Protein AF-0000000084673526 (afdb_homodimer)

Radius of gyration: 27.62 Å; Cα contacts (8 Å, |Δi|>4): 1287; chains: 2; bounding box: 54×93×69 Å

Structure (mmCIF, N/CA/C/O backbone):
data_AF-0000000084673526-model_v1
#
loop_
_entity.id
_entity.type
_entity.pdbx_description
1 polymer 'Uncharacterized protein'
#
loop_
_atom_site.group_PDB
_atom_site.id
_atom_site.type_symbol
_atom_site.label_atom_id
_atom_site.label_alt_id
_atom_site.label_comp_id
_atom_site.label_asym_id
_atom_site.label_entity_id
_atom_site.label_seq_id
_atom_site.pdbx_PDB_ins_code
_atom_site.Cartn_x
_atom_site.Cartn_y
_atom_site.Cartn_z
_atom_site.occupancy
_atom_site.B_iso_or_equiv
_atom_site.auth_seq_id
_atom_site.auth_comp_id
_atom_site.auth_asym_id
_atom_site.auth_atom_id
_atom_site.pdbx_PDB_model_num
ATOM 1 N N . MET A 1 1 ? -31.391 -2.988 5.762 1 25.48 1 MET A N 1
ATOM 2 C CA . MET A 1 1 ? -30.453 -4.109 5.797 1 25.48 1 MET A CA 1
ATOM 3 C C . MET A 1 1 ? -29.016 -3.613 5.867 1 25.48 1 MET A C 1
ATOM 5 O O . MET A 1 1 ? -28.609 -2.775 5.066 1 25.48 1 MET A O 1
ATOM 9 N N . SER A 1 2 ? -28.188 -3.678 6.91 1 34.19 2 SER A N 1
ATOM 10 C CA . SER A 1 2 ? -26.938 -3.025 7.25 1 34.19 2 SER A CA 1
ATOM 11 C C . SER A 1 2 ? -25.922 -3.156 6.113 1 34.19 2 SER A C 1
ATOM 13 O O . SER A 1 2 ? -25.969 -4.121 5.344 1 34.19 2 SER A O 1
ATOM 15 N N . LEU A 1 3 ? -25.328 -2.154 5.582 1 42.62 3 LEU A N 1
ATOM 16 C CA . LEU A 1 3 ? -24.344 -2.119 4.516 1 42.62 3 LEU A CA 1
ATOM 17 C C . LEU A 1 3 ? -23.5 -3.389 4.516 1 42.62 3 LEU A C 1
ATOM 19 O O . LEU A 1 3 ? -22.922 -3.762 3.488 1 42.62 3 LEU A O 1
ATOM 23 N N . ASP A 1 4 ? -23.391 -3.975 5.762 1 51.97 4 ASP A N 1
ATOM 24 C CA . ASP A 1 4 ? -22.531 -5.109 6.094 1 51.97 4 ASP A CA 1
ATOM 25 C C . ASP A 1 4 ? -23.109 -6.414 5.539 1 51.97 4 ASP A C 1
ATOM 27 O O . ASP A 1 4 ? -22.375 -7.348 5.234 1 51.97 4 ASP A O 1
ATOM 31 N N . GLN A 1 5 ? -24.422 -6.535 5.48 1 51.16 5 GLN A N 1
ATOM 32 C CA . GLN A 1 5 ? -25.031 -7.824 5.199 1 51.16 5 GLN A CA 1
ATOM 33 C C . GLN A 1 5 ? -24.766 -8.258 3.762 1 51.16 5 GLN A C 1
ATOM 35 O O . GLN A 1 5 ? -24.875 -9.445 3.439 1 51.16 5 GLN A O 1
ATOM 40 N N . ASN A 1 6 ? -24.203 -7.43 2.936 1 66.44 6 ASN A N 1
ATOM 41 C CA . ASN A 1 6 ? -24.125 -7.789 1.523 1 66.44 6 ASN A CA 1
ATOM 42 C C . ASN A 1 6 ? -22.688 -7.746 1.008 1 66.44 6 ASN A C 1
ATOM 44 O O . ASN A 1 6 ? -22.469 -7.656 -0.199 1 66.44 6 ASN A O 1
ATOM 48 N N . LEU A 1 7 ? -21.844 -7.98 2.076 1 87.12 7 LEU A N 1
ATOM 49 C CA . LEU A 1 7 ? -20.453 -7.832 1.629 1 87.12 7 LEU A CA 1
ATOM 50 C C . LEU A 1 7 ? -19.75 -9.18 1.596 1 87.12 7 LEU A C 1
ATOM 52 O O . LEU A 1 7 ? -20.094 -10.086 2.357 1 87.12 7 LEU A O 1
ATOM 56 N N . TYR A 1 8 ? -18.875 -9.398 0.595 1 96.69 8 TYR A N 1
ATOM 57 C CA . TYR A 1 8 ? -17.938 -10.531 0.581 1 96.69 8 TYR A CA 1
ATOM 58 C C . TYR A 1 8 ? -17.016 -10.484 1.786 1 96.69 8 TYR A C 1
ATOM 60 O O . TYR A 1 8 ? -16.594 -9.406 2.211 1 96.69 8 TYR A O 1
ATOM 68 N N . THR A 1 9 ? -16.797 -11.609 2.436 1 96.38 9 THR A N 1
ATOM 69 C CA . THR A 1 9 ? -15.828 -11.719 3.516 1 96.38 9 THR A CA 1
ATOM 70 C C . THR A 1 9 ? -14.586 -12.477 3.051 1 96.38 9 THR A C 1
ATOM 72 O O . THR A 1 9 ? -14.695 -13.594 2.539 1 96.38 9 THR A O 1
ATOM 75 N N . LEU A 1 10 ? -13.469 -11.875 3.146 1 96.88 10 LEU A N 1
ATOM 76 C CA . LEU A 1 10 ? -12.203 -12.508 2.811 1 96.88 10 LEU A CA 1
ATOM 77 C C . LEU A 1 10 ? -11.445 -12.906 4.074 1 96.88 10 LEU A C 1
ATOM 79 O O . LEU A 1 10 ? -10.945 -12.039 4.805 1 96.88 10 LEU A O 1
ATOM 83 N N . TYR A 1 11 ? -11.367 -14.18 4.383 1 95.56 11 TYR A N 1
ATOM 84 C CA . TYR A 1 11 ? -10.523 -14.672 5.469 1 95.56 11 TYR A CA 1
ATOM 85 C C . TYR A 1 11 ? -9.055 -14.711 5.047 1 95.56 11 TYR A C 1
ATOM 87 O O . TYR A 1 11 ? -8.711 -15.367 4.062 1 95.56 11 TYR A O 1
ATOM 95 N N . GLY A 1 12 ? -8.25 -13.984 5.695 1 93.75 12 GLY A N 1
ATOM 96 C CA . GLY A 1 12 ? -6.855 -13.883 5.289 1 93.75 12 GLY A CA 1
ATOM 97 C C . GLY A 1 12 ? -5.973 -13.234 6.336 1 93.75 12 GLY A C 1
ATOM 98 O O . GLY A 1 12 ? -6.273 -13.281 7.527 1 93.75 12 GLY A O 1
ATOM 99 N N . SER A 1 13 ? -4.812 -12.852 5.98 1 92.62 13 SER A N 1
ATOM 100 C CA . SER A 1 13 ? -3.842 -12.141 6.805 1 92.62 13 SER A CA 1
ATOM 101 C C . SER A 1 13 ? -3.012 -11.172 5.969 1 92.62 13 SER A C 1
ATOM 103 O O . SER A 1 13 ? -2.836 -11.375 4.766 1 92.62 13 SER A O 1
ATOM 105 N N . SER A 1 14 ? -2.49 -10.141 6.594 1 91.5 14 SER A N 1
ATOM 106 C CA . SER A 1 14 ? -1.761 -9.078 5.91 1 91.5 14 SER A CA 1
ATOM 107 C C . SER A 1 14 ? -0.445 -9.594 5.336 1 91.5 14 SER A C 1
ATOM 109 O O . SER A 1 14 ? 0.052 -9.062 4.34 1 91.5 14 SER A O 1
ATOM 111 N N . HIS A 1 15 ? 0.134 -10.664 5.93 1 93.19 15 HIS A N 1
ATOM 112 C CA . HIS A 1 15 ? 1.464 -11.133 5.551 1 93.19 15 HIS A CA 1
ATOM 113 C C . HIS A 1 15 ? 1.386 -12.406 4.719 1 93.19 15 HIS A C 1
ATOM 115 O O . HIS A 1 15 ? 2.404 -13.055 4.473 1 93.19 15 HIS A O 1
ATOM 121 N N . SER A 1 16 ? 0.191 -12.781 4.336 1 94.81 16 SER A N 1
ATOM 122 C CA . SER A 1 16 ? -0.011 -13.984 3.539 1 94.81 16 SER A CA 1
ATOM 123 C C . SER A 1 16 ? 0.174 -13.703 2.051 1 94.81 16 SER A C 1
ATOM 125 O O . SER A 1 16 ? -0.463 -12.805 1.501 1 94.81 16 SER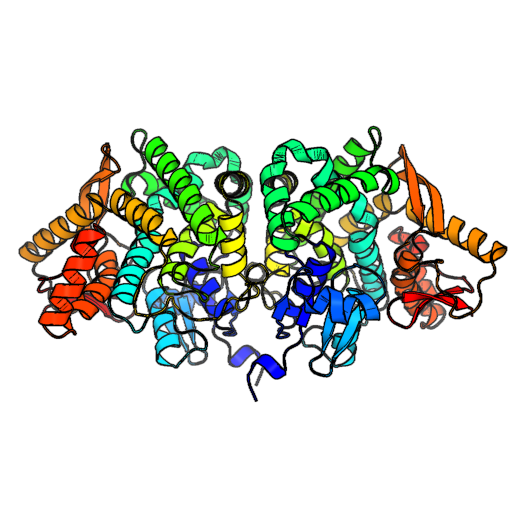 A O 1
ATOM 127 N N . LEU A 1 17 ? 1.003 -14.531 1.438 1 97.19 17 LEU A N 1
ATOM 128 C CA . LEU A 1 17 ? 1.288 -14.43 0.011 1 97.19 17 LEU A CA 1
ATOM 129 C C . LEU A 1 17 ? 0.01 -14.57 -0.809 1 97.19 17 LEU A C 1
ATOM 131 O O . LEU A 1 17 ? -0.297 -13.719 -1.639 1 97.19 17 LEU A O 1
ATOM 135 N N . TYR A 1 18 ? -0.804 -15.539 -0.564 1 98.06 18 TYR A N 1
ATOM 136 C CA . TYR A 1 18 ? -1.979 -15.844 -1.372 1 98.06 18 TYR A CA 1
ATOM 137 C C . TYR A 1 18 ? -3.141 -14.93 -1.019 1 98.06 18 TYR A C 1
ATOM 139 O O . TYR A 1 18 ? -3.949 -14.578 -1.882 1 98.06 18 TYR A O 1
ATOM 147 N N . THR A 1 19 ? -3.271 -14.523 0.276 1 97 19 THR A N 1
ATOM 148 C CA . THR A 1 19 ? -4.25 -13.492 0.599 1 97 19 THR A CA 1
ATOM 149 C C . THR A 1 19 ? -3.938 -12.203 -0.15 1 97 19 THR A C 1
ATOM 151 O O . THR A 1 19 ? -4.848 -11.523 -0.635 1 97 19 THR A O 1
ATOM 154 N N . GLY A 1 20 ? -2.605 -11.891 -0.18 1 97.56 20 GLY A N 1
ATOM 155 C CA . GLY A 1 20 ? -2.186 -10.711 -0.922 1 97.56 20 GLY A CA 1
ATOM 156 C C . GLY A 1 20 ? -2.625 -10.734 -2.375 1 97.56 20 GLY A C 1
ATOM 157 O O . GLY A 1 20 ? -3.094 -9.727 -2.902 1 97.56 20 GLY A O 1
ATOM 158 N N . LYS A 1 21 ? -2.471 -11.852 -3.021 1 98.5 21 LYS A N 1
ATOM 159 C CA . LYS A 1 21 ? -2.896 -12.016 -4.41 1 98.5 21 LYS A CA 1
ATOM 160 C C . LYS A 1 21 ? -4.391 -11.742 -4.562 1 98.5 21 LYS A C 1
ATOM 162 O O . LYS A 1 21 ? -4.797 -10.945 -5.41 1 98.5 21 LYS A O 1
ATOM 167 N N . ALA A 1 22 ? -5.215 -12.367 -3.756 1 98.5 22 ALA A N 1
ATOM 168 C CA . ALA A 1 22 ? -6.66 -12.188 -3.812 1 98.5 22 ALA A CA 1
ATOM 169 C C . ALA A 1 22 ? -7.043 -10.742 -3.492 1 98.5 22 ALA A C 1
ATOM 171 O O . ALA A 1 22 ? -7.902 -10.156 -4.152 1 98.5 22 ALA A O 1
ATOM 172 N N . ARG A 1 23 ? -6.406 -10.172 -2.492 1 97.56 23 ARG A N 1
ATOM 173 C CA . ARG A 1 23 ? -6.66 -8.805 -2.068 1 97.56 23 ARG A CA 1
ATOM 174 C C . ARG A 1 23 ? -6.387 -7.82 -3.201 1 97.56 23 ARG A C 1
ATOM 176 O O . ARG A 1 23 ? -7.191 -6.922 -3.459 1 97.56 23 ARG A O 1
ATOM 183 N N . CYS A 1 24 ? -5.242 -7.969 -3.84 1 98.12 24 CYS A N 1
ATOM 184 C CA . CYS A 1 24 ? -4.898 -7.105 -4.965 1 98.12 24 CYS A CA 1
ATOM 185 C C . CYS A 1 24 ? -5.957 -7.184 -6.055 1 98.12 24 CYS A C 1
ATOM 187 O O . CYS A 1 24 ? -6.352 -6.156 -6.617 1 98.12 24 CYS A O 1
ATOM 189 N N . TYR A 1 25 ? -6.438 -8.406 -6.359 1 98.56 25 TYR A N 1
ATOM 190 C CA . TYR A 1 25 ? -7.469 -8.594 -7.371 1 98.56 25 TYR A CA 1
ATOM 191 C C . TYR A 1 25 ? -8.75 -7.871 -6.984 1 98.56 25 TYR A C 1
ATOM 193 O O . TYR A 1 25 ? -9.32 -7.129 -7.785 1 98.56 25 TYR A O 1
ATOM 201 N N . LEU A 1 26 ? -9.203 -8.062 -5.75 1 97.62 26 LEU A N 1
ATOM 202 C CA . LEU A 1 26 ? -10.445 -7.445 -5.281 1 97.62 26 LEU A CA 1
ATOM 203 C C . LEU A 1 26 ? -10.344 -5.922 -5.32 1 97.62 26 LEU A C 1
ATOM 205 O O . LEU A 1 26 ? -11.273 -5.246 -5.766 1 97.62 26 LEU A O 1
ATOM 209 N N . ARG A 1 27 ? -9.211 -5.395 -4.914 1 96.56 27 ARG A N 1
ATOM 210 C CA . ARG A 1 27 ? -8.992 -3.953 -4.891 1 96.56 27 ARG A CA 1
ATOM 211 C C . ARG A 1 27 ? -8.984 -3.377 -6.305 1 96.56 27 ARG A C 1
ATOM 213 O O . ARG A 1 27 ? -9.641 -2.371 -6.574 1 96.56 27 ARG A O 1
ATOM 220 N N . ASN A 1 28 ? -8.242 -4.047 -7.172 1 96 28 ASN A N 1
ATOM 221 C CA . ASN A 1 28 ? -8.125 -3.557 -8.539 1 96 28 ASN A CA 1
ATOM 222 C C . ASN A 1 28 ? -9.477 -3.557 -9.258 1 96 28 ASN A C 1
ATOM 224 O O . ASN A 1 28 ? -9.758 -2.666 -10.055 1 96 28 ASN A O 1
ATOM 228 N N . GLN A 1 29 ? -10.32 -4.539 -8.922 1 96.31 29 GLN A N 1
ATOM 229 C CA . GLN A 1 29 ? -11.617 -4.695 -9.57 1 96.31 29 GLN A CA 1
ATOM 230 C C . GLN A 1 29 ? -12.672 -3.818 -8.906 1 96.31 29 GLN A C 1
ATOM 232 O O . GLN A 1 29 ? -13.797 -3.699 -9.406 1 96.31 29 GLN A O 1
ATOM 237 N N . GLY A 1 30 ? -12.344 -3.199 -7.762 1 93.62 30 GLY A N 1
ATOM 238 C CA . GLY A 1 30 ? -13.312 -2.387 -7.039 1 93.62 30 GLY A CA 1
ATOM 239 C C . GLY A 1 30 ? -14.398 -3.207 -6.367 1 93.62 30 GLY A C 1
ATOM 240 O O . GLY A 1 30 ? -15.539 -2.762 -6.262 1 93.62 30 GLY A O 1
ATOM 241 N N . ILE A 1 31 ? -14.055 -4.434 -6.02 1 94.94 31 ILE A N 1
ATOM 242 C CA . ILE A 1 31 ? -15.008 -5.312 -5.348 1 94.94 31 ILE A CA 1
ATOM 243 C C . ILE A 1 31 ? -14.977 -5.047 -3.842 1 94.94 31 ILE A C 1
ATOM 245 O O . ILE A 1 31 ? -13.922 -5.137 -3.211 1 94.94 31 ILE A O 1
ATOM 249 N N . ALA A 1 32 ? -16.094 -4.699 -3.283 1 92.44 32 ALA A N 1
ATOM 250 C CA . ALA A 1 32 ? -16.203 -4.422 -1.854 1 92.44 32 ALA A CA 1
ATOM 251 C C . ALA A 1 32 ? -16.141 -5.707 -1.037 1 92.44 32 ALA A C 1
ATOM 253 O O . ALA A 1 32 ? -16.781 -6.699 -1.378 1 92.44 32 ALA A O 1
ATOM 254 N N . TYR A 1 33 ? -15.336 -5.695 -0.001 1 94.44 33 TYR A N 1
ATOM 255 C CA . TYR A 1 33 ? -15.164 -6.848 0.877 1 94.44 33 TYR A CA 1
ATOM 256 C C . TYR A 1 33 ? -14.742 -6.41 2.273 1 94.44 33 TYR A C 1
ATOM 258 O O . TYR A 1 33 ? -14.336 -5.262 2.475 1 94.44 33 TYR A O 1
ATOM 266 N N . VAL A 1 34 ? -14.977 -7.27 3.221 1 92.81 34 VAL A N 1
ATOM 267 C CA . VAL A 1 34 ? -14.367 -7.137 4.543 1 92.81 34 VAL A CA 1
ATOM 268 C C . VAL A 1 34 ? -13.367 -8.266 4.766 1 92.81 34 VAL A C 1
ATOM 270 O O . VAL A 1 34 ? -13.656 -9.43 4.496 1 92.81 34 VAL A O 1
ATOM 273 N N . GLU A 1 35 ? -12.188 -7.938 5.102 1 93.44 35 GLU A N 1
ATOM 274 C CA . GLU A 1 35 ? -11.18 -8.945 5.418 1 93.44 35 GLU A CA 1
ATOM 275 C C . GLU A 1 35 ? -11.156 -9.25 6.914 1 93.44 35 GLU A C 1
ATOM 277 O O . GLU A 1 35 ? -11.242 -8.336 7.742 1 93.44 35 GLU A O 1
ATOM 282 N N . VAL A 1 36 ? -11.164 -10.492 7.262 1 91.94 36 VAL A N 1
ATOM 283 C CA . VAL A 1 36 ? -11.117 -10.922 8.656 1 91.94 36 VAL A CA 1
ATOM 284 C C . VAL A 1 36 ? -9.984 -11.93 8.844 1 91.94 36 VAL A C 1
ATOM 286 O O . VAL A 1 36 ? -9.656 -12.688 7.926 1 91.94 36 VAL A O 1
ATOM 289 N N . PRO A 1 37 ? -9.367 -11.898 10.047 1 90.12 37 PRO A N 1
ATOM 290 C CA . PRO A 1 37 ? -8.25 -12.805 10.297 1 90.12 37 PRO A CA 1
ATOM 291 C C . PRO A 1 37 ? -8.703 -14.242 10.539 1 90.12 37 PRO A C 1
ATOM 293 O O . PRO A 1 37 ? -9.883 -14.492 10.773 1 90.12 37 PRO A O 1
ATOM 296 N N . THR A 1 38 ? -7.75 -15.156 10.469 1 87.56 38 THR A N 1
ATOM 297 C CA . THR A 1 38 ? -8.055 -16.562 10.711 1 87.56 38 THR A CA 1
ATOM 298 C C . THR A 1 38 ? -8.375 -16.797 12.188 1 87.56 38 THR A C 1
ATOM 300 O O . THR A 1 38 ? -8.93 -17.828 12.547 1 87.56 38 THR A O 1
ATOM 303 N N . SER A 1 39 ? -8.031 -15.836 13.039 1 85.81 39 SER A N 1
ATOM 304 C CA . SER A 1 39 ? -8.352 -15.945 14.453 1 85.81 39 SER A CA 1
ATOM 305 C C . SER A 1 39 ? -9.828 -15.648 14.711 1 85.81 39 SER A C 1
ATOM 307 O O . SER A 1 39 ? -10.344 -15.906 15.797 1 85.81 39 SER A O 1
ATOM 309 N N . HIS A 1 40 ? -10.469 -14.984 13.734 1 87.81 40 HIS A N 1
ATOM 310 C CA . HIS A 1 40 ? -11.906 -14.781 13.867 1 87.81 40 HIS A CA 1
ATOM 311 C C . HIS A 1 40 ? -12.633 -16.109 14.117 1 87.81 40 HIS A C 1
ATOM 313 O O . HIS A 1 40 ? -12.352 -17.109 13.461 1 87.81 40 HIS A O 1
ATOM 319 N N . PRO A 1 41 ? -13.539 -16.125 15.047 1 89.62 41 PRO A N 1
ATOM 320 C CA . PRO A 1 41 ? -14.18 -17.375 15.453 1 89.62 41 PRO A CA 1
ATOM 321 C C . PRO A 1 41 ? -14.883 -18.078 14.297 1 89.62 41 PRO A C 1
ATOM 323 O O . PRO A 1 41 ? -14.953 -19.312 14.273 1 89.62 41 PRO A O 1
ATOM 326 N N . ASP A 1 42 ? -15.352 -17.344 13.344 1 91.31 42 ASP A N 1
ATOM 327 C CA . ASP A 1 42 ? -16.078 -17.938 12.219 1 91.31 42 ASP A CA 1
ATOM 328 C C . ASP A 1 42 ? -15.156 -18.844 11.391 1 91.31 42 ASP A C 1
ATOM 330 O O . ASP A 1 42 ? -15.617 -19.797 10.766 1 91.31 42 ASP A O 1
ATOM 334 N N . PHE A 1 43 ? -13.859 -18.531 11.414 1 91.38 43 PHE A N 1
ATOM 335 C CA . PHE A 1 43 ? -12.953 -19.359 10.617 1 91.38 43 PHE A CA 1
ATOM 336 C C . PHE A 1 43 ? -12.914 -20.781 11.141 1 91.38 43 PHE A C 1
ATOM 338 O O . PHE A 1 43 ? -13.133 -21.734 10.391 1 91.38 43 PHE A O 1
ATOM 345 N N . ALA A 1 44 ? -12.719 -20.984 12.422 1 90.94 44 ALA A N 1
ATOM 346 C CA . ALA A 1 44 ? -12.609 -22.297 13.031 1 90.94 44 ALA A CA 1
ATOM 347 C C . ALA A 1 44 ? -13.961 -23.016 13.039 1 90.94 44 ALA A C 1
ATOM 349 O O . ALA A 1 44 ? -14.023 -24.234 12.828 1 90.94 44 ALA A O 1
ATOM 350 N N . THR A 1 45 ? -15.039 -22.25 13.219 1 94.62 45 THR A N 1
ATOM 351 C CA . THR A 1 45 ? -16.328 -22.875 13.477 1 94.62 45 THR A CA 1
ATOM 352 C C . THR A 1 45 ? -17.078 -23.125 12.172 1 94.62 45 THR A C 1
ATOM 354 O O . THR A 1 45 ? -17.828 -24.109 12.062 1 94.62 45 THR A O 1
ATOM 357 N N . ARG A 1 46 ? -16.828 -22.25 11.148 1 94.88 46 ARG A N 1
ATOM 358 C CA . ARG A 1 46 ? -17.672 -22.359 9.961 1 94.88 46 ARG A CA 1
ATOM 359 C C . ARG A 1 46 ? -16.844 -22.656 8.727 1 94.88 46 ARG A C 1
ATOM 361 O O . ARG A 1 46 ? -17.234 -23.484 7.891 1 94.88 46 ARG A O 1
ATOM 368 N N . ILE A 1 47 ? -15.703 -22.078 8.594 1 95.25 47 ILE A N 1
ATOM 369 C CA . ILE A 1 47 ? -14.938 -22.109 7.355 1 95.25 47 ILE A CA 1
ATOM 370 C C . ILE A 1 47 ? -14.086 -23.391 7.316 1 95.25 47 ILE A C 1
ATOM 372 O O . ILE A 1 47 ? -14.18 -24.172 6.367 1 95.25 47 ILE A O 1
ATOM 376 N N . LEU A 1 48 ? -13.344 -23.641 8.375 1 93.75 48 LEU A N 1
ATOM 377 C CA . LEU A 1 48 ? -12.391 -24.75 8.438 1 93.75 48 LEU A CA 1
ATOM 378 C C . LEU A 1 48 ? -13.094 -26.078 8.211 1 93.75 48 LEU A C 1
ATOM 380 O O . LEU A 1 48 ? -12.625 -26.906 7.43 1 93.75 48 LEU A O 1
ATOM 384 N N . PRO A 1 49 ? -14.281 -26.25 8.812 1 93 49 PRO A N 1
ATOM 385 C CA . PRO A 1 49 ? -14.961 -27.531 8.594 1 93 49 PRO A CA 1
ATOM 386 C C . PRO A 1 49 ? -15.414 -27.719 7.152 1 93 49 PRO A C 1
ATOM 388 O O . PRO A 1 49 ? -15.5 -28.859 6.668 1 93 49 PRO A O 1
ATOM 391 N N . GLN A 1 50 ? -15.633 -26.688 6.48 1 92.38 50 GLN A N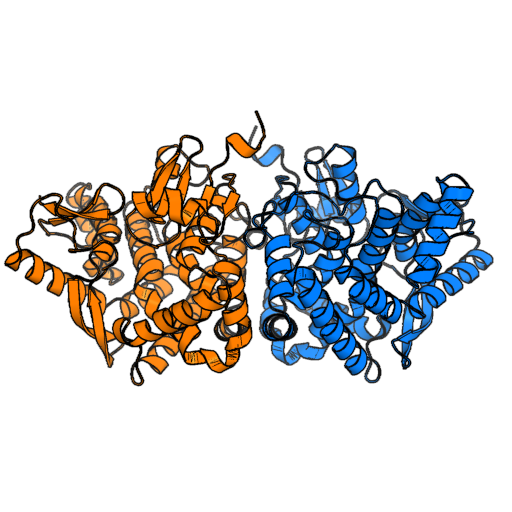 1
ATOM 392 C CA . GLN A 1 50 ? -16.125 -26.75 5.113 1 92.38 50 GLN A CA 1
ATOM 393 C C . GLN A 1 50 ? -15 -27.047 4.129 1 92.38 50 GLN A C 1
ATOM 395 O O . GLN A 1 50 ? -15.18 -27.781 3.164 1 92.38 50 GLN A O 1
ATOM 400 N N . ILE A 1 51 ? -13.852 -26.531 4.352 1 92.56 51 ILE A N 1
ATOM 401 C CA . ILE A 1 51 ? -12.789 -26.656 3.361 1 92.56 51 ILE A CA 1
ATOM 402 C C . ILE A 1 51 ? -11.836 -27.781 3.766 1 92.56 51 ILE A C 1
ATOM 404 O O . ILE A 1 51 ? -11.039 -28.25 2.951 1 92.56 51 ILE A O 1
ATOM 408 N N . GLY A 1 52 ? -11.836 -28.172 5.062 1 89.06 52 GLY A N 1
ATOM 409 C CA . GLY A 1 52 ? -11.117 -29.328 5.547 1 89.06 52 GLY A CA 1
ATOM 410 C C . GLY A 1 52 ? -9.641 -29.062 5.773 1 89.06 52 GLY A C 1
ATOM 411 O O . GLY A 1 52 ? -8.867 -30 6.004 1 89.06 52 GLY A O 1
ATOM 412 N N . ARG A 1 53 ? -9.18 -27.891 5.574 1 89.06 53 ARG A N 1
ATOM 413 C CA . ARG A 1 53 ? -7.781 -27.547 5.805 1 89.06 53 ARG A CA 1
ATOM 414 C C . ARG A 1 53 ? -7.641 -26.094 6.234 1 89.06 53 ARG A C 1
ATOM 416 O O . ARG A 1 53 ? -8.461 -25.25 5.863 1 89.06 53 ARG A O 1
ATOM 423 N N . GLY A 1 54 ? -6.68 -25.859 7.051 1 88.38 54 GLY A N 1
ATOM 424 C CA . GLY A 1 54 ? -6.395 -24.516 7.559 1 88.38 54 GLY A CA 1
ATOM 425 C C . GLY A 1 54 ? -5.574 -23.688 6.598 1 88.38 54 GLY A C 1
ATOM 426 O O . GLY A 1 54 ? -4.438 -23.312 6.898 1 88.38 54 GLY A O 1
ATOM 427 N N . ILE A 1 55 ? -6.188 -23.328 5.438 1 91.94 55 ILE A N 1
ATOM 428 C CA . ILE A 1 55 ? -5.457 -22.562 4.434 1 91.94 55 ILE A CA 1
ATOM 429 C C . ILE A 1 55 ? -6.211 -21.266 4.117 1 91.94 55 ILE A C 1
ATOM 431 O O . ILE A 1 55 ? -7.434 -21.203 4.254 1 91.94 55 ILE A O 1
ATOM 435 N N . ILE A 1 56 ? -5.547 -20.219 3.832 1 93.88 56 ILE A N 1
ATOM 436 C CA . ILE A 1 56 ? -6.094 -18.938 3.396 1 93.88 56 ILE A CA 1
ATOM 437 C C . ILE A 1 56 ? -5.461 -18.531 2.068 1 93.88 56 ILE A C 1
ATOM 439 O O . ILE A 1 56 ? -4.359 -18.969 1.736 1 93.88 56 ILE A O 1
ATOM 443 N N . PRO A 1 57 ? -6.152 -17.766 1.229 1 96.94 57 PRO A N 1
ATOM 444 C CA . PRO A 1 57 ? -7.402 -17.062 1.515 1 96.94 57 PRO A CA 1
ATOM 445 C C . PRO A 1 57 ? -8.633 -17.938 1.289 1 96.94 57 PRO A C 1
ATOM 447 O O . PRO A 1 57 ? -8.57 -18.922 0.551 1 96.94 57 PRO A O 1
ATOM 450 N N . VAL A 1 58 ? -9.688 -17.562 1.93 1 97.94 58 VAL A N 1
ATOM 451 C CA . VAL A 1 58 ? -11.023 -18.094 1.688 1 97.94 58 VAL A CA 1
ATOM 452 C C . VAL A 1 58 ? -12.023 -16.953 1.569 1 97.94 58 VAL A C 1
ATOM 454 O O . VAL A 1 58 ? -12.047 -16.047 2.408 1 97.94 58 VAL A O 1
ATOM 457 N N . LEU A 1 59 ? -12.805 -16.922 0.534 1 98.06 59 LEU A N 1
ATOM 458 C CA . LEU A 1 59 ? -13.852 -15.922 0.328 1 98.06 59 LEU A CA 1
ATOM 459 C C . LEU A 1 59 ? -15.219 -16.5 0.656 1 98.06 59 LEU A C 1
ATOM 461 O O . LEU A 1 59 ? -15.562 -17.594 0.215 1 98.06 59 LEU A O 1
ATOM 465 N N . GLU A 1 60 ? -15.961 -15.875 1.415 1 97.25 60 GLU A N 1
ATOM 466 C CA . GLU A 1 60 ? -17.359 -16.203 1.664 1 97.25 60 GLU A CA 1
ATOM 467 C C . GLU A 1 60 ? -18.297 -15.188 1.021 1 97.25 60 GLU A C 1
ATOM 469 O O . GLU A 1 60 ? -18.172 -13.984 1.273 1 97.25 60 GLU A O 1
ATOM 474 N N . THR A 1 61 ? -19.172 -15.641 0.188 1 96.88 61 THR A N 1
ATOM 475 C CA . THR A 1 61 ? -20.141 -14.758 -0.457 1 96.88 61 THR A CA 1
ATOM 476 C C . THR A 1 61 ? -21.219 -14.336 0.526 1 96.88 61 THR A C 1
ATOM 478 O O . THR A 1 61 ? -21.375 -14.938 1.592 1 96.88 61 THR A O 1
ATOM 481 N N . PRO A 1 62 ? -21.969 -13.281 0.205 1 94.81 62 PRO A N 1
ATOM 482 C CA . PRO A 1 62 ? -23.078 -12.859 1.064 1 94.81 62 PRO A CA 1
ATOM 483 C C . PRO A 1 62 ? -24.094 -13.977 1.307 1 94.81 62 PRO A C 1
ATOM 485 O O . PRO A 1 62 ? -24.719 -14.023 2.365 1 94.81 62 PRO A O 1
ATOM 488 N N . GLU A 1 63 ? -24.219 -14.898 0.363 1 94 63 GLU A N 1
ATOM 489 C CA . GLU A 1 63 ? -25.172 -15.992 0.466 1 94 63 GLU A CA 1
ATOM 490 C C . GLU A 1 63 ? -24.578 -17.172 1.226 1 94 63 GLU A C 1
ATOM 492 O O . GLU A 1 63 ? -25.25 -18.172 1.462 1 94 63 GLU A O 1
ATOM 497 N N . GLY A 1 64 ? -23.328 -17.047 1.6 1 93 64 GLY A N 1
ATOM 498 C CA . GLY A 1 64 ? -22.75 -18.078 2.453 1 93 64 GLY A CA 1
ATOM 499 C C . GLY A 1 64 ? -21.906 -19.078 1.688 1 93 64 GLY A C 1
ATOM 500 O O . GLY A 1 64 ? -21.344 -20 2.279 1 93 64 GLY A O 1
ATOM 501 N N . ARG A 1 65 ? -21.766 -18.906 0.418 1 94.94 65 ARG A N 1
ATOM 502 C CA . ARG A 1 65 ? -20.891 -19.781 -0.352 1 94.94 65 ARG A CA 1
ATOM 503 C C . ARG A 1 65 ? -19.422 -19.562 0.012 1 94.94 65 ARG A C 1
ATOM 505 O O . ARG A 1 65 ? -18.969 -18.422 0.119 1 94.94 65 ARG A O 1
ATOM 512 N N . VAL A 1 66 ? -18.719 -20.672 0.19 1 96.81 66 VAL A N 1
ATOM 513 C CA . VAL A 1 66 ? -17.297 -20.625 0.566 1 96.81 66 VAL A CA 1
ATOM 514 C C . VAL A 1 66 ? -16.438 -21.016 -0.63 1 96.81 66 VAL A C 1
ATOM 516 O O . VAL A 1 66 ? -16.641 -22.078 -1.234 1 96.81 66 VAL A O 1
ATOM 519 N N . ILE A 1 67 ? -15.547 -20.156 -0.999 1 97.06 67 ILE A N 1
ATOM 520 C CA . ILE A 1 67 ? -14.641 -20.359 -2.123 1 97.06 67 ILE A CA 1
ATOM 521 C C . ILE A 1 67 ? -13.195 -20.281 -1.638 1 97.06 67 ILE A C 1
ATOM 523 O O . ILE A 1 67 ? -12.727 -19.219 -1.22 1 97.06 67 ILE A O 1
ATOM 527 N N . GLN A 1 68 ? -12.609 -21.406 -1.74 1 95 68 GLN A N 1
ATOM 528 C CA . GLN A 1 68 ? -11.211 -21.453 -1.317 1 95 68 GLN A CA 1
ATOM 529 C C . GLN A 1 68 ? -10.273 -21.453 -2.52 1 95 68 GLN A C 1
ATOM 531 O O . GLN A 1 68 ? -10.586 -22.047 -3.557 1 95 68 GLN A O 1
ATOM 536 N N . ASP A 1 69 ? -9.125 -20.766 -2.406 1 93.81 69 ASP A N 1
ATOM 537 C CA . ASP A 1 69 ? -8.016 -20.703 -3.355 1 93.81 69 ASP A CA 1
ATOM 538 C C . ASP A 1 69 ? -8.109 -19.453 -4.227 1 93.81 69 ASP A C 1
ATOM 540 O O . ASP A 1 69 ? -9.203 -19.062 -4.664 1 93.81 69 ASP A O 1
ATOM 544 N N . THR A 1 70 ? -6.953 -18.828 -4.5 1 97.5 70 THR A N 1
ATOM 545 C CA . THR A 1 70 ? -6.91 -17.562 -5.219 1 97.5 70 THR A CA 1
ATOM 546 C C . THR A 1 70 ? -7.43 -17.734 -6.645 1 97.5 70 THR A C 1
ATOM 548 O O . THR A 1 70 ? -8.125 -16.859 -7.16 1 97.5 70 THR A O 1
ATOM 551 N N . VAL A 1 71 ? -7.168 -18.875 -7.324 1 96.81 71 VAL A N 1
ATOM 552 C CA . VAL A 1 71 ? -7.609 -19.094 -8.695 1 96.81 71 VAL A CA 1
ATOM 553 C C . VAL A 1 71 ? -9.133 -19.172 -8.742 1 96.81 71 VAL A C 1
ATOM 555 O O . VAL A 1 71 ? -9.766 -18.531 -9.586 1 96.81 71 VAL A O 1
ATOM 558 N N . ASP A 1 72 ? -9.727 -19.906 -7.809 1 97.56 72 ASP A N 1
ATOM 559 C CA . ASP A 1 72 ? -11.18 -20.078 -7.762 1 97.56 72 ASP A CA 1
ATOM 560 C C . ASP A 1 72 ? -11.883 -18.781 -7.398 1 97.56 72 ASP A C 1
ATOM 562 O O . ASP A 1 72 ? -12.953 -18.469 -7.918 1 97.56 72 ASP A O 1
ATOM 566 N N . ILE A 1 73 ? -11.281 -18.047 -6.469 1 98.31 73 ILE A N 1
ATOM 567 C CA . ILE A 1 73 ? -11.852 -16.75 -6.094 1 98.31 73 ILE A CA 1
ATOM 568 C C . ILE A 1 73 ? -11.875 -15.828 -7.309 1 98.31 73 ILE A C 1
ATOM 570 O O . ILE A 1 73 ? -12.898 -15.211 -7.602 1 98.31 73 ILE A O 1
ATOM 574 N N . ILE A 1 74 ? -10.773 -15.734 -8.047 1 98.62 74 ILE A N 1
ATOM 575 C CA . ILE A 1 74 ? -10.688 -14.891 -9.234 1 98.62 74 ILE A CA 1
ATOM 576 C C . ILE A 1 74 ? -11.68 -15.367 -10.289 1 98.62 74 ILE A C 1
ATOM 578 O O . ILE A 1 74 ? -12.445 -14.57 -10.836 1 98.62 74 ILE A O 1
ATOM 582 N N . ASP A 1 75 ? -11.727 -16.672 -10.516 1 98.12 75 ASP A N 1
ATOM 583 C CA . ASP A 1 75 ? -12.609 -17.234 -11.531 1 98.12 75 ASP A CA 1
ATOM 584 C C . ASP A 1 75 ? -14.078 -16.969 -11.188 1 98.12 75 ASP A C 1
ATOM 586 O O . ASP A 1 75 ? -14.898 -16.781 -12.086 1 98.12 75 ASP A O 1
ATOM 590 N N . PHE A 1 76 ? -14.367 -17.078 -9.922 1 98 76 PHE A N 1
ATOM 591 C CA . PHE A 1 76 ? -15.719 -16.812 -9.469 1 98 76 PHE A CA 1
ATOM 592 C C . PHE A 1 76 ? -16.188 -15.445 -9.945 1 98 76 PHE A C 1
ATOM 594 O O . PHE A 1 76 ? -17.281 -15.312 -10.5 1 98 76 PHE A O 1
ATOM 601 N N . PHE A 1 77 ? -15.375 -14.406 -9.773 1 98.31 77 PHE A N 1
ATOM 602 C CA . PHE A 1 77 ? -15.758 -13.055 -10.172 1 98.31 77 PHE A CA 1
ATOM 603 C C . PHE A 1 77 ? -15.68 -12.891 -11.68 1 98.31 77 PHE A C 1
ATOM 605 O O . PHE A 1 77 ? -16.516 -12.211 -12.281 1 98.31 77 PHE A O 1
ATOM 612 N N . GLU A 1 78 ? -14.641 -13.523 -12.32 1 98.38 78 GLU A N 1
ATOM 613 C CA . GLU A 1 78 ? -14.523 -13.453 -13.773 1 98.38 78 GLU A CA 1
ATOM 614 C C . GLU A 1 78 ? -15.773 -13.984 -14.461 1 98.38 78 GLU A C 1
ATOM 616 O O . GLU A 1 78 ? -16.219 -13.43 -15.461 1 98.38 78 GLU A O 1
ATOM 621 N N . ALA A 1 79 ? -16.328 -14.992 -13.906 1 97.69 79 ALA A N 1
ATOM 622 C CA . ALA A 1 79 ? -17.516 -15.625 -14.484 1 97.69 79 ALA A CA 1
ATOM 623 C C . ALA A 1 79 ? -18.719 -14.688 -14.422 1 97.69 79 ALA A C 1
ATOM 625 O O . ALA A 1 79 ? -19.672 -14.828 -15.203 1 97.69 79 ALA A O 1
ATOM 626 N N . GLN A 1 80 ? -18.703 -13.742 -13.555 1 96.19 80 GLN A N 1
ATOM 627 C CA . GLN A 1 80 ? -19.812 -12.82 -13.367 1 96.19 80 GLN A CA 1
ATOM 628 C C . GLN A 1 80 ? -19.609 -11.539 -14.18 1 96.19 80 GLN A C 1
ATOM 630 O O . GLN A 1 80 ? -20.516 -10.703 -14.266 1 96.19 80 GLN A O 1
ATOM 635 N N . GLY A 1 81 ? -18.469 -11.422 -14.836 1 96.31 81 GLY A N 1
ATOM 636 C CA . GLY A 1 81 ? -18.125 -10.188 -15.531 1 96.31 81 GLY A CA 1
ATOM 637 C C . GLY A 1 81 ? -17.484 -9.156 -14.625 1 96.31 81 GLY A C 1
ATOM 638 O O . GLY A 1 81 ? -18.016 -8.836 -13.562 1 96.31 81 GLY A O 1
ATOM 639 N N . VAL A 1 82 ? -16.328 -8.719 -14.93 1 96.38 82 VAL A N 1
ATOM 640 C CA . VAL A 1 82 ? -15.562 -7.75 -14.148 1 96.38 82 VAL A CA 1
ATOM 641 C C . VAL A 1 82 ? -15.078 -6.621 -15.047 1 96.38 82 VAL A C 1
ATOM 643 O O . VAL A 1 82 ? -15.117 -6.738 -16.281 1 96.38 82 VAL A O 1
ATOM 646 N N . ARG A 1 83 ? -14.648 -5.496 -14.5 1 93.56 83 ARG A N 1
ATOM 647 C CA . ARG A 1 83 ? -14.219 -4.293 -15.203 1 93.56 83 ARG A CA 1
ATOM 648 C C . ARG A 1 83 ? -12.961 -4.559 -16.016 1 93.56 83 ARG A C 1
ATOM 650 O O . ARG A 1 83 ? -12.844 -4.109 -17.172 1 93.56 83 ARG A O 1
ATOM 657 N N . TYR A 1 84 ? -12.016 -5.305 -15.453 1 96.75 84 TYR A N 1
ATOM 658 C CA . TYR A 1 84 ? -10.742 -5.609 -16.094 1 96.75 84 TYR A CA 1
ATOM 659 C C . TYR A 1 84 ? -10.492 -7.113 -16.141 1 96.75 84 TYR A C 1
ATOM 661 O O . TYR A 1 84 ? -9.773 -7.656 -15.297 1 96.75 84 TYR A O 1
ATOM 669 N N . PRO A 1 85 ? -11.078 -7.789 -17.109 1 98.06 85 PRO A N 1
ATOM 670 C CA . PRO A 1 85 ? -10.844 -9.234 -17.203 1 98.06 85 PRO A CA 1
ATOM 671 C C . PRO A 1 85 ? -9.359 -9.586 -17.219 1 98.06 85 PRO A C 1
ATOM 673 O O . PRO A 1 85 ? -8.586 -8.969 -17.953 1 98.06 85 PRO A O 1
ATOM 676 N N . VAL A 1 86 ? -8.969 -10.609 -16.516 1 98.38 86 VAL A N 1
ATOM 677 C CA . VAL A 1 86 ? -7.555 -10.805 -16.234 1 98.38 86 VAL A CA 1
ATOM 678 C C . VAL A 1 86 ? -6.965 -11.812 -17.203 1 98.38 86 VAL A C 1
ATOM 680 O O . VAL A 1 86 ? -5.742 -11.953 -17.297 1 98.38 86 VAL A O 1
ATOM 683 N N . TYR A 1 87 ? -7.82 -12.547 -17.906 1 98.5 87 TYR A N 1
ATOM 684 C CA . TYR A 1 87 ? -7.34 -13.508 -18.891 1 98.5 87 TYR A CA 1
ATOM 685 C C . TYR A 1 87 ? -7.355 -12.914 -20.297 1 98.5 87 TYR A C 1
ATOM 687 O O . TYR A 1 87 ? -8.414 -12.547 -20.797 1 98.5 87 TYR A O 1
ATOM 695 N N . PRO A 1 88 ? -6.188 -12.836 -20.922 1 98.38 88 PRO A N 1
ATOM 696 C CA . PRO A 1 88 ? -6.188 -12.383 -22.312 1 98.38 88 PRO A CA 1
ATOM 697 C C . PRO A 1 88 ? -7.051 -13.266 -23.219 1 98.38 88 PRO A C 1
ATOM 699 O O . PRO A 1 88 ? -7.102 -14.484 -23.031 1 98.38 88 PRO A O 1
ATOM 702 N N . SER A 1 89 ? -7.648 -12.672 -24.219 1 97 89 SER A N 1
ATOM 703 C CA . SER A 1 89 ? -8.492 -13.414 -25.141 1 97 89 SER A CA 1
ATOM 704 C C . SER A 1 89 ? -7.668 -14.07 -26.25 1 97 89 SER A C 1
ATOM 706 O O . SER A 1 89 ? -8.148 -14.961 -26.953 1 97 89 SER A O 1
ATOM 708 N N . THR A 1 90 ? -6.496 -13.594 -26.422 1 98.19 90 THR A N 1
ATOM 709 C CA . THR A 1 90 ? -5.637 -14.102 -27.484 1 98.19 90 THR A CA 1
ATOM 710 C C . THR A 1 90 ? -4.781 -15.258 -26.984 1 98.19 90 THR A C 1
ATOM 712 O O . THR A 1 90 ? -4.383 -15.273 -25.812 1 98.19 90 THR A O 1
ATOM 715 N N . PRO A 1 91 ? -4.48 -16.234 -27.797 1 98.62 91 PRO A N 1
ATOM 716 C CA . PRO A 1 91 ? -3.916 -17.516 -27.359 1 98.62 91 PRO A CA 1
ATOM 717 C C . PRO A 1 91 ? -2.514 -17.359 -26.766 1 98.62 91 PRO A C 1
ATOM 719 O O . PRO A 1 91 ? -2.236 -17.875 -25.688 1 98.62 91 PRO A O 1
ATOM 722 N N . LEU A 1 92 ? -1.581 -16.656 -27.484 1 98.88 92 LEU A N 1
ATOM 723 C CA . LEU A 1 92 ? -0.209 -16.562 -27 1 98.88 92 LEU A CA 1
ATOM 724 C C . LEU A 1 92 ? -0.152 -15.844 -25.656 1 98.88 92 LEU A C 1
ATOM 726 O O . LEU A 1 92 ? 0.466 -16.328 -24.703 1 98.88 92 LEU A O 1
ATOM 730 N N . GLN A 1 93 ? -0.812 -14.672 -25.578 1 98.88 93 GLN A N 1
ATOM 731 C CA . GLN A 1 93 ? -0.809 -13.883 -24.359 1 98.88 93 GLN A CA 1
ATOM 732 C C . GLN A 1 93 ? -1.441 -14.648 -23.203 1 98.88 93 GLN A C 1
ATOM 734 O O . GLN A 1 93 ? -0.971 -14.578 -22.062 1 98.88 93 GLN A O 1
ATOM 739 N N . ARG A 1 94 ? -2.453 -15.422 -23.5 1 98.81 94 ARG A N 1
ATOM 740 C CA . ARG A 1 94 ? -3.121 -16.203 -22.469 1 98.81 94 ARG A CA 1
ATOM 741 C C . ARG A 1 94 ? -2.201 -17.281 -21.922 1 98.81 94 ARG A C 1
ATOM 743 O O . ARG A 1 94 ? -2.078 -17.453 -20.703 1 98.81 94 ARG A O 1
ATOM 750 N N . VAL A 1 95 ? -1.588 -18.016 -22.812 1 98.88 95 VAL A N 1
ATOM 751 C CA . VAL A 1 95 ? -0.707 -19.094 -22.406 1 98.88 95 VAL A CA 1
ATOM 752 C C . VAL A 1 95 ? 0.468 -18.531 -21.594 1 98.88 95 VAL A C 1
ATOM 754 O O . VAL A 1 95 ? 0.804 -19.047 -20.531 1 98.88 95 VAL A O 1
ATOM 757 N N . VAL A 1 96 ? 1.032 -17.438 -22.094 1 98.94 96 VAL A N 1
ATOM 758 C CA . VAL A 1 96 ? 2.164 -16.812 -21.422 1 98.94 96 VAL A CA 1
ATOM 759 C C . VAL A 1 96 ? 1.736 -16.312 -20.047 1 98.94 96 VAL A C 1
ATOM 761 O O . VAL A 1 96 ? 2.469 -16.469 -19.062 1 98.94 96 VAL A O 1
ATOM 764 N N . ALA A 1 97 ? 0.576 -15.727 -19.953 1 98.94 97 ALA A N 1
ATOM 765 C CA . ALA A 1 97 ? 0.063 -15.227 -18.688 1 98.94 97 ALA A CA 1
ATOM 766 C C . ALA A 1 97 ? -0.081 -16.359 -17.672 1 98.94 97 ALA A C 1
ATOM 768 O O . ALA A 1 97 ? 0.271 -16.203 -16.5 1 98.94 97 ALA A O 1
ATOM 769 N N . VAL A 1 98 ? -0.542 -17.5 -18.094 1 98.88 98 VAL A N 1
ATOM 770 C CA . VAL A 1 98 ? -0.729 -18.656 -17.234 1 98.88 98 VAL A CA 1
ATOM 771 C C . VAL A 1 98 ? 0.626 -19.156 -16.734 1 98.88 98 VAL A C 1
ATOM 773 O O . VAL A 1 98 ? 0.776 -19.516 -15.57 1 98.88 98 VAL A O 1
ATOM 776 N N . ILE A 1 99 ? 1.559 -19.188 -17.625 1 98.88 99 ILE A N 1
ATOM 777 C CA . ILE A 1 99 ? 2.893 -19.641 -17.266 1 98.88 99 ILE A CA 1
ATOM 778 C C . ILE A 1 99 ? 3.502 -18.703 -16.219 1 98.88 99 ILE A C 1
ATOM 780 O O . ILE A 1 99 ? 4.102 -19.156 -15.25 1 98.88 99 ILE A O 1
ATOM 784 N N . ILE A 1 100 ? 3.311 -17.391 -16.375 1 98.94 100 ILE A N 1
ATOM 785 C CA . ILE A 1 100 ? 3.828 -16.438 -15.414 1 98.94 100 ILE A CA 1
ATOM 786 C C . ILE A 1 100 ? 3.088 -16.594 -14.086 1 98.94 100 ILE A C 1
ATOM 788 O O . ILE A 1 100 ? 3.684 -16.438 -13.016 1 98.94 100 ILE A O 1
ATOM 792 N N . GLU A 1 101 ? 1.782 -16.859 -14.188 1 98.81 101 GLU A N 1
ATOM 793 C CA . GLU A 1 101 ? 1.038 -17.141 -12.961 1 98.81 101 GLU A CA 1
ATOM 794 C C . GLU A 1 101 ? 1.646 -18.297 -12.188 1 98.81 101 GLU A C 1
ATOM 796 O O . GLU A 1 101 ? 1.814 -18.219 -10.969 1 98.81 101 GLU A O 1
ATOM 801 N N . TYR A 1 102 ? 1.968 -19.391 -12.883 1 98.75 102 TYR A N 1
ATOM 802 C CA . TYR A 1 102 ? 2.613 -20.531 -12.258 1 98.75 102 TYR A CA 1
ATOM 803 C C . TYR A 1 102 ? 3.947 -20.141 -11.633 1 98.75 102 TYR A C 1
ATOM 805 O O . TYR A 1 102 ? 4.23 -20.484 -10.484 1 98.75 102 TYR A O 1
ATOM 813 N N . TYR A 1 103 ? 4.723 -19.406 -12.398 1 98.81 103 TYR A N 1
ATOM 814 C CA . TYR A 1 103 ? 6.023 -18.969 -11.906 1 98.81 103 TYR A CA 1
ATOM 815 C C . TYR A 1 103 ? 5.879 -18.203 -10.594 1 98.81 103 TYR A C 1
ATOM 817 O O . TYR A 1 103 ? 6.539 -18.516 -9.609 1 98.81 103 TYR A O 1
ATOM 825 N N . GLY A 1 104 ? 4.996 -17.188 -10.578 1 98.56 104 GLY A N 1
ATOM 826 C CA . GLY A 1 104 ? 4.797 -16.359 -9.398 1 98.56 104 GLY A CA 1
ATOM 827 C C . GLY A 1 104 ? 4.18 -17.109 -8.234 1 98.56 104 GLY A C 1
ATOM 828 O O . GLY A 1 104 ? 4.688 -17.047 -7.113 1 98.56 104 GLY A O 1
ATOM 829 N N . SER A 1 105 ? 3.17 -17.891 -8.469 1 97 105 SER A N 1
ATOM 830 C CA . SER A 1 105 ? 2.344 -18.484 -7.422 1 97 105 SER A CA 1
ATOM 831 C C . SER A 1 105 ? 2.982 -19.75 -6.859 1 97 105 SER A C 1
ATOM 833 O O . SER A 1 105 ? 2.68 -20.156 -5.734 1 97 105 SER A O 1
ATOM 835 N N . GLN A 1 106 ? 3.863 -20.391 -7.684 1 96.81 106 GLN A N 1
ATOM 836 C CA . GLN A 1 106 ? 4.371 -21.672 -7.223 1 96.81 106 GLN A CA 1
ATOM 837 C C . GLN A 1 106 ? 5.895 -21.719 -7.27 1 96.81 106 GLN A C 1
ATOM 839 O O . GLN A 1 106 ? 6.547 -21.938 -6.246 1 96.81 106 GLN A O 1
ATOM 844 N N . ALA A 1 107 ? 6.449 -21.391 -8.406 1 97.94 107 ALA A N 1
ATOM 845 C CA . ALA A 1 107 ? 7.895 -21.547 -8.57 1 97.94 107 ALA A CA 1
ATOM 846 C C . ALA A 1 107 ? 8.656 -20.578 -7.672 1 97.94 107 ALA A C 1
ATOM 848 O O . ALA A 1 107 ? 9.742 -20.906 -7.176 1 97.94 107 ALA A O 1
ATOM 849 N N . MET A 1 108 ? 8.125 -19.406 -7.426 1 98.44 108 MET A N 1
ATOM 850 C CA . MET A 1 108 ? 8.82 -18.375 -6.672 1 98.44 108 MET A CA 1
ATOM 851 C C . MET A 1 108 ? 8.633 -18.562 -5.172 1 98.44 108 MET A C 1
ATOM 853 O O . MET A 1 108 ? 9.109 -17.766 -4.371 1 98.44 108 MET A O 1
ATOM 857 N N . LEU A 1 109 ? 7.957 -19.641 -4.758 1 97.62 109 LEU A N 1
ATOM 858 C CA . LEU A 1 109 ? 7.816 -19.891 -3.33 1 97.62 109 LEU A CA 1
ATOM 859 C C . LEU A 1 109 ? 9.18 -20.062 -2.674 1 97.62 109 LEU A C 1
ATOM 861 O O . LEU A 1 109 ? 9.375 -19.672 -1.517 1 97.62 109 LEU A O 1
ATOM 865 N N . LYS A 1 110 ? 10.141 -20.703 -3.348 1 98 110 LYS A N 1
ATOM 866 C CA . LYS A 1 110 ? 11.477 -20.844 -2.762 1 98 110 LYS A CA 1
ATOM 867 C C . LYS A 1 110 ? 12.125 -19.484 -2.541 1 98 110 LYS A C 1
ATOM 869 O O . LYS A 1 110 ? 12.812 -19.266 -1.541 1 98 110 LYS A O 1
ATOM 874 N N . HIS A 1 111 ? 11.93 -18.469 -3.486 1 98.69 111 HIS A N 1
ATOM 875 C CA . HIS A 1 111 ? 12.438 -17.109 -3.303 1 98.69 111 HIS A CA 1
ATOM 876 C C . HIS A 1 111 ? 11.789 -16.438 -2.096 1 98.69 111 HIS A C 1
ATOM 878 O O . HIS A 1 111 ? 12.492 -15.906 -1.228 1 98.69 111 HIS A O 1
ATOM 884 N N . ALA A 1 112 ? 10.438 -16.516 -2.072 1 98.5 112 ALA A N 1
ATOM 885 C CA . ALA A 1 112 ? 9.656 -15.859 -1.021 1 98.5 112 ALA A CA 1
ATOM 886 C C . ALA A 1 112 ? 10.008 -16.422 0.352 1 98.5 112 ALA A C 1
ATOM 888 O O . ALA A 1 112 ? 10.312 -15.68 1.282 1 98.5 112 ALA A O 1
ATOM 889 N N . MET A 1 113 ? 10.047 -17.75 0.455 1 98.12 113 MET A N 1
ATOM 890 C CA . MET A 1 113 ? 10.266 -18.422 1.731 1 98.12 113 MET A CA 1
ATOM 891 C C . MET A 1 113 ? 11.727 -18.328 2.154 1 98.12 113 MET A C 1
ATOM 893 O O . MET A 1 113 ? 12.023 -18.203 3.344 1 98.12 113 MET A O 1
ATOM 897 N N . HIS A 1 114 ? 12.648 -18.359 1.207 1 98.56 114 HIS A N 1
ATOM 898 C CA . HIS A 1 114 ? 14.062 -18.188 1.51 1 98.56 114 HIS A CA 1
ATOM 899 C C . HIS A 1 114 ? 14.305 -16.844 2.199 1 98.56 114 HIS A C 1
ATOM 901 O O . HIS A 1 114 ? 14.852 -16.797 3.307 1 98.56 114 HIS A O 1
ATOM 907 N N . TYR A 1 115 ? 13.836 -15.773 1.608 1 98.5 115 TYR A N 1
ATOM 908 C CA . TYR A 1 115 ? 14.156 -14.453 2.146 1 98.5 115 TYR A CA 1
ATOM 909 C C . TYR A 1 115 ? 13.445 -14.219 3.477 1 98.5 115 TYR A C 1
ATOM 911 O O . TYR A 1 115 ? 13.992 -13.555 4.367 1 98.5 115 TYR A O 1
ATOM 919 N N . ARG A 1 116 ? 12.227 -14.797 3.668 1 98.12 116 ARG A N 1
ATOM 920 C CA . ARG A 1 116 ? 11.516 -14.594 4.93 1 98.12 116 ARG A CA 1
ATOM 921 C C . ARG A 1 116 ? 12.219 -15.32 6.074 1 98.12 116 ARG A C 1
ATOM 923 O O . ARG A 1 116 ? 12.367 -14.766 7.164 1 98.12 116 ARG A O 1
ATOM 930 N N . TRP A 1 117 ? 12.734 -16.5 5.781 1 97.44 117 TRP A N 1
ATOM 931 C CA . TRP A 1 117 ? 13.109 -17.344 6.914 1 97.44 117 TRP A CA 1
ATOM 932 C C . TRP A 1 117 ? 14.625 -17.469 7.027 1 97.44 117 TRP A C 1
ATOM 934 O O . TRP A 1 117 ? 15.156 -17.656 8.117 1 97.44 117 TRP A O 1
ATOM 944 N N . SER A 1 118 ? 15.367 -17.344 5.875 1 96.81 118 SER A N 1
ATOM 945 C CA . SER A 1 118 ? 16.828 -17.422 5.938 1 96.81 118 SER A CA 1
ATOM 946 C C . SER A 1 118 ? 17.422 -16.156 6.543 1 96.81 118 SER A C 1
ATOM 948 O O . SER A 1 118 ? 18.547 -16.156 7.023 1 96.81 118 SER A O 1
ATOM 950 N N . TYR A 1 119 ? 16.656 -15.055 6.535 1 96.38 119 TYR A N 1
ATOM 951 C CA . TYR A 1 119 ? 17.094 -13.789 7.113 1 96.38 119 TYR A CA 1
ATOM 952 C C . TYR A 1 119 ? 16.266 -13.461 8.359 1 96.38 119 TYR A C 1
ATOM 954 O O . TYR A 1 119 ? 16.094 -12.289 8.695 1 96.38 119 TYR A O 1
ATOM 962 N N . ARG A 1 120 ? 15.773 -14.453 8.984 1 93.81 120 ARG A N 1
ATOM 963 C CA . ARG A 1 120 ? 14.844 -14.32 10.102 1 93.81 120 ARG A CA 1
ATOM 964 C C . ARG A 1 120 ? 15.422 -13.438 11.195 1 93.81 120 ARG A C 1
ATOM 966 O O . ARG A 1 120 ? 14.727 -12.586 11.75 1 93.81 120 ARG A O 1
ATOM 973 N N . VAL A 1 121 ? 16.688 -13.602 11.508 1 94.75 121 VAL A N 1
ATOM 974 C CA . VAL A 1 121 ? 17.328 -12.867 12.602 1 94.75 121 VAL A CA 1
ATOM 975 C C . VAL A 1 121 ? 17.219 -11.367 12.344 1 94.75 121 VAL A C 1
ATOM 977 O O . VAL A 1 121 ? 16.891 -10.594 13.25 1 94.75 121 VAL A O 1
ATOM 980 N N . GLN A 1 122 ? 17.406 -10.953 11.102 1 95.69 122 GLN A N 1
ATOM 981 C CA . GLN A 1 122 ? 17.438 -9.539 10.727 1 95.69 122 GLN A CA 1
ATOM 982 C C . GLN A 1 122 ? 16.031 -8.945 10.703 1 95.69 122 GLN A C 1
ATOM 984 O O . GLN A 1 122 ? 15.875 -7.727 10.695 1 95.69 122 GLN A O 1
ATOM 989 N N . GLN A 1 123 ? 15.008 -9.828 10.664 1 96.69 123 GLN A N 1
ATOM 990 C CA . GLN A 1 123 ? 13.656 -9.305 10.5 1 96.69 123 GLN A CA 1
ATOM 991 C C . GLN A 1 123 ? 12.688 -9.961 11.484 1 96.69 123 GLN A C 1
ATOM 993 O O . GLN A 1 123 ? 11.477 -9.953 11.273 1 96.69 123 GLN A O 1
ATOM 998 N N . GLU A 1 124 ? 13.172 -10.516 12.578 1 95 124 GLU A N 1
ATOM 999 C CA . GLU A 1 124 ? 12.43 -11.281 13.578 1 95 124 GLU A CA 1
ATOM 1000 C C . GLU A 1 124 ? 11.297 -10.461 14.18 1 95 124 GLU A C 1
ATOM 1002 O O . GLU A 1 124 ? 10.156 -10.938 14.273 1 95 124 GLU A O 1
ATOM 1007 N N . GLY A 1 125 ? 11.633 -9.258 14.625 1 93.81 125 GLY A N 1
ATOM 1008 C CA . GLY A 1 125 ? 10.625 -8.422 15.266 1 93.81 125 GLY A CA 1
ATOM 1009 C C . GLY A 1 125 ? 9.438 -8.133 14.367 1 93.81 125 GLY A C 1
ATOM 1010 O O . GLY A 1 125 ? 8.289 -8.203 14.812 1 93.81 125 GLY A O 1
ATOM 1011 N N . PHE A 1 126 ? 9.68 -7.84 13.133 1 96.75 126 PHE A N 1
ATOM 1012 C CA . PHE A 1 126 ? 8.641 -7.531 12.156 1 96.75 126 PHE A CA 1
ATOM 1013 C C . PHE A 1 126 ? 7.762 -8.75 11.898 1 96.75 126 PHE A C 1
ATOM 1015 O O . PHE A 1 126 ? 6.531 -8.641 11.914 1 96.75 126 PHE A O 1
ATOM 1022 N N . LEU A 1 127 ? 8.391 -9.938 11.703 1 95.12 127 LEU A N 1
ATOM 1023 C CA . LEU A 1 127 ? 7.672 -11.172 11.414 1 95.12 127 LEU A CA 1
ATOM 1024 C C . LEU A 1 127 ? 6.84 -11.609 12.617 1 95.12 127 LEU A C 1
ATOM 1026 O O . LEU A 1 127 ? 5.676 -11.984 12.461 1 95.12 127 LEU A O 1
ATOM 1030 N N . ARG A 1 128 ? 7.422 -11.508 13.742 1 93.31 128 ARG A N 1
ATOM 1031 C CA . ARG A 1 128 ? 6.715 -11.922 14.953 1 93.31 128 ARG A CA 1
ATOM 1032 C C . ARG A 1 128 ? 5.469 -11.07 15.172 1 93.31 128 ARG A C 1
ATOM 1034 O O . ARG A 1 128 ? 4.402 -11.594 15.508 1 93.31 128 ARG A O 1
ATOM 1041 N N . HIS A 1 129 ? 5.578 -9.797 14.969 1 91.44 129 HIS A N 1
ATOM 1042 C CA . HIS A 1 129 ? 4.426 -8.922 15.109 1 91.44 129 HIS A CA 1
ATOM 1043 C C . HIS A 1 129 ? 3.316 -9.305 14.133 1 91.44 129 HIS A C 1
ATOM 1045 O O . HIS A 1 129 ? 2.141 -9.336 14.508 1 91.44 129 HIS A O 1
ATOM 1051 N N . ALA A 1 130 ? 3.719 -9.562 12.93 1 90 130 ALA A N 1
ATOM 1052 C CA . ALA A 1 130 ? 2.742 -9.906 11.898 1 90 130 ALA A CA 1
ATOM 1053 C C . ALA A 1 130 ? 2.004 -11.195 12.25 1 90 130 ALA A C 1
ATOM 1055 O O . ALA A 1 130 ? 0.776 -11.258 12.164 1 90 130 ALA A O 1
ATOM 1056 N N . PHE A 1 131 ? 2.756 -12.164 12.703 1 90.56 131 PHE A N 1
ATOM 1057 C CA . PHE A 1 131 ? 2.158 -13.469 12.992 1 90.56 131 PHE A CA 1
ATOM 1058 C C . PHE A 1 131 ? 1.336 -13.414 14.273 1 90.56 131 PHE A C 1
ATOM 1060 O O . PHE A 1 131 ? 0.292 -14.062 14.375 1 90.56 131 PHE A O 1
ATOM 1067 N N . ILE A 1 132 ? 1.771 -12.641 15.203 1 87 132 ILE A N 1
ATOM 1068 C CA . ILE A 1 132 ? 1.018 -12.484 16.438 1 87 132 ILE A CA 1
ATOM 1069 C C . ILE A 1 132 ? -0.294 -11.758 16.156 1 87 132 ILE A C 1
ATOM 1071 O O . ILE A 1 132 ? -1.343 -12.125 16.703 1 87 132 ILE A O 1
ATOM 1075 N N . SER A 1 133 ? -0.22 -10.75 15.352 1 79.69 133 SER A N 1
ATOM 1076 C CA . SER A 1 133 ? -1.408 -9.984 15 1 79.69 133 SER A CA 1
ATOM 1077 C C . SER A 1 133 ? -2.438 -10.852 14.289 1 79.69 133 SER A C 1
ATOM 1079 O O . SER A 1 133 ? -3.643 -10.617 14.398 1 79.69 133 SER A O 1
ATOM 1081 N N . GLY A 1 134 ? -1.984 -11.812 13.609 1 73.94 134 GLY A N 1
ATOM 1082 C CA . GLY A 1 134 ? -2.869 -12.672 12.836 1 73.94 134 GLY A CA 1
ATOM 1083 C C . GLY A 1 134 ? -3.4 -13.852 13.625 1 73.94 134 GLY A C 1
ATOM 1084 O O . GLY A 1 134 ? -4.582 -14.188 13.531 1 73.94 134 GLY A O 1
ATOM 1085 N N . SER A 1 135 ? -2.508 -14.422 14.484 1 76.75 135 SER A N 1
ATOM 1086 C CA . SER A 1 135 ? -2.875 -15.734 15.016 1 76.75 135 SER A CA 1
ATOM 1087 C C . SER A 1 135 ? -2.783 -15.758 16.531 1 76.75 135 SER A C 1
ATOM 1089 O O . SER A 1 135 ? -3.156 -16.75 17.172 1 76.75 135 SER A O 1
ATOM 1091 N N . GLY A 1 136 ? -2.328 -14.68 17.125 1 77.56 136 GLY A N 1
ATOM 1092 C CA . GLY A 1 136 ? -2.051 -14.688 18.547 1 77.56 136 GLY A CA 1
ATOM 1093 C C . GLY A 1 136 ? -0.646 -15.148 18.891 1 77.56 136 GLY A C 1
ATOM 1094 O O . GLY A 1 136 ? -0.003 -15.828 18.078 1 77.56 136 GLY A O 1
ATOM 1095 N N . GLU A 1 137 ? -0.151 -14.844 20.031 1 79.94 137 GLU A N 1
ATOM 1096 C CA . GLU A 1 137 ? 1.243 -15.039 20.406 1 79.94 137 GLU A CA 1
ATOM 1097 C C . GLU A 1 137 ? 1.612 -16.516 20.391 1 79.94 137 GLU A C 1
ATOM 1099 O O . GLU A 1 137 ? 2.625 -16.906 19.797 1 79.94 137 GLU A O 1
ATOM 1104 N N . GLU A 1 138 ? 0.839 -17.375 21.094 1 81.25 138 GLU A N 1
ATOM 1105 C CA . GLU A 1 138 ? 1.167 -18.781 21.203 1 81.25 138 GLU A CA 1
ATOM 1106 C C . GLU A 1 138 ? 1.148 -19.469 19.828 1 81.25 138 GLU A C 1
ATOM 1108 O O . GLU A 1 138 ? 2.068 -20.219 19.484 1 81.25 138 GLU A O 1
ATOM 1113 N N . MET A 1 139 ? 0.259 -19.156 19.062 1 83.81 139 MET A N 1
ATOM 1114 C CA . MET A 1 139 ? 0.102 -19.781 17.75 1 83.81 139 MET A CA 1
ATOM 1115 C C . MET A 1 139 ? 1.138 -19.25 16.766 1 83.81 139 MET A C 1
ATOM 1117 O O . MET A 1 139 ? 1.627 -19.984 15.914 1 83.81 139 MET A O 1
ATOM 1121 N N . ALA A 1 140 ? 1.551 -18.016 17.031 1 86.75 140 ALA A N 1
ATOM 1122 C CA . ALA A 1 140 ? 2.504 -17.375 16.141 1 86.75 140 ALA A CA 1
ATOM 1123 C C . ALA A 1 140 ? 3.828 -18.125 16.109 1 86.75 140 ALA A C 1
ATOM 1125 O O . ALA A 1 140 ? 4.363 -18.406 15.031 1 86.75 140 ALA A O 1
ATOM 1126 N N . GLU A 1 141 ? 4.297 -18.531 17.219 1 87.5 141 GLU A N 1
ATOM 1127 C CA . GLU A 1 141 ? 5.574 -19.219 17.297 1 87.5 141 GLU A CA 1
ATOM 1128 C C . GLU A 1 141 ? 5.512 -20.578 16.594 1 87.5 141 GLU A C 1
ATOM 1130 O O . GLU A 1 141 ? 6.445 -20.969 15.883 1 87.5 141 GLU A O 1
ATOM 1135 N N . LYS A 1 142 ? 4.461 -21.266 16.828 1 89.75 142 LYS A N 1
ATOM 1136 C CA . LYS A 1 142 ? 4.277 -22.578 16.219 1 89.75 142 LYS A CA 1
ATOM 1137 C C . LYS A 1 142 ? 4.184 -22.469 14.703 1 89.75 142 LYS A C 1
ATOM 1139 O O . LYS A 1 142 ? 4.812 -23.25 13.984 1 89.75 142 LYS A O 1
ATOM 1144 N N . ILE A 1 143 ? 3.473 -21.531 14.32 1 89.69 143 ILE A N 1
ATOM 1145 C CA . ILE A 1 143 ? 3.244 -21.359 12.891 1 89.69 143 ILE A CA 1
ATOM 1146 C C . ILE A 1 143 ? 4.543 -20.922 12.203 1 89.69 143 ILE A C 1
ATOM 1148 O O . ILE A 1 143 ? 4.902 -21.469 11.156 1 89.69 143 ILE A O 1
ATOM 1152 N N . MET A 1 144 ? 5.25 -20 12.828 1 93.06 144 MET A N 1
ATOM 1153 C CA . MET A 1 144 ? 6.512 -19.516 12.273 1 93.06 144 MET A CA 1
ATOM 1154 C C . MET A 1 144 ? 7.527 -20.656 12.164 1 93.06 144 MET A C 1
ATOM 1156 O O . MET A 1 144 ? 8.219 -20.781 11.156 1 93.06 144 MET A O 1
ATOM 1160 N N . GLY A 1 145 ? 7.578 -21.453 13.234 1 91.69 145 GLY A N 1
ATOM 1161 C CA . GLY A 1 145 ? 8.461 -22.609 13.203 1 91.69 145 GLY A CA 1
ATOM 1162 C C . GLY A 1 145 ? 8.117 -23.594 12.109 1 91.69 145 GLY A C 1
ATOM 1163 O O . GLY A 1 145 ? 9.008 -24.078 11.406 1 91.69 145 GLY A O 1
ATOM 1164 N N . ARG A 1 146 ? 6.891 -23.859 11.945 1 90.56 146 ARG A N 1
ATOM 1165 C CA . ARG A 1 146 ? 6.41 -24.766 10.922 1 90.56 146 ARG A CA 1
ATOM 1166 C C . ARG A 1 146 ? 6.746 -24.25 9.523 1 90.56 146 ARG A C 1
ATOM 1168 O O . ARG A 1 146 ? 7.242 -25 8.68 1 90.56 146 ARG A O 1
ATOM 1175 N N . MET A 1 147 ? 6.488 -23.047 9.281 1 92.19 147 MET A N 1
ATOM 1176 C CA . MET A 1 147 ? 6.742 -22.453 7.973 1 92.19 147 MET A CA 1
ATOM 1177 C C . MET A 1 147 ? 8.234 -22.469 7.652 1 92.19 147 MET A C 1
ATOM 1179 O O . MET A 1 147 ? 8.625 -22.766 6.523 1 92.19 147 MET A O 1
ATOM 1183 N N . ASN A 1 148 ? 9 -22.156 8.664 1 93.12 148 ASN A N 1
ATOM 1184 C CA . ASN A 1 148 ? 10.445 -22.188 8.5 1 93.12 148 ASN A CA 1
ATOM 1185 C C . ASN A 1 148 ? 10.93 -23.594 8.109 1 93.12 148 ASN A C 1
ATOM 1187 O O . ASN A 1 148 ? 11.875 -23.734 7.332 1 93.12 148 ASN A O 1
ATOM 1191 N N . SER A 1 149 ? 10.281 -24.609 8.555 1 93 149 SER A N 1
ATOM 1192 C CA . SER A 1 149 ? 10.695 -26 8.352 1 93 149 SER A CA 1
ATOM 1193 C C . SER A 1 149 ? 10.43 -26.438 6.914 1 93 149 SER A C 1
ATOM 1195 O O . SER A 1 149 ? 10.938 -27.484 6.48 1 93 149 SER A O 1
ATOM 1197 N N . TYR A 1 150 ? 9.727 -25.656 6.121 1 92.75 150 TYR A N 1
ATOM 1198 C CA . TYR A 1 150 ? 9.375 -26.016 4.75 1 92.75 150 TYR A CA 1
ATOM 1199 C C . TYR A 1 150 ? 10.547 -25.766 3.805 1 92.75 150 TYR A C 1
ATOM 1201 O O . TYR A 1 150 ? 10.539 -26.234 2.66 1 92.75 150 TYR A O 1
ATOM 1209 N N . LEU A 1 151 ? 11.578 -25.031 4.211 1 95.69 151 LEU A N 1
ATOM 1210 C CA . LEU A 1 151 ? 12.602 -24.5 3.318 1 95.69 151 LEU A CA 1
ATOM 1211 C C . LEU A 1 151 ? 13.281 -25.609 2.537 1 95.69 151 LEU A C 1
ATOM 1213 O O . LEU A 1 151 ? 13.398 -25.547 1.311 1 95.69 151 LEU A O 1
ATOM 1217 N N . PRO A 1 152 ? 13.609 -26.766 3.184 1 93.56 152 PRO A N 1
ATOM 1218 C CA . PRO A 1 152 ? 14.273 -27.828 2.42 1 93.56 152 PRO A CA 1
ATOM 1219 C C . PRO A 1 152 ? 13.359 -28.453 1.365 1 93.56 152 PRO A C 1
ATOM 1221 O O . PRO A 1 152 ? 13.82 -28.797 0.279 1 93.56 152 PRO A O 1
ATOM 1224 N N . ARG A 1 153 ? 12.094 -28.516 1.611 1 94 153 ARG A N 1
ATOM 1225 C CA . ARG A 1 153 ? 11.141 -29.141 0.689 1 94 153 ARG A CA 1
ATOM 1226 C C . ARG A 1 153 ? 10.859 -28.219 -0.499 1 94 153 ARG A C 1
ATOM 1228 O O . ARG A 1 153 ? 10.312 -28.656 -1.511 1 94 153 ARG A O 1
ATOM 1235 N N . LEU A 1 154 ? 11.289 -26.984 -0.352 1 96.25 154 LEU A N 1
ATOM 1236 C CA . LEU A 1 154 ? 11.141 -26.016 -1.437 1 96.25 154 LEU A CA 1
ATOM 1237 C C . LEU A 1 154 ? 12.438 -25.891 -2.227 1 96.25 154 LEU A C 1
ATOM 1239 O O . LEU A 1 154 ? 12.539 -25.062 -3.133 1 96.25 154 LEU A O 1
ATOM 1243 N N . GLY A 1 155 ? 13.43 -26.703 -1.848 1 97.06 155 GLY A N 1
ATOM 1244 C CA . GLY A 1 155 ? 14.711 -26.703 -2.543 1 97.06 155 GLY A CA 1
ATOM 1245 C C . GLY A 1 155 ? 15.656 -25.625 -2.027 1 97.06 155 GLY A C 1
ATOM 1246 O O . GLY A 1 155 ? 16.625 -25.266 -2.709 1 97.06 155 GLY A O 1
ATOM 1247 N N . VAL A 1 156 ? 15.406 -25.031 -0.841 1 97.62 156 VAL A N 1
ATOM 1248 C CA . VAL A 1 156 ? 16.297 -24.031 -0.235 1 97.62 156 VAL A CA 1
ATOM 1249 C C . VAL A 1 156 ? 17.312 -24.734 0.657 1 97.62 156 VAL A C 1
ATOM 1251 O O . VAL A 1 156 ? 16.953 -25.375 1.651 1 97.62 156 VAL A O 1
ATOM 1254 N N . ASN A 1 157 ? 18.453 -24.703 0.307 1 95 157 ASN A N 1
ATOM 1255 C CA . ASN A 1 157 ? 19.562 -25.281 1.054 1 95 157 ASN A CA 1
ATOM 1256 C C . ASN A 1 157 ? 20.828 -24.438 0.897 1 95 157 ASN A C 1
ATOM 1258 O O . ASN A 1 157 ? 20.797 -23.359 0.309 1 95 157 ASN A O 1
ATOM 1262 N N . GLU A 1 158 ? 21.906 -24.891 1.465 1 94.12 158 GLU A N 1
ATOM 1263 C CA . GLU A 1 158 ? 23.156 -24.125 1.477 1 94.12 158 GLU A CA 1
ATOM 1264 C C . GLU A 1 158 ? 23.656 -23.891 0.059 1 94.12 158 GLU A C 1
ATOM 1266 O O . GLU A 1 158 ? 24.25 -22.844 -0.226 1 94.12 158 GLU A O 1
ATOM 1271 N N . GLN A 1 159 ? 23.406 -24.844 -0.816 1 94.31 159 GLN A N 1
ATOM 1272 C CA . GLN A 1 159 ? 23.938 -24.781 -2.174 1 94.31 159 GLN A CA 1
ATOM 1273 C C . GLN A 1 159 ? 23.047 -23.906 -3.064 1 94.31 159 GLN A C 1
ATOM 1275 O O . GLN A 1 159 ? 23.547 -23.234 -3.977 1 94.31 159 GLN A O 1
ATOM 1280 N N . SER A 1 160 ? 21.75 -23.891 -2.766 1 97.5 160 SER A N 1
ATOM 1281 C CA . SER A 1 160 ? 20.828 -23.219 -3.66 1 97.5 160 SER A CA 1
ATOM 1282 C C . SER A 1 160 ? 20.562 -21.781 -3.211 1 97.5 160 SER A C 1
ATOM 1284 O O . SER A 1 160 ? 20.109 -20.953 -3.996 1 97.5 160 SER A O 1
ATOM 1286 N N . ALA A 1 161 ? 20.906 -21.438 -1.962 1 97.62 161 ALA A N 1
ATOM 1287 C CA . ALA A 1 161 ? 20.562 -20.156 -1.365 1 97.62 161 ALA A CA 1
ATOM 1288 C C . ALA A 1 161 ? 21.125 -19 -2.193 1 97.62 161 ALA A C 1
ATOM 1290 O O . ALA A 1 161 ? 20.391 -18.078 -2.551 1 97.62 161 ALA A O 1
ATOM 1291 N N . ALA A 1 162 ? 22.391 -19.078 -2.506 1 98.06 162 ALA A N 1
ATOM 1292 C CA . ALA A 1 162 ? 23.031 -18 -3.254 1 98.06 162 ALA A CA 1
ATOM 1293 C C . ALA A 1 162 ? 22.438 -17.875 -4.656 1 98.06 162 ALA A C 1
ATOM 1295 O O . ALA A 1 162 ? 22.344 -16.781 -5.195 1 98.06 162 ALA A O 1
ATOM 1296 N N . LEU A 1 163 ? 22.094 -19.016 -5.262 1 98.44 163 LEU A N 1
ATOM 1297 C CA . LEU A 1 163 ? 21.516 -19.016 -6.602 1 98.44 163 LEU A CA 1
ATOM 1298 C C . LEU A 1 163 ? 20.094 -18.438 -6.586 1 98.44 163 LEU A C 1
ATOM 1300 O O . LEU A 1 163 ? 19.688 -17.766 -7.531 1 98.44 163 LEU A O 1
ATOM 1304 N N . ILE A 1 164 ? 19.344 -18.703 -5.52 1 98.69 164 ILE A N 1
ATOM 1305 C CA . ILE A 1 164 ? 18 -18.141 -5.34 1 98.69 164 ILE A CA 1
ATOM 1306 C C . ILE A 1 164 ? 18.094 -16.625 -5.23 1 98.69 164 ILE A C 1
ATOM 1308 O O . ILE A 1 164 ? 17.312 -15.898 -5.848 1 98.69 164 ILE A O 1
ATOM 1312 N N . GLU A 1 165 ? 19.078 -16.156 -4.484 1 98.69 165 GLU A N 1
ATOM 1313 C CA . GLU A 1 165 ? 19.281 -14.711 -4.32 1 98.69 165 GLU A CA 1
ATOM 1314 C C . GLU A 1 165 ? 19.703 -14.062 -5.641 1 98.69 165 GLU A C 1
ATOM 1316 O O . GLU A 1 165 ? 19.203 -12.992 -5.992 1 98.69 165 GLU A O 1
ATOM 1321 N N . GLN A 1 166 ? 20.562 -14.75 -6.375 1 98.62 166 GLN A N 1
ATOM 1322 C CA . GLN A 1 166 ? 20.969 -14.258 -7.691 1 98.62 166 GLN A CA 1
ATOM 1323 C C . GLN A 1 166 ? 19.781 -14.203 -8.641 1 98.62 166 GLN A C 1
ATOM 1325 O O . GLN A 1 166 ? 19.625 -13.242 -9.406 1 98.62 166 GLN A O 1
ATOM 1330 N N . SER A 1 167 ? 18.984 -15.242 -8.633 1 98.81 167 SER A N 1
ATOM 1331 C CA . SER A 1 167 ? 17.781 -15.289 -9.445 1 98.81 167 SER A CA 1
ATOM 1332 C C . SER A 1 167 ? 16.859 -14.109 -9.141 1 98.81 167 SER A C 1
ATOM 1334 O O . SER A 1 167 ? 16.375 -13.438 -10.055 1 98.81 167 SER A O 1
ATOM 1336 N N . PHE A 1 168 ? 16.625 -13.867 -7.836 1 98.81 168 PHE A N 1
ATOM 1337 C CA . PHE A 1 168 ? 15.758 -12.781 -7.414 1 98.81 168 PHE A CA 1
ATOM 1338 C C . PHE A 1 168 ? 16.297 -11.438 -7.91 1 98.81 168 PHE A C 1
ATOM 1340 O O . PHE A 1 168 ? 15.547 -10.633 -8.469 1 98.81 168 PHE A O 1
ATOM 1347 N N . GLU A 1 169 ? 17.578 -11.195 -7.746 1 98.75 169 GLU A N 1
ATOM 1348 C CA . GLU A 1 169 ? 18.188 -9.938 -8.148 1 98.75 169 GLU A CA 1
ATOM 1349 C C . GLU A 1 169 ? 18.125 -9.75 -9.664 1 98.75 169 GLU A C 1
ATOM 1351 O O . GLU A 1 169 ? 17.859 -8.641 -10.148 1 98.75 169 GLU A O 1
ATOM 1356 N N . GLN A 1 170 ? 18.312 -10.812 -10.422 1 98.81 170 GLN A N 1
ATOM 1357 C CA . GLN A 1 170 ? 18.203 -10.75 -11.875 1 98.81 170 GLN A CA 1
ATOM 1358 C C . GLN A 1 170 ? 16.766 -10.469 -12.305 1 98.81 170 GLN A C 1
ATOM 1360 O O . GLN A 1 170 ? 16.531 -9.719 -13.25 1 98.81 170 GLN A O 1
ATOM 1365 N N . LEU A 1 171 ? 15.828 -11.117 -11.641 1 98.88 171 LEU A N 1
ATOM 1366 C CA . LEU A 1 171 ? 14.422 -10.852 -11.922 1 98.88 171 LEU A CA 1
ATOM 1367 C C . LEU A 1 171 ? 14.094 -9.375 -11.727 1 98.88 171 LEU A C 1
ATOM 1369 O O . LEU A 1 171 ? 13.414 -8.773 -12.562 1 98.88 171 LEU A O 1
ATOM 1373 N N . LEU A 1 172 ? 14.578 -8.797 -10.586 1 98.88 172 LEU A N 1
ATOM 1374 C CA . LEU A 1 172 ? 14.367 -7.383 -10.305 1 98.88 172 LEU A CA 1
ATOM 1375 C C . LEU A 1 172 ? 14.898 -6.52 -11.445 1 98.88 172 LEU A C 1
ATOM 1377 O O . LEU A 1 172 ? 14.242 -5.562 -11.859 1 98.88 172 LEU A O 1
ATOM 1381 N N . GLU A 1 173 ? 16.031 -6.887 -11.953 1 98.69 173 GLU A N 1
ATOM 1382 C CA . GLU A 1 173 ? 16.656 -6.109 -13.016 1 98.69 173 GLU A CA 1
ATOM 1383 C C . GLU A 1 173 ? 15.805 -6.125 -14.281 1 98.69 173 GLU A C 1
ATOM 1385 O O . GLU A 1 173 ? 15.531 -5.07 -14.867 1 98.69 173 GLU A O 1
ATOM 1390 N N . VAL A 1 174 ? 15.383 -7.27 -14.727 1 98.81 174 VAL A N 1
ATOM 1391 C CA . VAL A 1 174 ? 14.672 -7.371 -15.992 1 98.81 174 VAL A CA 1
ATOM 1392 C C . VAL A 1 174 ? 13.25 -6.824 -15.836 1 98.81 174 VAL A C 1
ATOM 1394 O O . VAL A 1 174 ? 12.703 -6.238 -16.766 1 98.81 174 VAL A O 1
ATOM 1397 N N . LEU A 1 175 ? 12.602 -7 -14.672 1 98.88 175 LEU A N 1
ATOM 1398 C CA . LEU A 1 175 ? 11.289 -6.41 -14.422 1 98.88 175 LEU A CA 1
ATOM 1399 C C . LEU A 1 175 ? 11.375 -4.887 -14.375 1 98.88 175 LEU A C 1
ATOM 1401 O O . LEU A 1 175 ? 10.484 -4.195 -14.867 1 98.88 175 LEU A O 1
ATOM 1405 N N . ASP A 1 176 ? 12.453 -4.434 -13.688 1 98.31 176 ASP A N 1
ATOM 1406 C CA . ASP A 1 176 ? 12.617 -2.988 -13.586 1 98.31 176 ASP A CA 1
ATOM 1407 C C . ASP A 1 176 ? 12.727 -2.352 -14.969 1 98.31 176 ASP A C 1
ATOM 1409 O O . ASP A 1 176 ? 12.164 -1.281 -15.211 1 98.31 176 ASP A O 1
ATOM 1413 N N . ALA A 1 177 ? 13.453 -2.996 -15.875 1 97.94 177 ALA A N 1
ATOM 1414 C CA . ALA A 1 177 ? 13.555 -2.545 -17.266 1 97.94 177 ALA A CA 1
ATOM 1415 C C . ALA A 1 177 ? 12.195 -2.582 -17.953 1 97.94 177 ALA A C 1
ATOM 1417 O O . ALA A 1 177 ? 11.844 -1.672 -18.703 1 97.94 177 ALA A O 1
ATOM 1418 N N . HIS A 1 178 ? 11.406 -3.6 -17.719 1 98.5 178 HIS A N 1
ATOM 1419 C CA . HIS A 1 178 ? 10.078 -3.734 -18.328 1 98.5 178 HIS A CA 1
ATOM 1420 C C . HIS A 1 178 ? 9.141 -2.633 -17.844 1 98.5 178 HIS A C 1
ATOM 1422 O O . HIS A 1 178 ? 8.461 -1.995 -18.641 1 98.5 178 HIS A O 1
ATOM 1428 N N . PHE A 1 179 ? 9.156 -2.348 -16.5 1 97.19 179 PHE A N 1
ATOM 1429 C CA . PHE A 1 179 ? 8.234 -1.393 -15.898 1 97.19 179 PHE A CA 1
ATOM 1430 C C . PHE A 1 179 ? 8.68 0.038 -16.172 1 97.19 179 PHE A C 1
ATOM 1432 O O . PHE A 1 179 ? 7.984 0.991 -15.812 1 97.19 179 PHE A O 1
ATOM 1439 N N . ALA A 1 180 ? 9.836 0.222 -16.797 1 94.19 180 ALA A N 1
ATOM 1440 C CA . ALA A 1 180 ? 10.234 1.54 -17.281 1 94.19 180 ALA A CA 1
ATOM 1441 C C . ALA A 1 180 ? 9.359 1.979 -18.453 1 94.19 180 ALA A C 1
ATOM 1443 O O . ALA A 1 180 ? 9.219 3.176 -18.703 1 94.19 180 ALA A O 1
ATOM 1444 N N . VAL A 1 181 ? 8.68 0.973 -19.094 1 92.88 181 VAL A N 1
ATOM 1445 C CA . VAL A 1 181 ? 8.008 1.315 -20.344 1 92.88 181 VAL A CA 1
ATOM 1446 C C . VAL A 1 181 ? 6.523 0.979 -20.234 1 92.88 181 VAL A C 1
ATOM 1448 O O . VAL A 1 181 ? 5.699 1.542 -20.953 1 92.88 181 VAL A O 1
ATOM 1451 N N . MET A 1 182 ? 6.164 0.031 -19.312 1 94.19 182 MET A N 1
ATOM 1452 C CA . MET A 1 182 ? 4.785 -0.434 -19.219 1 94.19 182 MET A CA 1
ATOM 1453 C C . MET A 1 182 ? 4.383 -0.621 -17.75 1 94.19 182 MET A C 1
ATOM 1455 O O . MET A 1 182 ? 5.18 -1.096 -16.938 1 94.19 182 MET A O 1
ATOM 1459 N N . PRO A 1 183 ? 3.109 -0.309 -17.484 1 97.06 183 PRO A N 1
ATOM 1460 C CA . PRO A 1 183 ? 2.709 -0.373 -16.078 1 97.06 183 PRO A CA 1
ATOM 1461 C C . PRO A 1 183 ? 2.527 -1.806 -15.57 1 97.06 183 PRO A C 1
ATOM 1463 O O . PRO A 1 183 ? 2.656 -2.068 -14.375 1 97.06 183 PRO A O 1
ATOM 1466 N N . TYR A 1 184 ? 2.133 -2.76 -16.531 1 98.62 184 TYR A N 1
ATOM 1467 C CA . TYR A 1 184 ? 1.895 -4.152 -16.172 1 98.62 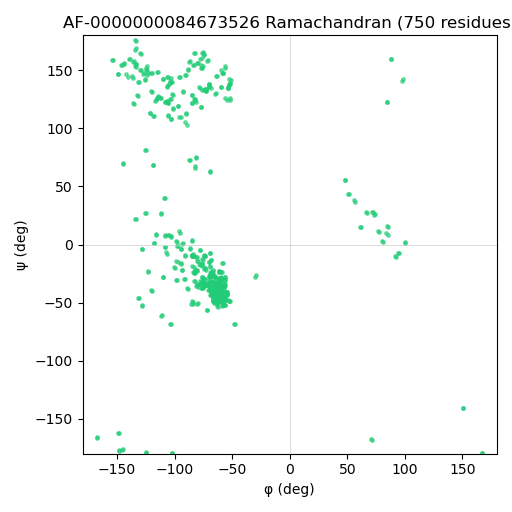184 TYR A CA 1
ATOM 1468 C C . TYR A 1 184 ? 2.578 -5.098 -17.156 1 98.62 184 TYR A C 1
ATOM 1470 O O . TYR A 1 184 ? 3.184 -4.656 -18.125 1 98.62 184 TYR A O 1
ATOM 1478 N N . LEU A 1 185 ? 2.537 -6.367 -16.906 1 98.88 185 LEU A N 1
ATOM 1479 C CA . LEU A 1 185 ? 3.359 -7.336 -17.625 1 98.88 185 LEU A CA 1
ATOM 1480 C C . LEU A 1 185 ? 2.932 -7.438 -19.078 1 98.88 185 LEU A C 1
ATOM 1482 O O . LEU A 1 185 ? 3.773 -7.57 -19.969 1 98.88 185 LEU A O 1
ATOM 1486 N N . LEU A 1 186 ? 1.604 -7.352 -19.344 1 98.75 186 LEU A N 1
ATOM 1487 C CA . LEU A 1 186 ? 1.149 -7.57 -20.719 1 98.75 186 LEU A CA 1
ATOM 1488 C C . LEU A 1 186 ? 0.512 -6.305 -21.281 1 98.75 186 LEU A C 1
ATOM 1490 O O . LEU A 1 186 ? -0.157 -6.352 -22.328 1 98.75 186 LEU A O 1
ATOM 1494 N N . GLY A 1 187 ? 0.645 -5.16 -20.531 1 97.69 187 GLY A N 1
ATOM 1495 C CA . GLY A 1 187 ? 0.079 -3.938 -21.078 1 97.69 187 GLY A CA 1
ATOM 1496 C C . GLY A 1 187 ? -0.375 -2.957 -20.016 1 97.69 187 GLY A C 1
ATOM 1497 O O . GLY A 1 187 ? 0.317 -2.756 -19.016 1 97.69 187 GLY A O 1
ATOM 1498 N N . GLY A 1 188 ? -1.523 -2.32 -20.281 1 97.19 188 GLY A N 1
ATOM 1499 C CA . GLY A 1 188 ? -1.952 -1.188 -19.484 1 97.19 188 GLY A CA 1
ATOM 1500 C C . GLY A 1 188 ? -2.873 -1.579 -18.344 1 97.19 188 GLY A C 1
ATOM 1501 O O . GLY A 1 188 ? -3.318 -0.724 -17.578 1 97.19 188 GLY A O 1
ATOM 1502 N N . ARG A 1 189 ? -3.166 -2.805 -18.188 1 97.44 189 ARG A N 1
ATOM 1503 C CA . ARG A 1 189 ? -3.938 -3.342 -17.078 1 97.44 189 ARG A CA 1
ATOM 1504 C C . ARG A 1 189 ? -3.416 -4.715 -16.656 1 97.44 189 ARG A C 1
ATOM 1506 O O . ARG A 1 189 ? -2.756 -5.395 -17.438 1 97.44 189 ARG A O 1
ATOM 1513 N N . PRO A 1 190 ? -3.652 -5.121 -15.414 1 98.5 190 PRO A N 1
ATOM 1514 C CA . PRO A 1 190 ? -3.104 -6.391 -14.938 1 98.5 190 PRO A CA 1
ATOM 1515 C C . PRO A 1 190 ? -3.773 -7.602 -15.586 1 98.5 190 PRO A C 1
ATOM 1517 O O . PRO A 1 190 ? -4.984 -7.59 -15.82 1 98.5 190 PRO A O 1
ATOM 1520 N N . SER A 1 191 ? -3.086 -8.547 -15.945 1 98.75 191 SER A N 1
ATOM 1521 C CA . SER A 1 191 ? -3.568 -9.875 -16.328 1 98.75 191 SER A CA 1
ATOM 1522 C C . SER A 1 191 ? -3.342 -10.883 -15.203 1 98.75 191 SER A C 1
ATOM 1524 O O . SER A 1 191 ? -2.812 -10.531 -14.148 1 98.75 191 SER A O 1
ATOM 1526 N N . ILE A 1 192 ? -3.709 -12.141 -15.398 1 98.81 192 ILE A N 1
ATOM 1527 C CA . ILE A 1 192 ? -3.496 -13.203 -14.414 1 98.81 192 ILE A CA 1
ATOM 1528 C C . ILE A 1 192 ? -2 -13.375 -14.156 1 98.81 192 ILE A C 1
ATOM 1530 O O . ILE A 1 192 ? -1.598 -13.867 -13.102 1 98.81 192 ILE A O 1
ATOM 1534 N N . ALA A 1 193 ? -1.16 -12.945 -15.141 1 98.88 193 ALA A N 1
ATOM 1535 C CA . ALA A 1 193 ? 0.287 -12.945 -14.945 1 98.88 193 ALA A CA 1
ATOM 1536 C C . ALA A 1 193 ? 0.687 -12.039 -13.781 1 98.88 193 ALA A C 1
ATOM 1538 O O . ALA A 1 193 ? 1.474 -12.445 -12.922 1 98.88 193 ALA A O 1
ATOM 1539 N N . ASP A 1 194 ? 0.134 -10.828 -13.773 1 98.94 194 ASP A N 1
ATOM 1540 C CA . ASP A 1 194 ? 0.427 -9.875 -12.711 1 98.94 194 ASP A CA 1
ATOM 1541 C C . ASP A 1 194 ? -0.057 -10.391 -11.359 1 98.94 194 ASP A C 1
ATOM 1543 O O . ASP A 1 194 ? 0.639 -10.258 -10.352 1 98.94 194 ASP A O 1
ATOM 1547 N N . TYR A 1 195 ? -1.224 -10.977 -11.336 1 98.81 195 TYR A N 1
ATOM 1548 C CA . TYR A 1 195 ? -1.784 -11.453 -10.078 1 98.81 195 TYR A CA 1
ATOM 1549 C C . TYR A 1 195 ? -1.016 -12.672 -9.57 1 98.81 195 TYR A C 1
ATOM 1551 O O . TYR A 1 195 ? -0.887 -12.867 -8.359 1 98.81 195 TYR A O 1
ATOM 1559 N N . GLY A 1 196 ? -0.521 -13.477 -10.445 1 98.62 196 GLY A N 1
ATOM 1560 C CA . GLY A 1 196 ? 0.368 -14.539 -10.016 1 98.62 196 GLY A CA 1
ATOM 1561 C C . GLY A 1 196 ? 1.661 -14.031 -9.406 1 98.62 196 GLY A C 1
ATOM 1562 O O . GLY A 1 196 ? 2.086 -14.516 -8.352 1 98.62 196 GLY A O 1
ATOM 1563 N N . LEU A 1 197 ? 2.213 -13.062 -10.039 1 98.88 197 LEU A N 1
ATOM 1564 C CA . LEU A 1 197 ? 3.535 -12.57 -9.664 1 98.88 197 LEU A CA 1
ATOM 1565 C C . LEU A 1 197 ? 3.465 -11.734 -8.391 1 98.88 197 LEU A C 1
ATOM 1567 O O . LEU A 1 197 ? 4.395 -11.75 -7.582 1 98.88 197 LEU A O 1
ATOM 1571 N N . ILE A 1 198 ? 2.367 -11.016 -8.133 1 98.81 198 ILE A N 1
ATOM 1572 C CA . ILE A 1 198 ? 2.277 -10.07 -7.027 1 98.81 198 ILE A CA 1
ATOM 1573 C C . ILE A 1 198 ? 2.271 -10.82 -5.699 1 98.81 198 ILE A C 1
ATOM 1575 O O . ILE A 1 198 ? 2.68 -10.273 -4.668 1 98.81 198 ILE A O 1
ATOM 1579 N N . GLY A 1 199 ? 1.812 -12.086 -5.699 1 98 199 GLY A N 1
ATOM 1580 C CA . GLY A 1 199 ? 1.801 -12.867 -4.469 1 98 199 GLY A CA 1
ATOM 1581 C C . GLY A 1 199 ? 3.117 -12.812 -3.717 1 98 199 GLY A C 1
ATOM 1582 O O . GLY A 1 199 ? 3.225 -12.133 -2.695 1 98 199 GLY A O 1
ATOM 1583 N N . PRO A 1 200 ? 4.148 -13.438 -4.336 1 98.44 200 PRO A N 1
ATOM 1584 C CA . PRO A 1 200 ? 5.449 -13.414 -3.664 1 98.44 200 PRO A CA 1
ATOM 1585 C C . PRO A 1 200 ? 6.082 -12.023 -3.662 1 98.44 200 PRO A C 1
ATOM 1587 O O . PRO A 1 200 ? 6.812 -11.68 -2.73 1 98.44 200 PRO A O 1
ATOM 1590 N N . MET A 1 201 ? 5.762 -11.195 -4.637 1 98.62 201 MET A N 1
ATOM 1591 C CA . MET A 1 201 ? 6.434 -9.906 -4.824 1 98.62 201 MET A CA 1
ATOM 1592 C C . MET A 1 201 ? 5.906 -8.867 -3.838 1 98.62 201 MET A C 1
ATOM 1594 O O . MET A 1 201 ? 6.535 -7.828 -3.633 1 98.62 201 MET A O 1
ATOM 1598 N N . PHE A 1 202 ? 4.77 -9.148 -3.262 1 96.81 202 PHE A N 1
ATOM 1599 C CA . PHE A 1 202 ? 4.254 -8.242 -2.244 1 96.81 202 PHE A CA 1
ATOM 1600 C C . PHE A 1 202 ? 4.449 -8.828 -0.849 1 96.81 202 PHE A C 1
ATOM 1602 O O . PHE A 1 202 ? 5.352 -8.406 -0.119 1 96.81 202 PHE A O 1
ATOM 1609 N N . ALA A 1 203 ? 3.832 -9.852 -0.419 1 93.56 203 ALA A N 1
ATOM 1610 C CA . ALA A 1 203 ? 3.664 -10.25 0.976 1 93.56 203 ALA A CA 1
ATOM 1611 C C . ALA A 1 203 ? 4.992 -10.695 1.583 1 93.56 203 ALA A C 1
ATOM 1613 O O . ALA A 1 203 ? 5.184 -10.609 2.797 1 93.56 203 ALA A O 1
ATOM 1614 N N . HIS A 1 204 ? 5.965 -11.164 0.723 1 97.38 204 HIS A N 1
ATOM 1615 C CA . HIS A 1 204 ? 7.289 -11.555 1.192 1 97.38 204 HIS A CA 1
ATOM 1616 C C . HIS A 1 204 ? 8.359 -10.586 0.686 1 97.38 204 HIS A C 1
ATOM 1618 O O . HIS A 1 204 ? 8.875 -9.773 1.45 1 97.38 204 HIS A O 1
ATOM 1624 N N . LEU A 1 205 ? 8.508 -10.484 -0.613 1 98.69 205 LEU A N 1
ATOM 1625 C CA . LEU A 1 205 ? 9.68 -9.867 -1.219 1 98.69 205 LEU A CA 1
ATOM 1626 C C . LEU A 1 205 ? 9.531 -8.352 -1.262 1 98.69 205 LEU A C 1
ATOM 1628 O O . LEU A 1 205 ? 10.531 -7.629 -1.329 1 98.69 205 LEU A O 1
ATOM 1632 N N 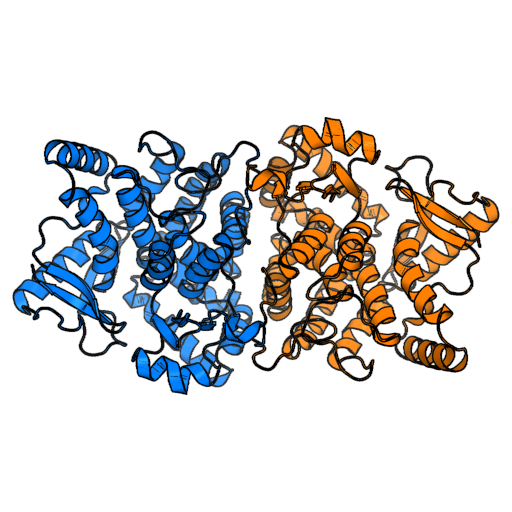. GLY A 1 206 ? 8.312 -7.855 -1.246 1 98.19 206 GLY A N 1
ATOM 163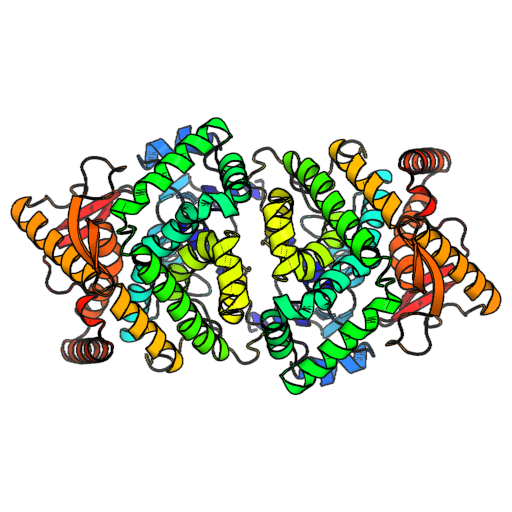3 C CA . GLY A 1 206 ? 8.047 -6.426 -1.271 1 98.19 206 GLY A CA 1
ATOM 1634 C C . GLY A 1 206 ? 7.539 -5.891 0.054 1 98.19 206 GLY A C 1
ATOM 1635 O O . GLY A 1 206 ? 7.133 -4.73 0.146 1 98.19 206 GLY A O 1
ATOM 1636 N N . ARG A 1 207 ? 7.543 -6.691 1.12 1 97.62 207 ARG A N 1
ATOM 1637 C CA . ARG A 1 207 ? 6.961 -6.285 2.396 1 97.62 207 ARG A CA 1
ATOM 1638 C C . ARG A 1 207 ? 7.922 -6.57 3.547 1 97.62 207 ARG A C 1
ATOM 1640 O O . ARG A 1 207 ? 8.062 -5.754 4.461 1 97.62 207 ARG A O 1
ATOM 1647 N N . ASP A 1 208 ? 8.57 -7.824 3.6 1 98.12 208 ASP A N 1
ATOM 1648 C CA . ASP A 1 208 ? 9.531 -8.133 4.652 1 98.12 208 ASP A CA 1
ATOM 1649 C C . ASP A 1 208 ? 10.758 -7.223 4.566 1 98.12 208 ASP A C 1
ATOM 1651 O O . ASP A 1 208 ? 11.227 -6.906 3.473 1 98.12 208 ASP A O 1
ATOM 1655 N N . PRO A 1 209 ? 11.352 -6.84 5.664 1 98.06 209 PRO A N 1
ATOM 1656 C CA . PRO A 1 209 ? 12.328 -5.754 5.703 1 98.06 209 PRO A CA 1
ATOM 1657 C C . PRO A 1 209 ? 13.531 -6.004 4.793 1 98.06 209 PRO A C 1
ATOM 1659 O O . PRO A 1 209 ? 13.914 -5.125 4.02 1 98.06 209 PRO A O 1
ATOM 1662 N N . VAL A 1 210 ? 14.094 -7.215 4.789 1 98.25 210 VAL A N 1
ATOM 1663 C CA . VAL A 1 210 ? 15.352 -7.477 4.09 1 98.25 210 VAL A CA 1
ATOM 1664 C C . VAL A 1 210 ? 15.109 -7.461 2.582 1 98.25 210 VAL A C 1
ATOM 1666 O O . VAL A 1 210 ? 15.734 -6.676 1.86 1 98.25 210 VAL A O 1
ATOM 1669 N N . PRO A 1 211 ? 14.164 -8.305 2.055 1 98.56 211 PRO A N 1
ATOM 1670 C CA . PRO A 1 211 ? 14.008 -8.281 0.599 1 98.56 211 PRO A CA 1
ATOM 1671 C C . PRO A 1 211 ? 13.391 -6.977 0.095 1 98.56 211 PRO A C 1
ATOM 1673 O O . PRO A 1 211 ? 13.68 -6.547 -1.026 1 98.56 211 PRO A O 1
ATOM 1676 N N . LEU A 1 212 ? 12.578 -6.316 0.883 1 98.44 212 LEU A N 1
ATOM 1677 C CA . LEU A 1 212 ? 12.055 -5.012 0.49 1 98.44 212 LEU A CA 1
ATOM 1678 C C . LEU A 1 212 ? 13.195 -4.016 0.272 1 98.44 212 LEU A C 1
ATOM 1680 O O . LEU A 1 212 ? 13.18 -3.256 -0.698 1 98.44 212 LEU A O 1
ATOM 1684 N N . GLY A 1 213 ? 14.125 -3.979 1.23 1 97.94 213 GLY A N 1
ATOM 1685 C CA . GLY A 1 213 ? 15.281 -3.121 1.059 1 97.94 213 GLY A CA 1
ATOM 1686 C C . GLY A 1 213 ? 16.031 -3.377 -0.238 1 97.94 213 GLY A C 1
ATOM 1687 O O . GLY A 1 213 ? 16.438 -2.436 -0.919 1 97.94 213 GLY A O 1
ATOM 1688 N N . ILE A 1 214 ? 16.172 -4.656 -0.58 1 98.25 214 ILE A N 1
ATOM 1689 C CA . ILE A 1 214 ? 16.844 -5.039 -1.814 1 98.25 214 ILE A CA 1
ATOM 1690 C C . ILE A 1 214 ? 16.047 -4.547 -3.016 1 98.25 214 ILE A C 1
ATOM 1692 O O . ILE A 1 214 ? 16.594 -3.945 -3.938 1 98.25 214 ILE A O 1
ATOM 1696 N N . MET A 1 215 ? 14.734 -4.762 -3.023 1 98.62 215 MET A N 1
ATOM 1697 C CA . MET A 1 215 ? 13.852 -4.367 -4.121 1 98.62 215 MET A CA 1
ATOM 1698 C C . MET A 1 215 ? 13.898 -2.859 -4.34 1 98.62 215 MET A C 1
ATOM 1700 O O . MET A 1 215 ? 14.047 -2.395 -5.473 1 98.62 215 MET A O 1
ATOM 1704 N N . GLN A 1 216 ? 13.805 -2.061 -3.232 1 98 216 GLN A N 1
ATOM 1705 C CA . GLN A 1 216 ? 13.789 -0.605 -3.344 1 98 216 GLN A CA 1
ATOM 1706 C C . GLN A 1 216 ? 15.117 -0.081 -3.895 1 98 216 GLN A C 1
ATOM 1708 O O . GLN A 1 216 ? 15.133 0.877 -4.668 1 98 216 GLN A O 1
ATOM 1713 N N . SER A 1 217 ? 16.172 -0.716 -3.48 1 96.75 217 SER A N 1
ATOM 1714 C CA . SER A 1 217 ? 17.5 -0.25 -3.855 1 96.75 217 SER A CA 1
ATOM 1715 C C . SER A 1 217 ? 17.844 -0.634 -5.293 1 96.75 217 SER A C 1
ATOM 1717 O O . SER A 1 217 ? 18.406 0.168 -6.039 1 96.75 217 SER A O 1
ATOM 1719 N N . ARG A 1 218 ? 17.438 -1.799 -5.711 1 97.06 218 ARG A N 1
ATOM 1720 C CA . ARG A 1 218 ? 17.891 -2.33 -6.988 1 97.06 218 ARG A CA 1
ATOM 1721 C C . ARG A 1 218 ? 16.859 -2.076 -8.086 1 97.06 218 ARG A C 1
ATOM 1723 O O . ARG A 1 218 ? 17.219 -1.963 -9.266 1 97.06 218 ARG A O 1
ATOM 1730 N N . ALA A 1 219 ? 15.609 -2.049 -7.699 1 97.94 219 ALA A N 1
ATOM 1731 C CA . ALA A 1 219 ? 14.555 -2.021 -8.711 1 97.94 219 ALA A CA 1
ATOM 1732 C C . ALA A 1 219 ? 13.367 -1.181 -8.242 1 97.94 219 ALA A C 1
ATOM 1734 O O . ALA A 1 219 ? 12.266 -1.701 -8.055 1 97.94 219 ALA A O 1
ATOM 1735 N N . PRO A 1 220 ? 13.523 0.142 -8.148 1 97.38 220 PRO A N 1
ATOM 1736 C CA . PRO A 1 220 ? 12.461 1.008 -7.633 1 97.38 220 PRO A CA 1
ATOM 1737 C C . PRO A 1 220 ? 11.18 0.936 -8.469 1 97.38 220 PRO A C 1
ATOM 1739 O O . PRO A 1 220 ? 10.086 1.117 -7.938 1 97.38 220 PRO A O 1
ATOM 1742 N N . ARG A 1 221 ? 11.281 0.642 -9.766 1 96.88 221 ARG A N 1
ATOM 1743 C CA . ARG A 1 221 ? 10.086 0.553 -10.594 1 96.88 221 ARG A CA 1
ATOM 1744 C C . ARG A 1 221 ? 9.297 -0.718 -10.289 1 96.88 221 ARG A C 1
ATOM 1746 O O . ARG A 1 221 ? 8.07 -0.745 -10.422 1 96.88 221 ARG A O 1
ATOM 1753 N N . VAL A 1 222 ? 10.023 -1.806 -9.859 1 98.5 222 VAL A N 1
ATOM 1754 C CA . VAL A 1 222 ? 9.32 -3.006 -9.406 1 98.5 222 VAL A CA 1
ATOM 1755 C C . VAL A 1 222 ? 8.562 -2.705 -8.117 1 98.5 222 VAL A C 1
ATOM 1757 O O . VAL A 1 222 ? 7.418 -3.125 -7.953 1 98.5 222 VAL A O 1
ATOM 1760 N N . HIS A 1 223 ? 9.242 -1.978 -7.227 1 98.12 223 HIS A N 1
ATOM 1761 C CA . HIS A 1 223 ? 8.562 -1.572 -6.004 1 98.12 223 HIS A CA 1
ATOM 1762 C C . HIS A 1 223 ? 7.32 -0.748 -6.312 1 98.12 223 HIS A C 1
ATOM 1764 O O . HIS A 1 223 ? 6.277 -0.928 -5.676 1 98.12 223 HIS A O 1
ATOM 1770 N N . ARG A 1 224 ? 7.422 0.181 -7.266 1 97.25 224 ARG A N 1
ATOM 1771 C CA . ARG A 1 224 ? 6.273 0.987 -7.668 1 97.25 224 ARG A CA 1
ATOM 1772 C C . ARG A 1 224 ? 5.168 0.112 -8.25 1 97.25 224 ARG A C 1
ATOM 1774 O O . ARG A 1 224 ? 3.982 0.392 -8.062 1 97.25 224 ARG A O 1
ATOM 1781 N N . TRP A 1 225 ? 5.535 -0.912 -9.031 1 98.19 225 TRP A N 1
ATOM 1782 C CA . TRP A 1 225 ? 4.559 -1.872 -9.531 1 98.19 225 TRP A CA 1
ATOM 1783 C C . TRP A 1 225 ? 3.846 -2.578 -8.383 1 98.19 225 TRP A C 1
ATOM 1785 O O . TRP A 1 225 ? 2.633 -2.791 -8.438 1 98.19 225 TRP A O 1
ATOM 1795 N N . VAL A 1 226 ? 4.582 -2.924 -7.332 1 98.44 226 VAL A N 1
ATOM 1796 C CA . VAL A 1 226 ? 3.986 -3.541 -6.152 1 98.44 226 VAL A CA 1
ATOM 1797 C C . VAL A 1 226 ? 2.973 -2.584 -5.523 1 98.44 226 VAL A C 1
ATOM 1799 O O . VAL A 1 226 ? 1.856 -2.984 -5.191 1 98.44 226 VAL A O 1
ATOM 1802 N N . GLU A 1 227 ? 3.355 -1.269 -5.375 1 96.75 227 GLU A N 1
ATOM 1803 C CA . GLU A 1 227 ? 2.424 -0.265 -4.867 1 96.75 227 GLU A CA 1
ATOM 1804 C C . GLU A 1 227 ? 1.173 -0.184 -5.738 1 96.75 227 GLU A C 1
ATOM 1806 O O . GLU A 1 227 ? 0.054 -0.122 -5.223 1 96.75 227 GLU A O 1
ATOM 1811 N N . ARG A 1 228 ? 1.384 -0.231 -7.023 1 96.75 228 ARG A N 1
ATOM 1812 C CA . ARG A 1 228 ? 0.299 -0.131 -7.992 1 96.75 228 ARG A CA 1
ATOM 1813 C C . ARG A 1 228 ? -0.662 -1.309 -7.863 1 96.75 228 ARG A C 1
ATOM 1815 O O . ARG A 1 228 ? -1.881 -1.123 -7.852 1 96.75 228 ARG A O 1
ATOM 1822 N N . MET A 1 229 ? -0.125 -2.473 -7.742 1 98.12 229 MET A N 1
ATOM 1823 C CA . MET A 1 229 ? -0.933 -3.686 -7.652 1 98.12 229 MET A CA 1
ATOM 1824 C C . MET A 1 229 ? -1.765 -3.691 -6.375 1 98.12 229 MET A C 1
ATOM 1826 O O . MET A 1 229 ? -2.84 -4.293 -6.332 1 98.12 229 MET A O 1
ATOM 1830 N N . THR A 1 230 ? -1.308 -3.049 -5.312 1 96.25 230 THR A N 1
ATOM 1831 C CA . THR A 1 230 ? -1.993 -3.078 -4.023 1 96.25 230 THR A CA 1
ATOM 1832 C C . THR A 1 230 ? -2.98 -1.921 -3.912 1 96.25 230 THR A C 1
ATOM 1834 O O . THR A 1 230 ? -3.785 -1.872 -2.977 1 96.25 230 THR A O 1
ATOM 1837 N N . ALA A 1 231 ? -2.969 -0.977 -4.824 1 95.38 231 ALA A N 1
ATOM 1838 C CA . ALA A 1 231 ? -3.855 0.185 -4.832 1 95.38 231 ALA A CA 1
ATOM 1839 C C . ALA A 1 231 ? -5.234 -0.181 -5.379 1 95.38 231 ALA A C 1
ATOM 1841 O O . ALA A 1 231 ? -5.391 -1.198 -6.059 1 95.38 231 ALA A O 1
ATOM 1842 N N . PRO A 1 232 ? -6.277 0.615 -4.996 1 94.31 232 PRO A N 1
ATOM 1843 C CA . PRO A 1 232 ? -7.559 0.44 -5.684 1 94.31 232 PRO A CA 1
ATOM 1844 C C . PRO A 1 232 ? -7.543 0.992 -7.105 1 94.31 232 PRO A C 1
ATOM 1846 O O . PRO A 1 232 ? -7.031 2.09 -7.344 1 94.31 232 PRO A O 1
ATOM 1849 N N . GLY A 1 233 ? -8.07 0.17 -8.008 1 90.81 233 GLY A N 1
ATOM 1850 C CA . GLY A 1 233 ? -8.086 0.611 -9.391 1 90.81 233 GLY A CA 1
ATOM 1851 C C . GLY A 1 233 ? -6.707 0.613 -10.031 1 90.81 233 GLY A C 1
ATOM 1852 O O . GLY A 1 233 ? -5.77 0.017 -9.5 1 90.81 233 GLY A O 1
ATOM 1853 N N . LEU A 1 234 ? -6.625 1.256 -11.234 1 91.62 234 LEU A N 1
ATOM 1854 C CA . LEU A 1 234 ? -5.367 1.28 -11.969 1 91.62 234 LEU A CA 1
ATOM 1855 C C . LEU A 1 234 ? -4.527 2.49 -11.562 1 91.62 234 LEU A C 1
ATOM 1857 O O . LEU A 1 234 ? -4.926 3.633 -11.805 1 91.62 234 LEU A O 1
ATOM 1861 N N . ASP A 1 235 ? -3.471 2.387 -10.742 1 92.12 235 ASP A N 1
ATOM 1862 C CA . ASP A 1 235 ? -2.553 3.441 -10.328 1 92.12 235 ASP A CA 1
ATOM 1863 C C . ASP A 1 235 ? -1.415 3.607 -11.336 1 92.12 235 ASP A C 1
ATOM 1865 O O . ASP A 1 235 ? -0.268 3.264 -11.039 1 92.12 235 ASP A O 1
ATOM 1869 N N . VAL A 1 236 ? -1.735 4.184 -12.5 1 93.81 236 VAL A N 1
ATOM 1870 C CA . VAL A 1 236 ? -0.777 4.262 -13.594 1 93.81 236 VAL A CA 1
ATOM 1871 C C . VAL A 1 236 ? -0.321 5.707 -13.781 1 93.81 236 VAL A C 1
ATOM 1873 O O . VAL A 1 236 ? -0.138 6.164 -14.914 1 93.81 236 VAL A O 1
ATOM 1876 N N . VAL A 1 237 ? -0.097 6.453 -12.734 1 90.12 237 VAL A N 1
ATOM 1877 C CA . VAL A 1 237 ? 0.153 7.891 -12.719 1 90.12 237 VAL A CA 1
ATOM 1878 C C . VAL A 1 237 ? 1.397 8.211 -13.547 1 90.12 237 VAL A C 1
ATOM 1880 O O . VAL A 1 237 ? 1.466 9.25 -14.203 1 90.12 237 VAL A O 1
ATOM 1883 N N . GLU A 1 238 ? 2.342 7.316 -13.625 1 89.5 238 GLU A N 1
ATOM 1884 C CA . GLU A 1 238 ? 3.605 7.543 -14.312 1 89.5 238 GLU A CA 1
ATOM 1885 C C . GLU A 1 238 ? 3.473 7.262 -15.812 1 89.5 238 GLU A C 1
ATOM 1887 O O . GLU A 1 238 ? 4.387 7.559 -16.578 1 89.5 238 GLU A O 1
ATOM 1892 N N . TYR A 1 239 ? 2.268 6.664 -16.125 1 90.44 239 TYR A N 1
ATOM 1893 C CA . TYR A 1 239 ? 2.062 6.223 -17.5 1 90.44 239 TYR A CA 1
ATOM 1894 C C . TYR A 1 239 ? 0.88 6.945 -18.141 1 90.44 239 TYR A C 1
ATOM 1896 O O . TYR A 1 239 ? -0.125 6.32 -18.484 1 90.44 239 TYR A O 1
ATOM 1904 N N . SER A 1 240 ? 0.974 8.219 -18.391 1 79.81 240 SER A N 1
ATOM 1905 C CA . SER A 1 240 ? -0.12 9.109 -18.766 1 79.81 240 SER A CA 1
ATOM 1906 C C . SER A 1 240 ? -0.768 8.68 -20.078 1 79.81 240 SER A C 1
ATOM 1908 O O . SER A 1 240 ? -1.955 8.93 -20.297 1 79.81 240 SER A O 1
ATOM 1910 N N . ASP A 1 241 ? -0.124 7.977 -20.906 1 83 241 ASP A N 1
ATOM 1911 C CA . ASP A 1 241 ? -0.649 7.613 -22.219 1 83 241 ASP A CA 1
ATOM 1912 C C . ASP A 1 241 ? -1.131 6.168 -22.234 1 83 241 ASP A C 1
ATOM 1914 O O . ASP A 1 241 ? -1.554 5.66 -23.281 1 83 241 ASP A O 1
ATOM 1918 N N . SER A 1 242 ? -1.098 5.629 -21.0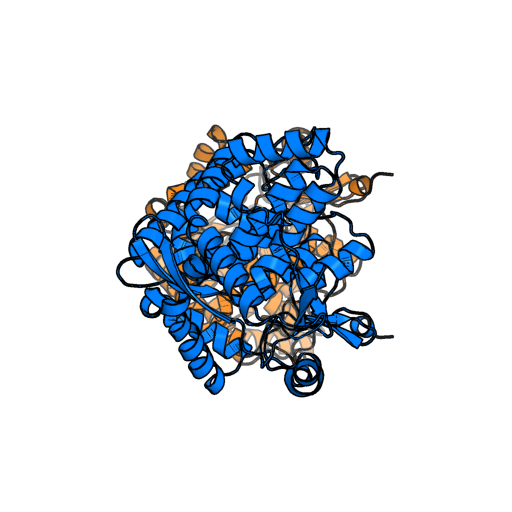78 1 89.12 242 SER A N 1
ATOM 1919 C CA . SER A 1 242 ? -1.447 4.211 -21.047 1 89.12 242 SER A CA 1
ATOM 1920 C C . SER A 1 242 ? -2.957 4.012 -21.125 1 89.12 242 SER A C 1
ATOM 1922 O O . SER A 1 242 ? -3.719 4.77 -20.516 1 89.12 242 SER A O 1
ATOM 1924 N N . ARG A 1 243 ? -3.447 3.039 -22 1 93.25 243 ARG A N 1
ATOM 1925 C CA . ARG A 1 243 ? -4.828 2.572 -22.062 1 93.25 243 ARG A CA 1
ATOM 1926 C C . ARG A 1 243 ? -4.977 1.218 -21.375 1 93.25 243 ARG A C 1
ATOM 1928 O O . ARG A 1 243 ? -4.059 0.395 -21.406 1 93.25 243 ARG A O 1
ATOM 1935 N N . PRO A 1 244 ? -6.027 0.979 -20.641 1 95.62 244 PRO A N 1
ATOM 1936 C CA . PRO A 1 244 ? -6.215 -0.291 -19.922 1 95.62 244 PRO A CA 1
ATOM 1937 C C . PRO A 1 244 ? -6.484 -1.459 -20.875 1 95.62 244 PRO A C 1
ATOM 1939 O O . PRO A 1 244 ? -7.547 -2.08 -20.812 1 95.62 244 PRO A O 1
ATOM 1942 N N . GLU A 1 245 ? -5.516 -1.731 -21.703 1 97 245 GLU A N 1
ATOM 1943 C CA . GLU A 1 245 ? -5.574 -2.791 -22.703 1 97 245 GLU A CA 1
ATOM 1944 C C . GLU A 1 245 ? -4.297 -3.625 -22.688 1 97 245 GLU A C 1
ATOM 1946 O O . GLU A 1 245 ? -3.242 -3.152 -22.266 1 97 245 GLU A O 1
ATOM 1951 N N . PHE A 1 246 ? -4.492 -4.859 -23.156 1 98.19 246 PHE A N 1
ATOM 1952 C CA . PHE A 1 246 ? -3.311 -5.691 -23.359 1 98.19 246 PHE A CA 1
ATOM 1953 C C . PHE A 1 246 ? -2.572 -5.277 -24.625 1 98.19 246 PHE A C 1
ATOM 1955 O O . PHE A 1 246 ? -3.137 -4.594 -25.484 1 98.19 246 PHE A O 1
ATOM 1962 N N . TRP A 1 247 ? -1.313 -5.648 -24.719 1 97.62 247 TRP A N 1
ATOM 1963 C CA . TRP A 1 247 ? -0.498 -5.406 -25.906 1 97.62 247 TRP A CA 1
ATOM 1964 C C . TRP A 1 247 ? -1.197 -5.91 -27.156 1 97.62 247 TRP A C 1
ATOM 1966 O O . TRP A 1 247 ? -1.822 -6.973 -27.141 1 97.62 247 TRP A O 1
ATOM 1976 N N . PRO A 1 248 ? -1.155 -5.184 -28.266 1 97.12 248 PRO A N 1
ATOM 1977 C CA . PRO A 1 248 ? -1.976 -5.496 -29.438 1 97.12 248 PRO A CA 1
ATOM 1978 C C . PRO A 1 248 ? -1.499 -6.746 -30.172 1 97.12 248 PRO A C 1
ATOM 1980 O O . PRO A 1 248 ? -0.345 -7.156 -30.031 1 97.12 248 PRO A O 1
ATOM 1983 N N . ASN A 1 249 ? -2.396 -7.379 -30.953 1 97.25 249 ASN A N 1
ATOM 1984 C CA . ASN A 1 249 ? -2.148 -8.367 -32 1 97.25 249 ASN A CA 1
ATOM 1985 C C . ASN A 1 249 ? -1.605 -9.672 -31.422 1 97.25 249 ASN A C 1
ATOM 1987 O O . ASN A 1 249 ? -0.785 -10.344 -32.062 1 97.25 249 ASN A O 1
ATOM 1991 N N . ASP A 1 250 ? -1.941 -9.961 -30.188 1 97.94 250 ASP A N 1
ATOM 1992 C CA . ASP A 1 250 ? -1.512 -11.172 -29.5 1 97.94 250 ASP A CA 1
ATOM 1993 C C . ASP A 1 250 ? 0.01 -11.219 -29.375 1 97.94 250 ASP A C 1
ATOM 1995 O O . ASP A 1 250 ? 0.583 -12.289 -29.141 1 97.94 250 ASP A O 1
ATOM 1999 N N . ALA A 1 251 ? 0.683 -10.031 -29.609 1 98.12 251 ALA A N 1
ATOM 2000 C CA . ALA A 1 251 ? 2.133 -9.953 -29.453 1 98.12 251 ALA A CA 1
ATOM 2001 C C . ALA A 1 251 ? 2.514 -9.727 -28 1 98.12 251 ALA A C 1
ATOM 2003 O O . ALA A 1 251 ? 1.649 -9.469 -27.156 1 98.12 251 ALA A O 1
ATOM 2004 N N . LEU A 1 252 ? 3.715 -9.93 -27.703 1 98.62 252 LEU A N 1
ATOM 2005 C CA . LEU A 1 252 ? 4.262 -9.656 -26.375 1 98.62 252 LEU A CA 1
ATOM 2006 C C . LEU A 1 252 ? 5.098 -8.383 -26.391 1 98.62 252 LEU A C 1
ATOM 2008 O O . LEU A 1 252 ? 5.824 -8.117 -27.359 1 98.62 252 LEU A O 1
ATOM 2012 N N . PRO A 1 253 ? 4.949 -7.535 -25.312 1 97.88 253 PRO A N 1
ATOM 2013 C CA . PRO A 1 253 ? 5.883 -6.41 -25.25 1 97.88 253 PRO A CA 1
ATOM 2014 C C . PRO A 1 253 ? 7.344 -6.848 -25.344 1 97.88 253 PRO A C 1
ATOM 2016 O O . PRO A 1 253 ? 7.762 -7.77 -24.641 1 97.88 253 PRO A O 1
ATOM 2019 N N . PRO A 1 254 ? 8.148 -6.191 -26.125 1 98.19 254 PRO A N 1
ATOM 2020 C CA . PRO A 1 254 ? 9.539 -6.621 -26.312 1 98.19 254 PRO A CA 1
ATOM 2021 C C . PRO A 1 254 ? 10.305 -6.691 -25 1 98.19 254 PRO A C 1
ATOM 2023 O O . PRO A 1 254 ? 11.133 -7.59 -24.797 1 98.19 254 PRO A O 1
ATOM 2026 N N . THR A 1 255 ? 10.031 -5.793 -24.062 1 98.25 255 THR A N 1
ATOM 2027 C CA . THR A 1 255 ? 10.766 -5.734 -22.797 1 98.25 255 THR A CA 1
ATOM 2028 C C . THR A 1 255 ? 10.352 -6.883 -21.875 1 98.25 255 THR A C 1
ATOM 2030 O O . THR A 1 255 ? 10.977 -7.117 -20.844 1 98.25 255 THR A O 1
ATOM 2033 N N . LEU A 1 256 ? 9.281 -7.641 -22.25 1 98.75 256 LEU A N 1
ATOM 2034 C CA . LEU A 1 256 ? 8.852 -8.789 -21.453 1 98.75 256 LEU A CA 1
ATOM 2035 C C . LEU A 1 256 ? 9.703 -10.016 -21.781 1 98.75 256 LEU A C 1
ATOM 2037 O O . LEU A 1 256 ? 9.75 -10.969 -20.984 1 98.75 256 LEU A O 1
ATOM 2041 N N . LEU A 1 257 ? 10.336 -10.047 -22.938 1 98.69 257 LEU A N 1
ATOM 2042 C CA . LEU A 1 257 ? 11.039 -11.234 -23.438 1 98.69 257 LEU A CA 1
ATOM 2043 C C . LEU A 1 257 ? 12.164 -11.633 -22.484 1 98.69 257 LEU A C 1
ATOM 2045 O O . LEU A 1 257 ? 12.289 -12.805 -22.125 1 98.69 257 LEU A O 1
ATOM 2049 N N . PRO A 1 258 ? 12.992 -10.641 -21.953 1 98.81 258 PRO A N 1
ATOM 2050 C CA . PRO A 1 258 ? 14.008 -11.039 -20.984 1 98.81 258 PRO A CA 1
ATOM 2051 C C . PRO A 1 258 ? 13.406 -11.625 -19.703 1 98.81 258 PRO A C 1
ATOM 2053 O O . PRO A 1 258 ? 14.008 -12.5 -19.078 1 98.81 258 PRO A O 1
ATOM 2056 N N . VAL A 1 259 ? 12.266 -11.156 -19.312 1 98.88 259 VAL A N 1
ATOM 2057 C CA . VAL A 1 259 ? 11.578 -11.695 -18.141 1 98.88 259 VAL A CA 1
ATOM 2058 C C . VAL A 1 259 ? 11.195 -13.148 -18.391 1 98.88 259 VAL A C 1
ATOM 2060 O O . VAL A 1 259 ? 11.391 -14.008 -17.531 1 98.88 259 VAL A O 1
ATOM 2063 N N . LEU A 1 260 ? 10.68 -13.445 -19.594 1 98.88 260 LEU A N 1
ATOM 2064 C CA . LEU A 1 260 ? 10.266 -14.797 -19.938 1 98.88 260 LEU A CA 1
ATOM 2065 C C . LEU A 1 260 ? 11.469 -15.734 -20 1 98.88 260 LEU A C 1
ATOM 2067 O O . LEU A 1 260 ? 11.383 -16.891 -19.609 1 98.88 260 LEU A O 1
ATOM 2071 N N . GLN A 1 261 ? 12.578 -15.219 -20.5 1 98.69 261 GLN A N 1
ATOM 2072 C CA . GLN A 1 261 ? 13.805 -16 -20.516 1 98.69 261 GLN A CA 1
ATOM 2073 C C . GLN A 1 261 ? 14.258 -16.359 -19.094 1 98.69 261 GLN A C 1
ATOM 2075 O O . GLN A 1 261 ? 14.664 -17.484 -18.828 1 98.69 261 GLN A O 1
ATOM 2080 N N . HIS A 1 262 ? 14.172 -15.359 -18.234 1 98.81 262 HIS A N 1
ATOM 2081 C CA . HIS A 1 262 ? 14.5 -15.586 -16.828 1 98.81 262 HIS A CA 1
ATOM 2082 C C . HIS A 1 262 ? 13.594 -16.641 -16.219 1 98.81 262 HIS A C 1
ATOM 2084 O O . HIS A 1 262 ? 14.07 -17.531 -15.516 1 98.81 262 HIS A O 1
ATOM 2090 N N . ILE A 1 263 ? 12.328 -16.531 -16.484 1 98.88 263 ILE A N 1
ATOM 2091 C CA . ILE A 1 263 ? 11.344 -17.469 -15.953 1 98.88 263 ILE A CA 1
ATOM 2092 C C . ILE A 1 263 ? 11.672 -18.875 -16.453 1 98.88 263 ILE A C 1
ATOM 2094 O O . ILE A 1 263 ? 11.656 -19.828 -15.672 1 98.88 263 ILE A O 1
ATOM 2098 N N . ALA A 1 264 ? 11.977 -19 -17.703 1 98.75 264 ALA A N 1
ATOM 2099 C CA . ALA A 1 264 ? 12.32 -20.297 -18.266 1 98.75 264 ALA A CA 1
ATOM 2100 C C . ALA A 1 264 ? 13.5 -20.922 -17.531 1 98.75 264 ALA A C 1
ATOM 2102 O O . ALA A 1 264 ? 13.477 -22.109 -17.203 1 98.75 264 ALA A O 1
ATOM 2103 N N . VAL A 1 265 ? 14.5 -20.141 -17.234 1 98.38 265 VAL A N 1
ATOM 2104 C CA . VAL A 1 265 ? 15.695 -20.625 -16.547 1 98.38 265 VAL A CA 1
ATOM 2105 C C . VAL A 1 265 ? 15.32 -21.109 -15.148 1 98.38 265 VAL A C 1
ATOM 2107 O O . VAL A 1 265 ? 15.836 -22.125 -14.672 1 98.38 265 VAL A O 1
ATOM 2110 N N . ASP A 1 266 ? 14.414 -20.422 -14.523 1 98.56 266 ASP A N 1
ATOM 2111 C CA . ASP A 1 266 ? 14.062 -20.703 -13.133 1 98.56 266 ASP A CA 1
ATOM 2112 C C . ASP A 1 266 ? 13.164 -21.922 -13.023 1 98.56 266 ASP A C 1
ATOM 2114 O O . ASP A 1 266 ? 13.25 -22.688 -12.055 1 98.56 266 ASP A O 1
ATOM 2118 N N . ILE A 1 267 ? 12.281 -22.156 -14.023 1 98.56 267 ILE A N 1
ATOM 2119 C CA . ILE A 1 267 ? 11.266 -23.172 -13.812 1 98.56 267 ILE A CA 1
ATOM 2120 C C . ILE A 1 267 ? 11.758 -24.516 -14.375 1 98.56 267 ILE A C 1
ATOM 2122 O O . ILE A 1 267 ? 11.258 -25.578 -13.992 1 98.56 267 ILE A O 1
ATOM 2126 N N . PHE A 1 268 ? 12.727 -24.438 -15.32 1 98.19 268 PHE A N 1
ATOM 2127 C CA . PHE A 1 268 ? 13.258 -25.688 -15.875 1 98.19 268 PHE A CA 1
ATOM 2128 C C . PHE A 1 268 ? 14.664 -25.953 -15.344 1 98.19 268 PHE A C 1
ATOM 2130 O O . PHE A 1 268 ? 15.484 -25.047 -15.242 1 98.19 268 PHE A O 1
ATOM 2137 N N . PRO A 1 269 ? 14.914 -27.203 -14.953 1 97.5 269 PRO A N 1
ATOM 2138 C CA . PRO A 1 269 ? 14.242 -28.453 -15.281 1 97.5 269 PRO A CA 1
ATOM 2139 C C . PRO A 1 269 ? 13.25 -28.891 -14.211 1 97.5 269 PRO A C 1
ATOM 2141 O O . PRO A 1 269 ? 12.586 -29.922 -14.352 1 97.5 269 PRO A O 1
ATOM 2144 N N . GLU A 1 270 ? 13.148 -28.109 -13.133 1 98.25 270 GLU A N 1
ATOM 2145 C CA . GLU A 1 270 ? 12.312 -28.5 -12 1 98.25 270 GLU A CA 1
ATOM 2146 C C . GLU A 1 270 ? 10.898 -28.859 -12.453 1 98.25 270 GLU A C 1
ATOM 2148 O O . GLU A 1 270 ? 10.359 -29.906 -12.078 1 98.25 270 GLU A O 1
ATOM 2153 N N . LEU A 1 271 ? 10.305 -28.047 -13.227 1 98.62 271 LEU A N 1
ATOM 2154 C CA . LEU A 1 271 ? 8.938 -28.281 -13.695 1 98.62 271 LEU A CA 1
ATOM 2155 C C . LEU A 1 271 ? 8.859 -29.562 -14.508 1 98.62 271 LEU A C 1
ATOM 2157 O O . LEU A 1 271 ? 7.941 -30.375 -14.328 1 98.62 271 LEU A O 1
ATOM 2161 N N . THR A 1 272 ? 9.781 -29.75 -15.422 1 98.12 272 THR A N 1
ATOM 2162 C CA . THR A 1 272 ? 9.812 -30.953 -16.25 1 98.12 272 THR A CA 1
ATOM 2163 C C . THR A 1 272 ? 9.906 -32.219 -15.383 1 98.12 272 THR A C 1
ATOM 2165 O O . THR A 1 272 ? 9.219 -33.188 -15.633 1 98.12 272 THR A O 1
ATOM 2168 N N . ASP A 1 273 ? 10.758 -32.125 -14.398 1 98.56 273 ASP A N 1
ATOM 2169 C CA . ASP A 1 273 ? 10.961 -33.25 -13.516 1 98.56 273 ASP A CA 1
ATOM 2170 C C . ASP A 1 273 ? 9.719 -33.531 -12.68 1 98.56 273 ASP A C 1
ATOM 2172 O O . ASP A 1 273 ? 9.367 -34.688 -12.438 1 98.56 273 ASP A O 1
ATOM 2176 N N . LYS A 1 274 ? 9.031 -32.5 -12.219 1 98.38 274 LYS A N 1
ATOM 2177 C CA . LYS A 1 274 ? 7.793 -32.656 -11.469 1 98.38 274 LYS A CA 1
ATOM 2178 C C . LYS A 1 274 ? 6.707 -33.312 -12.336 1 98.38 274 LYS A C 1
ATOM 2180 O O . LYS A 1 274 ? 5.984 -34.188 -11.875 1 98.38 274 LYS A O 1
ATOM 2185 N N . LEU A 1 275 ? 6.59 -32.812 -13.57 1 98.06 275 LEU A N 1
ATOM 2186 C CA . LEU A 1 275 ? 5.586 -33.375 -14.484 1 98.06 275 LEU A CA 1
ATOM 2187 C C . LEU A 1 275 ? 5.875 -34.844 -14.789 1 98.06 275 LEU A C 1
ATOM 2189 O O . LEU A 1 275 ? 4.957 -35.656 -14.828 1 98.06 275 LEU A O 1
ATOM 2193 N N . ALA A 1 276 ? 7.152 -35.156 -15 1 98.12 276 ALA A N 1
ATOM 2194 C CA . ALA A 1 276 ? 7.535 -36.531 -15.25 1 98.12 276 ALA A CA 1
ATOM 2195 C C . ALA A 1 276 ? 7.215 -37.438 -14.047 1 98.12 276 ALA A C 1
ATOM 2197 O O . ALA A 1 276 ? 6.758 -38.562 -14.211 1 98.12 276 ALA A O 1
ATOM 2198 N N . PHE A 1 277 ? 7.543 -36.938 -12.891 1 98.38 277 PHE A N 1
ATOM 2199 C CA . PHE A 1 277 ? 7.207 -37.656 -11.68 1 98.38 277 PHE A CA 1
ATOM 2200 C C . PHE A 1 277 ? 5.711 -37.938 -11.609 1 98.38 277 PHE A C 1
ATOM 2202 O O . PHE A 1 277 ? 5.293 -39.062 -11.312 1 98.38 277 PHE A O 1
ATOM 2209 N N . MET A 1 278 ? 4.875 -36.938 -11.867 1 97.69 278 MET A N 1
ATOM 2210 C CA . MET A 1 278 ? 3.424 -37.062 -11.797 1 97.69 278 MET A CA 1
ATOM 2211 C C . MET A 1 278 ? 2.926 -38.094 -12.828 1 97.69 278 MET A C 1
ATOM 2213 O O . MET A 1 278 ? 2.014 -38.875 -12.547 1 97.69 278 MET A O 1
ATOM 2217 N N . ASP A 1 279 ? 3.547 -38.062 -14.031 1 97.75 279 ASP A N 1
ATOM 2218 C CA . ASP A 1 279 ? 3.195 -39.031 -15.055 1 97.75 279 ASP A CA 1
ATOM 2219 C C . ASP A 1 279 ? 3.422 -40.469 -14.562 1 97.75 279 ASP A C 1
ATOM 2221 O O . ASP A 1 279 ? 2.555 -41.344 -14.711 1 97.75 279 ASP A O 1
ATOM 2225 N N . ARG A 1 280 ? 4.543 -40.688 -13.961 1 98 280 ARG A N 1
ATOM 2226 C CA . ARG A 1 280 ? 4.867 -42 -13.438 1 98 280 ARG A CA 1
ATOM 2227 C C . ARG A 1 280 ? 3.949 -42.375 -12.273 1 98 280 ARG A C 1
ATOM 2229 O O . ARG A 1 280 ? 3.486 -43.5 -12.18 1 98 280 ARG A O 1
ATOM 2236 N N . TRP A 1 281 ? 3.779 -41.406 -11.406 1 97.44 281 TRP A N 1
ATOM 2237 C CA . TRP A 1 281 ? 2.932 -41.625 -10.234 1 97.44 281 TRP A CA 1
ATOM 2238 C C . TRP A 1 281 ? 1.524 -42.031 -10.664 1 97.44 281 TRP A C 1
ATOM 2240 O O . TRP A 1 281 ? 0.968 -43 -10.133 1 97.44 281 TRP A O 1
ATOM 2250 N N . VAL A 1 282 ? 0.929 -41.375 -11.586 1 97.19 282 VAL A N 1
ATOM 2251 C CA . VAL A 1 282 ? -0.433 -41.625 -12.047 1 97.19 282 VAL A CA 1
ATOM 2252 C C . VAL A 1 282 ? -0.49 -42.969 -12.766 1 97.19 282 VAL A C 1
ATOM 2254 O O . VAL A 1 282 ? -1.464 -43.719 -12.633 1 97.19 282 VAL A O 1
ATOM 2257 N N . ALA A 1 283 ? 0.506 -43.219 -13.586 1 96.81 283 ALA A N 1
ATOM 2258 C CA . ALA A 1 283 ? 0.562 -44.5 -14.297 1 96.81 283 ALA A CA 1
ATOM 2259 C C . ALA A 1 283 ? 0.552 -45.656 -13.32 1 96.81 283 ALA A C 1
ATOM 2261 O O . ALA A 1 283 ? -0.025 -46.719 -13.609 1 96.81 283 ALA A O 1
ATOM 2262 N N . GLN A 1 284 ? 1.139 -45.5 -12.195 1 97.19 284 GLN A N 1
ATOM 2263 C CA . GLN A 1 284 ? 1.233 -46.531 -11.195 1 97.19 284 GLN A CA 1
ATOM 2264 C C . GLN A 1 284 ? -0.016 -46.594 -10.32 1 97.19 284 GLN A C 1
ATOM 2266 O O . GLN A 1 284 ? -0.607 -47.656 -10.125 1 97.19 284 GLN A O 1
ATOM 2271 N N . ALA A 1 285 ? -0.411 -45.406 -9.828 1 95.94 285 ALA A N 1
ATOM 2272 C CA . ALA A 1 285 ? -1.501 -45.312 -8.859 1 95.94 285 ALA A CA 1
ATOM 2273 C C . ALA A 1 285 ? -2.857 -45.469 -9.539 1 95.94 285 ALA A C 1
ATOM 2275 O O . ALA A 1 285 ? -3.816 -45.938 -8.93 1 95.94 285 ALA A O 1
ATOM 2276 N N . GLN A 1 286 ? -3.006 -45.031 -10.766 1 95.94 286 GLN A N 1
ATOM 2277 C CA . GLN A 1 286 ? -4.238 -45.062 -11.555 1 95.94 286 GLN A CA 1
ATOM 2278 C C . GLN A 1 286 ? -5.422 -44.531 -10.742 1 95.94 286 GLN A C 1
ATOM 2280 O O . GLN A 1 286 ? -6.438 -45.219 -10.609 1 95.94 286 GLN A O 1
ATOM 2285 N N . PRO A 1 287 ? -5.242 -43.344 -10.258 1 96.19 287 PRO A N 1
ATOM 2286 C CA . PRO A 1 287 ? -6.336 -42.812 -9.453 1 96.19 287 PRO A CA 1
ATOM 2287 C C . PRO A 1 287 ? -7.648 -42.719 -10.227 1 96.19 287 PRO A C 1
ATOM 2289 O O . PRO A 1 287 ? -7.645 -42.438 -11.422 1 96.19 287 PRO A O 1
ATOM 2292 N N . ALA A 1 288 ? -8.797 -42.844 -9.562 1 95.69 288 ALA A N 1
ATOM 2293 C CA . ALA A 1 288 ? -10.117 -42.719 -10.18 1 95.69 288 ALA A CA 1
ATOM 2294 C C . ALA A 1 288 ? -10.477 -41.25 -10.422 1 95.69 288 ALA A C 1
ATOM 2296 O O . ALA A 1 288 ? -9.922 -40.375 -9.781 1 95.69 288 ALA A O 1
ATOM 2297 N N . ASP A 1 289 ? -11.336 -41.062 -11.406 1 95.44 289 ASP A N 1
ATOM 2298 C CA . ASP A 1 289 ? -11.883 -39.719 -11.641 1 95.44 289 ASP A CA 1
ATOM 2299 C C . ASP A 1 289 ? -12.562 -39.188 -10.383 1 95.44 289 ASP A C 1
ATOM 2301 O O . ASP A 1 289 ? -13.383 -39.875 -9.766 1 95.44 289 ASP A O 1
ATOM 2305 N N . GLY A 1 290 ? -12.07 -37.969 -10.016 1 95.44 290 GLY A N 1
ATOM 2306 C CA . GLY A 1 290 ? -12.68 -37.344 -8.859 1 95.44 290 GLY A CA 1
ATOM 2307 C C . GLY A 1 290 ? -11.969 -37.688 -7.559 1 95.44 290 GLY A C 1
ATOM 2308 O O . GLY A 1 290 ? -12.258 -37.094 -6.52 1 95.44 290 GLY A O 1
ATOM 2309 N N . GLU A 1 291 ? -11.062 -38.625 -7.609 1 96.31 291 GLU A N 1
ATOM 2310 C CA . GLU A 1 291 ? -10.312 -39 -6.41 1 96.31 291 GLU A CA 1
ATOM 2311 C C . GLU A 1 291 ? -9.438 -37.844 -5.941 1 96.31 291 GLU A C 1
ATOM 2313 O O . GLU A 1 291 ? -8.805 -37.156 -6.754 1 96.31 291 GLU A O 1
ATOM 2318 N N . PRO A 1 292 ? -9.539 -37.5 -4.605 1 95.81 292 PRO A N 1
ATOM 2319 C CA . PRO A 1 292 ? -8.633 -36.469 -4.109 1 95.81 292 PRO A CA 1
ATOM 2320 C C . PRO A 1 292 ? -7.176 -36.75 -4.465 1 95.81 292 PRO A C 1
ATOM 2322 O O . PRO A 1 292 ? -6.738 -37.906 -4.449 1 95.81 292 PRO A O 1
ATOM 2325 N N . VAL A 1 293 ? -6.406 -35.75 -4.805 1 96.25 293 VAL A N 1
ATOM 2326 C CA . VAL A 1 293 ? -5.039 -35.906 -5.289 1 96.25 293 VAL A CA 1
ATOM 2327 C C . VAL A 1 293 ? -4.148 -36.438 -4.164 1 96.25 293 VAL A C 1
ATOM 2329 O O . VAL A 1 293 ? -3.102 -37.031 -4.414 1 96.25 293 VAL A O 1
ATOM 2332 N N . THR A 1 294 ? -4.57 -36.156 -2.902 1 94.31 294 THR A N 1
ATOM 2333 C CA . THR A 1 294 ? -3.867 -36.656 -1.723 1 94.31 294 THR A CA 1
ATOM 2334 C C . THR A 1 294 ? -4.848 -37.25 -0.718 1 94.31 294 THR A C 1
ATOM 2336 O O . THR A 1 294 ? -6.059 -37 -0.811 1 94.31 294 THR A O 1
ATOM 2339 N N . GLU A 1 295 ? -4.355 -37.938 0.282 1 90.19 295 GLU A N 1
ATOM 2340 C CA . GLU A 1 295 ? -5.188 -38.625 1.271 1 90.19 295 GLU A CA 1
ATOM 2341 C C . GLU A 1 295 ? -5.891 -37.625 2.182 1 90.19 295 GLU A C 1
ATOM 2343 O O . GLU A 1 295 ? -7.027 -37.844 2.598 1 90.19 295 GLU A O 1
ATOM 2348 N N . LYS A 1 296 ? -5.184 -36.625 2.51 1 88.25 296 LYS A N 1
ATOM 2349 C CA . LYS A 1 296 ? -5.727 -35.531 3.342 1 88.25 296 LYS A CA 1
ATOM 2350 C C . LYS A 1 296 ? -5.551 -34.188 2.674 1 88.25 296 LYS A C 1
ATOM 2352 O O . LYS A 1 296 ? -4.488 -33.875 2.127 1 88.25 296 LYS A O 1
ATOM 2357 N N . PRO A 1 297 ? -6.527 -33.406 2.844 1 84.25 297 PRO A N 1
ATOM 2358 C CA . PRO A 1 297 ? -6.48 -32.094 2.184 1 84.25 297 PRO A CA 1
ATOM 2359 C C . PRO A 1 297 ? -5.281 -31.25 2.619 1 84.25 297 PRO A C 1
ATOM 2361 O O . PRO A 1 297 ? -4.789 -30.422 1.85 1 84.25 297 PRO A O 1
ATOM 2364 N N . ALA A 1 298 ? -4.832 -31.469 3.799 1 83.88 298 ALA A N 1
ATOM 2365 C CA . ALA A 1 298 ? -3.729 -30.672 4.34 1 83.88 298 ALA A CA 1
ATOM 2366 C C . ALA A 1 298 ? -2.404 -31.078 3.693 1 83.88 298 ALA A C 1
ATOM 2368 O O . ALA A 1 298 ? -1.439 -30.297 3.721 1 83.88 298 ALA A O 1
ATOM 2369 N N . LEU A 1 299 ? -2.369 -32.281 3.131 1 87.19 299 LEU A N 1
ATOM 2370 C CA . LEU A 1 299 ? -1.19 -32.719 2.402 1 87.19 299 LEU A CA 1
ATOM 2371 C C . LEU A 1 299 ? -1.194 -32.188 0.974 1 87.19 299 LEU A C 1
ATOM 2373 O O . LEU A 1 299 ? -2.141 -32.438 0.22 1 87.19 299 LEU A O 1
ATOM 2377 N N . ARG A 1 300 ? -0.156 -31.5 0.608 1 88.75 300 ARG A N 1
ATOM 2378 C CA . ARG A 1 300 ? -0.186 -30.828 -0.685 1 88.75 300 ARG A CA 1
ATOM 2379 C C . ARG A 1 300 ? 0.72 -31.531 -1.69 1 88.75 300 ARG A C 1
ATOM 2381 O O . ARG A 1 300 ? 0.679 -31.234 -2.887 1 88.75 300 ARG A O 1
ATOM 2388 N N . GLN A 1 301 ? 1.485 -32.531 -1.217 1 95 301 GLN A N 1
ATOM 2389 C CA . GLN A 1 301 ? 2.477 -33.156 -2.074 1 95 301 GLN A CA 1
ATOM 2390 C C . GLN A 1 301 ? 2.195 -34.656 -2.221 1 95 301 GLN A C 1
ATOM 2392 O O . GLN A 1 301 ? 1.733 -35.281 -1.276 1 95 301 GLN A O 1
ATOM 2397 N N . ILE A 1 302 ? 2.516 -35.188 -3.348 1 96.69 302 ILE A N 1
ATOM 2398 C CA . ILE A 1 302 ? 2.312 -36.625 -3.574 1 96.69 302 ILE A CA 1
ATOM 2399 C C . ILE A 1 302 ? 3.66 -37.344 -3.586 1 96.69 302 ILE A C 1
ATOM 2401 O O . ILE A 1 302 ? 3.717 -38.562 -3.723 1 96.69 302 ILE A O 1
ATOM 2405 N N . GLY A 1 303 ? 4.703 -36.562 -3.445 1 96.12 303 GLY A N 1
ATOM 2406 C CA . GLY A 1 303 ? 6.051 -37.125 -3.414 1 96.12 303 GLY A CA 1
ATOM 2407 C C . GLY A 1 303 ? 7.129 -36.062 -3.561 1 96.12 303 GLY A C 1
ATOM 2408 O O . GLY A 1 303 ? 6.84 -34.875 -3.561 1 96.12 303 GLY A O 1
ATOM 2409 N N . MET A 1 304 ? 8.367 -36.5 -3.555 1 97.12 304 MET A N 1
ATOM 2410 C CA . MET A 1 304 ? 9.547 -35.656 -3.74 1 97.12 304 MET A CA 1
ATOM 2411 C C . MET A 1 304 ? 10.281 -36.031 -5.023 1 97.12 304 MET A C 1
ATOM 2413 O O . MET A 1 304 ? 10.273 -37.188 -5.445 1 97.12 304 MET A O 1
ATOM 2417 N N . VAL A 1 305 ? 10.875 -35.094 -5.609 1 97.75 305 VAL A N 1
ATOM 2418 C CA . VAL A 1 305 ? 11.68 -35.375 -6.797 1 97.75 305 VAL A CA 1
ATOM 2419 C C . VAL A 1 305 ? 13.047 -34.719 -6.645 1 97.75 305 VAL A C 1
ATOM 2421 O O . VAL A 1 305 ? 13.164 -33.625 -6.082 1 97.75 305 VAL A O 1
ATOM 2424 N N . SER A 1 306 ? 14.07 -35.438 -7.074 1 97.38 306 SER A N 1
ATOM 2425 C CA . SER A 1 306 ? 15.406 -34.844 -7.223 1 97.38 306 SER A CA 1
ATOM 2426 C C . SER A 1 306 ? 15.531 -34.094 -8.539 1 97.38 306 SER A C 1
ATOM 2428 O O . SER A 1 306 ? 15.18 -34.625 -9.602 1 97.38 306 SER A O 1
ATOM 2430 N N . THR A 1 307 ? 15.891 -32.906 -8.438 1 97.81 307 THR A N 1
ATOM 2431 C CA . THR A 1 307 ? 16 -32.062 -9.609 1 97.81 307 THR A CA 1
ATOM 2432 C C . THR A 1 307 ? 17.109 -31.016 -9.422 1 97.81 307 THR A C 1
ATOM 2434 O O . THR A 1 307 ? 18.062 -31.25 -8.695 1 97.81 307 THR A O 1
ATOM 2437 N N . CYS A 1 308 ? 17.047 -29.938 -10.297 1 97 308 CYS A N 1
ATOM 2438 C CA . CYS A 1 308 ? 18.078 -28.906 -10.227 1 97 308 CYS A CA 1
ATOM 2439 C C . CYS A 1 308 ? 17.469 -27.516 -10.32 1 97 308 CYS A C 1
ATOM 2441 O O . CYS A 1 308 ? 16.438 -27.328 -10.977 1 97 308 CYS A O 1
ATOM 2443 N N . PHE A 1 309 ? 18.078 -26.656 -9.578 1 98 309 PHE A N 1
ATOM 2444 C CA . PHE A 1 309 ? 17.828 -25.219 -9.734 1 98 309 PHE A CA 1
ATOM 2445 C C . PHE A 1 309 ? 19.109 -24.484 -10.141 1 98 309 PHE A C 1
ATOM 2447 O O . PHE A 1 309 ? 20.078 -24.438 -9.375 1 98 309 PHE A O 1
ATOM 2454 N N . ARG A 1 310 ? 19.078 -24.016 -11.391 1 97.25 310 ARG A N 1
ATOM 2455 C CA . ARG A 1 310 ? 20.219 -23.297 -11.961 1 97.25 310 ARG A CA 1
ATOM 2456 C C . ARG A 1 310 ? 21.5 -24.078 -11.773 1 97.25 310 ARG A C 1
ATOM 2458 O O . ARG A 1 310 ? 22.516 -23.531 -11.32 1 97.25 310 ARG A O 1
ATOM 2465 N N . GLY A 1 311 ? 21.422 -25.328 -12.016 1 96.25 311 GLY A N 1
ATOM 2466 C CA . GLY A 1 311 ? 22.594 -26.172 -12.086 1 96.25 311 GLY A CA 1
ATOM 2467 C C . GLY A 1 311 ? 22.922 -26.859 -10.773 1 96.25 311 GLY A C 1
ATOM 2468 O O . GLY A 1 311 ? 23.766 -27.75 -10.727 1 96.25 311 GLY A O 1
ATOM 2469 N N . THR A 1 312 ? 22.234 -26.531 -9.703 1 97.31 312 THR A N 1
ATOM 2470 C CA . THR A 1 312 ? 22.5 -27.156 -8.406 1 97.31 312 THR A CA 1
ATOM 2471 C C . THR A 1 312 ? 21.406 -28.141 -8.047 1 97.31 312 THR A C 1
ATOM 2473 O O . THR A 1 312 ? 20.219 -27.875 -8.289 1 97.31 312 THR A O 1
ATOM 2476 N N . ALA A 1 313 ? 21.828 -29.203 -7.402 1 97.06 313 ALA A N 1
ATOM 2477 C CA . ALA A 1 313 ? 20.891 -30.266 -7.035 1 97.06 313 ALA A CA 1
ATOM 2478 C C . ALA A 1 313 ? 19.984 -29.812 -5.879 1 97.06 313 ALA A C 1
ATOM 2480 O O . ALA A 1 313 ? 20.469 -29.25 -4.895 1 97.06 313 ALA A O 1
ATOM 2481 N N . ILE A 1 314 ? 18.719 -30.031 -6.031 1 97.75 314 ILE A N 1
ATOM 2482 C CA . ILE A 1 314 ? 17.75 -29.781 -4.961 1 97.75 314 ILE A CA 1
ATOM 2483 C C . ILE A 1 314 ? 16.719 -30.906 -4.922 1 97.75 314 ILE A C 1
ATOM 2485 O O . ILE A 1 314 ? 16.625 -31.703 -5.859 1 97.75 314 ILE A O 1
ATOM 2489 N N . GLU A 1 315 ? 16.062 -31.062 -3.834 1 97 315 GLU A N 1
ATOM 2490 C CA . GLU A 1 315 ? 14.906 -31.922 -3.664 1 97 315 GLU A CA 1
ATOM 2491 C C . GLU A 1 315 ? 13.648 -31.109 -3.348 1 97 315 GLU A C 1
ATOM 2493 O O . GLU A 1 315 ? 13.672 -30.25 -2.467 1 97 315 GLU A O 1
ATOM 2498 N N . VAL A 1 316 ? 12.664 -31.359 -4.137 1 97.75 316 VAL A N 1
ATOM 2499 C CA . VAL A 1 316 ? 11.461 -30.547 -3.959 1 97.75 316 VAL A CA 1
ATOM 2500 C C . VAL A 1 316 ? 10.227 -31.453 -3.969 1 97.75 316 VAL A C 1
ATOM 2502 O O . VAL A 1 316 ? 10.25 -32.531 -4.543 1 97.75 316 VAL A O 1
ATOM 2505 N N . GLY A 1 317 ? 9.188 -30.984 -3.312 1 97.06 317 GLY A N 1
ATOM 2506 C CA . GLY A 1 317 ? 7.91 -31.688 -3.33 1 97.06 317 GLY A CA 1
ATOM 2507 C C . GLY A 1 317 ? 7.145 -31.484 -4.625 1 97.06 317 GLY A C 1
ATOM 2508 O O . GLY A 1 317 ? 7.348 -30.5 -5.332 1 97.06 317 GLY A O 1
ATOM 2509 N N . VAL A 1 318 ? 6.332 -32.469 -4.953 1 97.69 318 VAL A N 1
ATOM 2510 C CA . VAL A 1 318 ? 5.496 -32.406 -6.145 1 97.69 318 VAL A CA 1
ATOM 2511 C C . VAL A 1 318 ? 4.043 -32.156 -5.738 1 97.69 318 VAL A C 1
ATOM 2513 O O . VAL A 1 318 ? 3.41 -33 -5.109 1 97.69 318 VAL A O 1
ATOM 2516 N N . GLU A 1 319 ? 3.564 -31.016 -6.043 1 96.38 319 GLU A N 1
ATOM 2517 C CA . GLU A 1 319 ? 2.186 -30.609 -5.777 1 96.38 319 GLU A CA 1
ATOM 2518 C C . GLU A 1 319 ? 1.331 -30.703 -7.039 1 96.38 319 GLU A C 1
ATOM 2520 O O . GLU A 1 319 ? 1.542 -29.953 -7.988 1 96.38 319 GLU A O 1
ATOM 2525 N N . PRO A 1 320 ? 0.317 -31.547 -7.055 1 97.25 320 PRO A N 1
ATOM 2526 C CA . PRO A 1 320 ? -0.536 -31.672 -8.242 1 97.25 320 PRO A CA 1
ATOM 2527 C C . PRO A 1 320 ? -1.195 -30.344 -8.625 1 97.25 320 PRO A C 1
ATOM 2529 O O . PRO A 1 320 ? -1.656 -30.188 -9.766 1 97.25 320 PRO A O 1
ATOM 2532 N N . TYR A 1 321 ? -1.191 -29.406 -7.699 1 96.25 321 TYR A N 1
ATOM 2533 C CA . TYR A 1 321 ? -1.769 -28.094 -7.93 1 96.25 321 TYR A CA 1
ATOM 2534 C C . TYR A 1 321 ? -1.146 -27.422 -9.156 1 96.25 321 TYR A C 1
ATOM 2536 O O . TYR A 1 321 ? -1.818 -26.688 -9.883 1 96.25 321 TYR A O 1
ATOM 2544 N N . LEU A 1 322 ? 0.157 -27.719 -9.445 1 97.38 322 LEU A N 1
ATOM 2545 C CA . LEU A 1 322 ? 0.811 -27.094 -10.586 1 97.38 322 LEU A CA 1
ATOM 2546 C C . LEU A 1 322 ? 0.086 -27.438 -11.883 1 97.38 322 LEU A C 1
ATOM 2548 O O . LEU A 1 322 ? 0.008 -26.609 -12.789 1 97.38 322 LEU A O 1
ATOM 2552 N N . LEU A 1 323 ? -0.473 -28.641 -11.938 1 96.81 323 LEU A N 1
ATOM 2553 C CA . LEU A 1 323 ? -1.208 -29.047 -13.133 1 96.81 323 LEU A CA 1
ATOM 2554 C C . LEU A 1 323 ? -2.555 -28.328 -13.211 1 96.81 323 LEU A C 1
ATOM 2556 O O . LEU A 1 323 ? -3.035 -28.031 -14.305 1 96.81 323 LEU A O 1
ATOM 2560 N N . PHE A 1 324 ? -3.143 -28.109 -12.008 1 96.69 324 PHE A N 1
ATOM 2561 C CA . PHE A 1 324 ? -4.379 -27.328 -11.961 1 96.69 324 PHE A CA 1
ATOM 2562 C C . PHE A 1 324 ? -4.188 -25.969 -12.594 1 96.69 324 PHE A C 1
ATOM 2564 O O . PHE A 1 324 ? -5.074 -25.469 -13.289 1 96.69 324 PHE A O 1
ATOM 2571 N N . LEU A 1 325 ? -3.023 -25.359 -12.438 1 97.44 325 LEU A N 1
ATOM 2572 C CA . LEU A 1 325 ? -2.713 -24.062 -13 1 97.44 325 LEU A CA 1
ATOM 2573 C C . LEU A 1 325 ? -2.35 -24.172 -14.477 1 97.44 325 LEU A C 1
ATOM 2575 O O . LEU A 1 325 ? -2.996 -23.562 -15.328 1 97.44 325 LEU A O 1
ATOM 2579 N N . LEU A 1 326 ? -1.436 -25.062 -14.82 1 98.38 326 LEU A N 1
ATOM 2580 C CA . LEU A 1 326 ? -0.802 -25.062 -16.141 1 98.38 326 LEU A CA 1
ATOM 2581 C C . LEU A 1 326 ? -1.701 -25.734 -17.172 1 98.38 326 LEU A C 1
ATOM 2583 O O . LEU A 1 326 ? -1.513 -25.547 -18.375 1 98.38 326 LEU A O 1
ATOM 2587 N N . GLN A 1 327 ? -2.645 -26.594 -16.703 1 96.81 327 GLN A N 1
ATOM 2588 C CA . GLN A 1 327 ? -3.553 -27.219 -17.656 1 96.81 327 GLN A CA 1
ATOM 2589 C C . GLN A 1 327 ? -4.359 -26.188 -18.438 1 96.81 327 GLN A C 1
ATOM 2591 O O . GLN A 1 327 ? -4.781 -26.438 -19.562 1 96.81 327 GLN A O 1
ATOM 2596 N N . ARG A 1 328 ? -4.492 -25.062 -17.859 1 97.44 328 ARG A N 1
ATOM 2597 C CA . ARG A 1 328 ? -5.223 -23.984 -18.516 1 97.44 328 ARG A CA 1
ATOM 2598 C C . ARG A 1 328 ? -4.5 -23.516 -19.766 1 97.44 328 ARG A C 1
ATOM 2600 O O . ARG A 1 328 ? -5.137 -23.094 -20.734 1 97.44 328 ARG A O 1
ATOM 2607 N N . ALA A 1 329 ? -3.193 -23.562 -19.75 1 98.44 329 ALA A N 1
ATOM 2608 C CA . ALA A 1 329 ? -2.418 -23.297 -20.969 1 98.44 329 ALA A CA 1
ATOM 2609 C C . ALA A 1 329 ? -2.635 -24.375 -22.016 1 98.44 329 ALA A C 1
ATOM 2611 O O . ALA A 1 329 ? -2.803 -24.078 -23.203 1 98.44 329 ALA A O 1
ATOM 2612 N N . ALA A 1 330 ? -2.645 -25.609 -21.594 1 98 330 ALA A N 1
ATOM 2613 C CA . ALA A 1 330 ? -2.889 -26.719 -22.5 1 98 330 ALA A CA 1
ATOM 2614 C C . ALA A 1 330 ? -4.281 -26.641 -23.125 1 98 330 ALA A C 1
ATOM 2616 O O . ALA A 1 330 ? -4.469 -26.953 -24.297 1 98 330 ALA A O 1
ATOM 2617 N N . ASP A 1 331 ? -5.234 -26.219 -22.297 1 97.38 331 ASP A N 1
ATOM 2618 C CA . ASP A 1 331 ? -6.609 -26.078 -22.781 1 97.38 331 ASP A CA 1
ATOM 2619 C C . ASP A 1 331 ? -6.688 -25.078 -23.922 1 97.38 331 ASP A C 1
ATOM 2621 O O . ASP A 1 331 ? -7.465 -25.266 -24.859 1 97.38 331 ASP A O 1
ATOM 2625 N N . VAL A 1 332 ? -5.918 -24.031 -23.844 1 98.31 332 VAL A N 1
ATOM 2626 C CA . VAL A 1 332 ? -5.891 -23.031 -24.906 1 98.31 332 VAL A CA 1
ATOM 2627 C C . VAL A 1 332 ? -5.387 -23.656 -26.203 1 98.31 332 VAL A C 1
ATOM 2629 O O . VAL A 1 332 ? -6.004 -23.484 -27.25 1 98.31 332 VAL A O 1
ATOM 2632 N N . VAL A 1 333 ? -4.301 -24.375 -26.141 1 98.25 333 VAL A N 1
ATOM 2633 C CA . VAL A 1 333 ? -3.695 -24.984 -27.312 1 98.25 333 VAL A CA 1
ATOM 2634 C C . VAL A 1 333 ? -4.664 -26 -27.906 1 98.25 333 VAL A C 1
ATOM 2636 O O . VAL A 1 333 ? -4.883 -26.016 -29.125 1 98.25 333 VAL A O 1
ATOM 2639 N N . ASN A 1 334 ? -5.25 -26.781 -27.062 1 97.25 334 ASN A N 1
ATOM 2640 C CA . ASN A 1 334 ? -6.125 -27.859 -27.5 1 97.25 334 ASN A CA 1
ATOM 2641 C C . ASN A 1 334 ? -7.402 -27.328 -28.141 1 97.25 334 ASN A C 1
ATOM 2643 O O . ASN A 1 334 ? -8.039 -28.016 -28.938 1 97.25 334 ASN A O 1
ATOM 2647 N N . ALA A 1 335 ? -7.805 -26.125 -27.812 1 97.62 335 ALA A N 1
ATOM 2648 C CA . ALA A 1 335 ? -9.047 -25.547 -28.328 1 97.62 335 ALA A CA 1
ATOM 2649 C C . ALA A 1 335 ? -8.828 -24.906 -29.688 1 97.62 335 ALA A C 1
ATOM 2651 O O . ALA A 1 335 ? -9.789 -24.609 -30.406 1 97.62 335 ALA A O 1
ATOM 2652 N N . LEU A 1 336 ? -7.602 -24.781 -30.141 1 98.19 336 LEU A N 1
ATOM 2653 C CA . LEU A 1 336 ? -7.293 -24.109 -31.406 1 98.19 336 LEU A CA 1
ATOM 2654 C C . LEU A 1 336 ? -7.34 -25.094 -32.562 1 98.19 336 LEU A C 1
ATOM 2656 O O . LEU A 1 336 ? -7.043 -26.266 -32.406 1 98.19 336 LEU A O 1
ATOM 2660 N N . PRO A 1 337 ? -7.695 -24.5 -33.75 1 98 337 PRO A N 1
ATOM 2661 C CA . PRO A 1 337 ? -7.453 -25.312 -34.938 1 98 337 PRO A CA 1
ATOM 2662 C C . PRO A 1 337 ? -5.996 -25.75 -35.062 1 98 337 PRO A C 1
ATOM 2664 O O . PRO A 1 337 ? -5.09 -25 -34.688 1 98 337 PRO A O 1
ATOM 2667 N N . ALA A 1 338 ? -5.785 -26.844 -35.719 1 97.5 338 ALA A N 1
ATOM 2668 C CA . ALA A 1 338 ? -4.484 -27.5 -35.781 1 97.5 338 ALA A CA 1
ATOM 2669 C C . ALA A 1 338 ? -3.406 -26.547 -36.281 1 97.5 338 ALA A C 1
ATOM 2671 O O . ALA A 1 338 ? -2.295 -26.516 -35.75 1 97.5 338 ALA A O 1
ATOM 2672 N N . ASP A 1 339 ? -3.707 -25.781 -37.281 1 97.75 339 ASP A N 1
ATOM 2673 C CA . ASP A 1 339 ? -2.723 -24.875 -37.875 1 97.75 339 ASP A CA 1
ATOM 2674 C C . ASP A 1 339 ? -2.34 -23.781 -36.906 1 97.75 339 ASP A C 1
ATOM 2676 O O . ASP A 1 339 ? -1.166 -23.422 -36.781 1 97.75 339 ASP A O 1
ATOM 2680 N N . GLU A 1 340 ? -3.334 -23.25 -36.219 1 97.88 340 GLU A N 1
ATOM 2681 C CA . GLU A 1 340 ? -3.092 -22.203 -35.219 1 97.88 340 GLU A CA 1
ATOM 2682 C C . GLU A 1 340 ? -2.344 -22.75 -34.031 1 97.88 340 GLU A C 1
ATOM 2684 O O . GLU A 1 340 ? -1.503 -22.062 -33.438 1 97.88 340 GLU A O 1
ATOM 2689 N N . ALA A 1 341 ? -2.699 -23.938 -33.625 1 98.31 341 ALA A N 1
ATOM 2690 C CA . ALA A 1 341 ? -2.01 -24.594 -32.531 1 98.31 341 ALA A CA 1
ATOM 2691 C C . ALA A 1 341 ? -0.527 -24.781 -32.812 1 98.31 341 ALA A C 1
ATOM 2693 O O . ALA A 1 341 ? 0.325 -24.562 -31.953 1 98.31 341 ALA A O 1
ATOM 2694 N N . ARG A 1 342 ? -0.249 -25.203 -34.031 1 98.06 342 ARG A N 1
ATOM 2695 C CA . ARG A 1 342 ? 1.136 -25.406 -34.438 1 98.06 342 ARG A CA 1
ATOM 2696 C C . ARG A 1 342 ? 1.918 -24.094 -34.406 1 98.06 342 ARG A C 1
ATOM 2698 O O . ARG A 1 342 ? 3.074 -24.078 -33.969 1 98.06 342 ARG A O 1
ATOM 2705 N N . VAL A 1 343 ? 1.295 -23.016 -34.812 1 98.25 343 VAL A N 1
ATOM 2706 C CA . VAL A 1 343 ? 1.932 -21.703 -34.812 1 98.25 343 VAL A CA 1
ATOM 2707 C C . VAL A 1 343 ? 2.213 -21.297 -33.375 1 98.25 343 VAL A C 1
ATOM 2709 O O . VAL A 1 343 ? 3.303 -20.812 -33.062 1 98.25 343 VAL A O 1
ATOM 2712 N N . LEU A 1 344 ? 1.218 -21.484 -32.5 1 98.56 344 LEU A N 1
ATOM 2713 C CA . LEU A 1 344 ? 1.364 -21.125 -31.109 1 98.56 344 LEU A CA 1
ATOM 2714 C C . LEU A 1 344 ? 2.486 -21.938 -30.453 1 98.56 344 LEU A C 1
ATOM 2716 O O . LEU A 1 344 ? 3.311 -21.391 -29.734 1 98.56 344 LEU A O 1
ATOM 2720 N N . ILE A 1 345 ? 2.547 -23.219 -30.703 1 98.5 345 ILE A N 1
ATOM 2721 C CA . ILE A 1 345 ? 3.564 -24.109 -30.156 1 98.5 345 ILE A CA 1
ATOM 2722 C C . ILE A 1 345 ? 4.949 -23.656 -30.609 1 98.5 345 ILE A C 1
ATOM 2724 O O . ILE A 1 345 ? 5.898 -23.641 -29.828 1 98.5 345 ILE A O 1
ATOM 2728 N N . ALA A 1 346 ? 5.062 -23.281 -31.859 1 98.56 346 ALA A N 1
ATOM 2729 C CA . ALA A 1 346 ? 6.328 -22.812 -32.406 1 98.56 346 ALA A CA 1
ATOM 2730 C C . ALA A 1 346 ? 6.781 -21.531 -31.703 1 98.56 346 ALA A C 1
ATOM 2732 O O . ALA A 1 346 ? 7.969 -21.359 -31.422 1 98.56 346 ALA A O 1
ATOM 2733 N N . GLN A 1 347 ? 5.871 -20.625 -31.438 1 98.31 347 GLN A N 1
ATOM 2734 C CA . GLN A 1 347 ? 6.176 -19.391 -30.719 1 98.31 347 GLN A CA 1
ATOM 2735 C C . GLN A 1 347 ? 6.652 -19.688 -29.297 1 98.31 347 GLN A C 1
ATOM 2737 O O . GLN A 1 347 ? 7.617 -19.094 -28.812 1 98.31 347 GLN A O 1
ATOM 2742 N N . LEU A 1 348 ? 6.016 -20.609 -28.656 1 98.69 348 LEU A N 1
ATOM 2743 C CA . LEU A 1 348 ? 6.379 -20.984 -27.297 1 98.69 348 LEU A CA 1
ATOM 2744 C C . LEU A 1 348 ? 7.742 -21.656 -27.266 1 98.69 348 LEU A C 1
ATOM 2746 O O . LEU A 1 348 ? 8.492 -21.516 -26.297 1 98.69 348 LEU A O 1
ATOM 2750 N N . GLU A 1 349 ? 8.016 -22.453 -28.312 1 98.38 349 GLU A N 1
ATOM 2751 C CA . GLU A 1 349 ? 9.336 -23.062 -28.438 1 98.38 349 GLU A CA 1
ATOM 2752 C C . GLU A 1 349 ? 10.43 -22 -28.547 1 98.38 349 GLU A C 1
ATOM 2754 O O . GLU A 1 349 ? 11.484 -22.125 -27.922 1 98.38 349 GLU A O 1
ATOM 2759 N N . GLN A 1 350 ? 10.172 -21.016 -29.328 1 97.94 350 GLN A N 1
ATOM 2760 C CA . GLN A 1 350 ? 11.117 -19.906 -29.5 1 97.94 350 GLN A CA 1
ATOM 2761 C C . GLN A 1 350 ? 11.352 -19.188 -28.188 1 97.94 350 GLN A C 1
ATOM 2763 O O . GLN A 1 350 ? 12.453 -18.688 -27.922 1 97.94 350 GLN A O 1
ATOM 2768 N N . LEU A 1 351 ? 10.328 -19.141 -27.344 1 98.12 351 LEU A N 1
ATOM 2769 C CA . LEU A 1 351 ? 10.422 -18.484 -26.062 1 98.12 351 LEU A CA 1
ATOM 2770 C C . LEU A 1 351 ? 11.023 -19.406 -25 1 98.12 351 LEU A C 1
ATOM 2772 O O . LEU A 1 351 ? 11.336 -18.969 -23.891 1 98.12 351 LEU A O 1
ATOM 2776 N N . GLY A 1 352 ? 11.195 -20.688 -25.359 1 98.12 352 GLY A N 1
ATOM 2777 C CA . GLY A 1 352 ? 11.695 -21.672 -24.406 1 98.12 352 GLY A CA 1
ATOM 2778 C C . GLY A 1 352 ? 10.672 -22.062 -23.359 1 98.12 352 GLY A C 1
ATOM 2779 O O . GLY A 1 352 ? 11.031 -22.453 -22.25 1 98.12 352 GLY A O 1
ATOM 2780 N N . LEU A 1 353 ? 9.359 -21.938 -23.656 1 98.69 353 LEU A N 1
ATOM 2781 C CA . LEU A 1 353 ? 8.328 -22.094 -22.641 1 98.69 353 LEU A CA 1
ATOM 2782 C C . LEU A 1 353 ? 7.41 -23.266 -22.969 1 98.69 353 LEU A C 1
ATOM 2784 O O . LEU A 1 353 ? 6.496 -23.578 -22.203 1 98.69 353 LEU A O 1
ATOM 2788 N N . VAL A 1 354 ? 7.668 -23.969 -24.062 1 98.12 354 VAL A N 1
ATOM 2789 C CA . VAL A 1 354 ? 6.727 -24.969 -24.578 1 98.12 354 VAL A CA 1
ATOM 2790 C C . VAL A 1 354 ? 6.57 -26.094 -23.562 1 98.12 354 VAL A C 1
ATOM 2792 O O . VAL A 1 354 ? 5.473 -26.641 -23.391 1 98.12 354 VAL A O 1
ATOM 2795 N N . ALA A 1 355 ? 7.621 -26.453 -22.859 1 98.06 355 ALA A N 1
ATOM 2796 C CA . ALA A 1 355 ? 7.586 -27.562 -21.906 1 98.06 355 ALA A CA 1
ATOM 2797 C C . ALA A 1 355 ? 6.715 -27.234 -20.703 1 98.06 355 ALA A C 1
ATOM 2799 O O . ALA A 1 355 ? 6.348 -28.109 -19.922 1 98.06 355 ALA A O 1
ATOM 2800 N N . ALA A 1 356 ? 6.355 -25.953 -20.531 1 98.62 356 ALA A N 1
ATOM 2801 C CA . ALA A 1 356 ? 5.492 -25.531 -19.438 1 98.62 356 ALA A CA 1
ATOM 2802 C C . ALA A 1 356 ? 4.023 -25.797 -19.766 1 98.62 356 ALA A C 1
ATOM 2804 O O . ALA A 1 356 ? 3.16 -25.688 -18.891 1 98.62 356 ALA A O 1
ATOM 2805 N N . VAL A 1 357 ? 3.74 -26.125 -20.969 1 98.5 357 VAL A N 1
ATOM 2806 C CA . VAL A 1 357 ? 2.389 -26.484 -21.406 1 98.5 357 VAL A CA 1
ATOM 2807 C C . VAL A 1 357 ? 2.219 -28 -21.359 1 98.5 357 VAL A C 1
ATOM 2809 O O . VAL A 1 357 ? 2.807 -28.719 -22.188 1 98.5 357 VAL A O 1
ATOM 2812 N N . PRO A 1 358 ? 1.428 -28.469 -20.438 1 97.25 358 PRO A N 1
ATOM 2813 C CA . PRO A 1 358 ? 1.356 -29.922 -20.234 1 97.25 358 PRO A CA 1
ATOM 2814 C C . PRO A 1 358 ? 0.427 -30.609 -21.234 1 97.25 358 PRO A C 1
ATOM 2816 O O . PRO A 1 358 ? -0.609 -31.141 -20.844 1 97.25 358 PRO A O 1
ATOM 2819 N N . LEU A 1 359 ? 0.89 -30.719 -22.406 1 96.06 359 LEU A N 1
ATOM 2820 C CA . LEU A 1 359 ? 0.117 -31.344 -23.484 1 96.06 359 LEU A CA 1
ATOM 2821 C C . LEU A 1 359 ? 0.257 -32.875 -23.438 1 96.06 359 LEU A C 1
ATOM 2823 O O . LEU A 1 359 ? 1.253 -33.375 -22.938 1 96.06 359 LEU A O 1
ATOM 2827 N N . GLY A 1 360 ? -0.706 -33.531 -23.953 1 92.88 360 GLY A N 1
ATOM 2828 C CA . GLY A 1 360 ? -0.6 -34.969 -24.266 1 92.88 360 GLY A CA 1
ATOM 2829 C C . GLY A 1 360 ? -0.891 -35.844 -23.062 1 92.88 360 GLY A C 1
ATOM 2830 O O . GLY A 1 360 ? -0.625 -37.062 -23.109 1 92.88 360 GLY A O 1
ATOM 2831 N N . ARG A 1 361 ? -1.368 -35.344 -21.984 1 94.19 361 ARG A N 1
ATOM 2832 C CA . ARG A 1 361 ? -1.681 -36.156 -20.812 1 94.19 361 ARG A CA 1
ATOM 2833 C C . ARG A 1 361 ? -3.154 -36.531 -20.781 1 94.19 361 ARG A C 1
ATOM 2835 O O . ARG A 1 361 ? -4.016 -35.75 -21.172 1 94.19 361 ARG A O 1
ATOM 2842 N N . ASP A 1 362 ? -3.398 -37.719 -20.312 1 93.69 362 ASP A N 1
ATOM 2843 C CA . ASP A 1 362 ? -4.766 -38.219 -20.234 1 93.69 362 ASP A CA 1
ATOM 2844 C C . ASP A 1 362 ? -5.371 -38 -18.859 1 93.69 362 ASP A C 1
ATOM 2846 O O . ASP A 1 362 ? -6.32 -38.688 -18.469 1 93.69 362 ASP A O 1
ATOM 2850 N N . TYR A 1 363 ? -4.703 -37.25 -18.062 1 96.44 363 TYR A N 1
ATOM 2851 C CA . TYR A 1 363 ? -5.191 -36.844 -16.734 1 96.44 363 TYR A CA 1
ATOM 2852 C C . TYR A 1 363 ? -4.949 -35.375 -16.484 1 96.44 363 TYR A C 1
ATOM 2854 O O . TYR A 1 363 ? -4.133 -34.719 -17.172 1 96.44 363 TYR A O 1
ATOM 2862 N N . SER A 1 364 ? -5.66 -34.781 -15.625 1 96.25 364 SER A N 1
ATOM 2863 C CA . SER A 1 364 ? -5.5 -33.406 -15.141 1 96.25 364 SER A CA 1
ATOM 2864 C C . SER A 1 364 ? -5.949 -33.281 -13.695 1 96.25 364 SER A C 1
ATOM 2866 O O . SER A 1 364 ? -6.164 -34.281 -13.008 1 96.25 364 SER A O 1
ATOM 2868 N N . VAL A 1 365 ? -5.914 -32.094 -13.203 1 96.94 365 VAL A N 1
ATOM 2869 C CA . VAL A 1 365 ? -6.344 -31.812 -11.844 1 96.94 365 VAL A CA 1
ATOM 2870 C C . VAL A 1 365 ? -7.488 -30.812 -11.859 1 96.94 365 VAL A C 1
ATOM 2872 O O . VAL A 1 365 ? -7.441 -29.828 -12.594 1 96.94 365 VAL A O 1
ATOM 2875 N N . ALA A 1 366 ? -8.492 -31.078 -11.156 1 95.56 366 ALA A N 1
ATOM 2876 C CA . ALA A 1 366 ? -9.664 -30.219 -11.031 1 95.56 366 ALA A CA 1
ATOM 2877 C C . ALA A 1 366 ? -9.961 -29.891 -9.57 1 95.56 366 ALA A C 1
ATOM 2879 O O . ALA A 1 366 ? -9.141 -30.172 -8.695 1 95.56 366 ALA A O 1
ATOM 2880 N N . ARG A 1 367 ? -11 -29.156 -9.359 1 93.44 367 ARG A N 1
ATOM 2881 C CA . ARG A 1 367 ? -11.461 -28.797 -8.016 1 93.44 367 ARG A CA 1
ATOM 2882 C C . ARG A 1 367 ? -12.82 -29.422 -7.727 1 93.44 367 ARG A C 1
ATOM 2884 O O . ARG A 1 367 ? -13.719 -29.375 -8.578 1 93.44 367 ARG A O 1
ATOM 2891 N N . ALA A 1 368 ? -12.93 -30.094 -6.656 1 92.44 368 ALA A N 1
ATOM 2892 C CA . ALA A 1 368 ? -14.219 -30.578 -6.16 1 92.44 368 ALA A CA 1
ATOM 2893 C C . ALA A 1 368 ? -14.344 -30.359 -4.652 1 92.44 368 ALA A C 1
ATOM 2895 O O . ALA A 1 368 ? -13.523 -30.859 -3.879 1 92.44 368 ALA A O 1
ATOM 2896 N N . GLY A 1 369 ? -15.391 -29.594 -4.238 1 89.62 369 GLY A N 1
ATOM 2897 C CA . GLY A 1 369 ? -15.57 -29.328 -2.822 1 89.62 369 GLY A CA 1
ATOM 2898 C C . GLY A 1 369 ? -14.367 -28.672 -2.18 1 89.62 369 GLY A C 1
ATOM 2899 O O . GLY A 1 369 ? -13.898 -29.109 -1.125 1 89.62 369 GLY A O 1
ATOM 2900 N N . ASN A 1 370 ? -13.711 -27.812 -2.863 1 91.5 370 ASN A N 1
ATOM 2901 C CA . ASN A 1 370 ? -12.602 -26.984 -2.385 1 91.5 370 ASN A CA 1
ATOM 2902 C C . ASN A 1 370 ? -11.305 -27.781 -2.305 1 91.5 370 ASN A C 1
ATOM 2904 O O . ASN A 1 370 ? -10.312 -27.312 -1.748 1 91.5 370 ASN A O 1
ATOM 2908 N N . ILE A 1 371 ? -11.32 -29 -2.869 1 92.31 371 ILE A N 1
ATOM 2909 C CA . ILE A 1 371 ? -10.094 -29.812 -2.84 1 92.31 371 ILE A CA 1
ATOM 2910 C C . ILE A 1 371 ? -9.703 -30.203 -4.262 1 92.31 371 ILE A C 1
ATOM 2912 O O . ILE A 1 371 ? -10.562 -30.297 -5.145 1 92.31 371 ILE A O 1
ATOM 2916 N N . GLU A 1 372 ? -8.43 -30.438 -4.465 1 95 372 GLU A N 1
ATOM 2917 C CA . GLU A 1 372 ? -7.934 -30.891 -5.762 1 95 372 GLU A CA 1
ATOM 2918 C C . GLU A 1 372 ? -8.25 -32.375 -5.984 1 95 372 GLU A C 1
ATOM 2920 O O . GLU A 1 372 ? -8.047 -33.188 -5.09 1 95 372 GLU A O 1
ATOM 2925 N N . VAL A 1 373 ? -8.758 -32.656 -7.125 1 96.69 373 VAL A N 1
ATOM 2926 C CA . VAL A 1 373 ? -9.078 -34.031 -7.484 1 96.69 373 VAL A CA 1
ATOM 2927 C C . VAL A 1 373 ? -8.477 -34.375 -8.852 1 96.69 373 VAL A C 1
ATOM 2929 O O . VAL A 1 373 ? -8.281 -33.469 -9.68 1 96.69 373 VAL A O 1
ATOM 2932 N N . TRP A 1 374 ? -8.164 -35.625 -9.008 1 97.12 374 TRP A N 1
ATOM 2933 C CA . TRP A 1 374 ? -7.719 -36.094 -10.32 1 97.12 374 TRP A CA 1
ATOM 2934 C C . TRP A 1 374 ? -8.875 -36.094 -11.312 1 97.12 374 TRP A C 1
ATOM 2936 O O . TRP A 1 374 ? -10.008 -36.438 -10.961 1 97.12 374 TRP A O 1
ATOM 2946 N N . LEU A 1 375 ? -8.625 -35.656 -12.469 1 95.31 375 LEU A N 1
ATOM 2947 C CA . LEU A 1 375 ? -9.562 -35.812 -13.586 1 95.31 375 LEU A CA 1
ATOM 2948 C C . LEU A 1 375 ? -8.977 -36.656 -14.688 1 95.31 375 LEU A C 1
ATOM 2950 O O . LEU A 1 375 ? -7.918 -36.344 -15.242 1 95.31 375 LEU A O 1
ATOM 2954 N N . ARG A 1 376 ? -9.742 -37.719 -14.984 1 88.06 376 ARG A N 1
ATOM 2955 C CA . ARG A 1 376 ? -9.25 -38.656 -15.992 1 88.06 376 ARG A CA 1
ATOM 2956 C C . ARG A 1 376 ? -9.969 -38.469 -17.328 1 88.06 376 ARG A C 1
ATOM 2958 O O . ARG A 1 376 ? -11.172 -38.188 -17.344 1 88.06 376 ARG A O 1
ATOM 2965 N N . SER A 1 377 ? -9.203 -38.25 -18.484 1 76.5 377 SER A N 1
ATOM 2966 C CA . SER A 1 377 ? -9.812 -38.219 -19.797 1 76.5 377 SER A CA 1
ATOM 2967 C C . SER A 1 377 ? -9.695 -39.594 -20.5 1 76.5 377 SER A C 1
ATOM 2969 O O . SER A 1 377 ? -8.781 -40.344 -20.203 1 76.5 377 SER A O 1
ATOM 2971 N N . MET B 1 1 ? -21.703 8.109 -22.344 1 25.89 1 MET B N 1
ATOM 2972 C CA . MET B 1 1 ? -20.75 9.062 -21.797 1 25.89 1 MET B CA 1
ATOM 2973 C C . MET B 1 1 ? -19.625 8.344 -21.047 1 25.89 1 MET B C 1
ATOM 2975 O O . MET B 1 1 ? -19.891 7.504 -20.188 1 25.89 1 MET B O 1
ATOM 2979 N N . SER B 1 2 ? -18.375 8.195 -21.438 1 34.38 2 SER B N 1
ATOM 2980 C CA . SER B 1 2 ? -17.297 7.301 -21.047 1 34.38 2 SER B CA 1
ATOM 2981 C C . SER B 1 2 ? -17.078 7.32 -19.531 1 34.38 2 SER B C 1
ATOM 2983 O O . SER B 1 2 ? -17.359 8.32 -18.875 1 34.38 2 SER B O 1
ATOM 2985 N N . LEU B 1 3 ? -17.109 6.254 -18.797 1 42.59 3 LEU B N 1
ATOM 2986 C CA . LEU B 1 3 ? -16.922 6.09 -17.359 1 42.59 3 LEU B CA 1
ATOM 2987 C C . LEU B 1 3 ? -15.992 7.172 -16.812 1 42.59 3 LEU B C 1
ATOM 2989 O O . LEU B 1 3 ? -16.031 7.484 -15.617 1 42.59 3 LEU B O 1
ATOM 2993 N N . ASP B 1 4 ? -15.109 7.68 -17.766 1 51.97 4 ASP B N 1
ATOM 2994 C CA . ASP B 1 4 ? -14.023 8.617 -17.5 1 51.97 4 ASP B CA 1
ATOM 2995 C C . ASP B 1 4 ? -14.562 10.031 -17.297 1 51.97 4 ASP B C 1
ATOM 2997 O O . ASP B 1 4 ? -13.961 10.828 -16.562 1 51.97 4 ASP B O 1
ATOM 3001 N N . GLN B 1 5 ? -15.633 10.406 -17.953 1 50.94 5 GLN B N 1
ATOM 3002 C CA . GLN B 1 5 ? -16.062 11.797 -18 1 50.94 5 GLN B CA 1
ATOM 3003 C C . GLN B 1 5 ? -16.562 12.258 -16.641 1 50.94 5 GLN B C 1
ATOM 3005 O O . GLN B 1 5 ? -16.625 13.461 -16.359 1 50.94 5 GLN B O 1
ATOM 3010 N N . ASN B 1 6 ? -16.688 11.391 -15.68 1 66.44 6 ASN B N 1
ATOM 3011 C CA . ASN B 1 6 ? -17.344 11.812 -14.445 1 66.44 6 ASN B CA 1
ATOM 3012 C C . ASN B 1 6 ? -16.469 11.555 -13.227 1 66.44 6 ASN B C 1
ATOM 3014 O O . ASN B 1 6 ? -16.953 11.5 -12.102 1 66.44 6 ASN B O 1
ATOM 3018 N N . LEU B 1 7 ? -15.141 11.586 -13.633 1 87.25 7 LEU B N 1
ATOM 3019 C CA . LEU B 1 7 ? -14.281 11.219 -12.508 1 87.25 7 LEU B CA 1
ATOM 3020 C C . LEU B 1 7 ? -13.492 12.422 -12.016 1 87.25 7 LEU B C 1
ATOM 3022 O O . LEU B 1 7 ? -13.195 13.336 -12.789 1 87.25 7 LEU B O 1
ATOM 3026 N N . TYR B 1 8 ? -13.289 12.555 -10.695 1 96.69 8 TYR B N 1
ATOM 3027 C CA . TYR B 1 8 ? -12.344 13.5 -10.109 1 96.69 8 TYR B CA 1
ATOM 3028 C C . TYR B 1 8 ? -10.93 13.227 -10.602 1 96.69 8 TYR B C 1
ATOM 3030 O O . TYR B 1 8 ? -10.531 12.07 -10.773 1 96.69 8 TYR B O 1
ATOM 3038 N N . THR B 1 9 ? -10.211 14.266 -10.969 1 96.38 9 THR B N 1
ATOM 3039 C CA . THR B 1 9 ? -8.797 14.148 -11.32 1 96.38 9 THR B CA 1
ATOM 3040 C C . THR B 1 9 ? -7.914 14.703 -10.211 1 96.38 9 THR B C 1
ATOM 3042 O O . THR B 1 9 ? -8.086 15.852 -9.789 1 96.38 9 THR B O 1
ATOM 3045 N N . LEU B 1 10 ? -7.059 13.906 -9.703 1 96.81 10 LEU B N 1
ATOM 3046 C CA . LEU B 1 10 ? -6.098 14.328 -8.688 1 96.81 10 LEU B CA 1
ATOM 3047 C C . LEU B 1 10 ? -4.711 14.516 -9.297 1 96.81 10 LEU B C 1
ATOM 3049 O O . LEU B 1 10 ? -4.059 13.539 -9.68 1 96.81 10 LEU B O 1
ATOM 3053 N N . TYR B 1 11 ? -4.25 15.742 -9.445 1 95.56 11 TYR B N 1
ATOM 3054 C CA . TYR B 1 11 ? -2.875 16.016 -9.852 1 95.56 11 TYR B CA 1
ATOM 3055 C C . TYR B 1 11 ? -1.911 15.82 -8.688 1 95.56 11 TYR B C 1
ATOM 3057 O O . TYR B 1 11 ? -2.059 16.453 -7.637 1 95.56 11 TYR B O 1
ATOM 3065 N N . GLY B 1 12 ? -1.021 14.93 -8.828 1 93.88 12 GLY B N 1
ATOM 3066 C CA . GLY B 1 12 ? -0.133 14.609 -7.723 1 93.88 12 GLY B CA 1
ATOM 3067 C C . GLY B 1 12 ? 1.054 13.758 -8.141 1 93.88 12 GLY B C 1
ATOM 3068 O O . GLY B 1 12 ? 1.481 13.805 -9.289 1 93.88 12 GLY B O 1
ATOM 3069 N N . SER B 1 13 ? 1.736 13.203 -7.215 1 92.75 13 SER B N 1
ATOM 3070 C CA . SER B 1 13 ? 2.857 12.289 -7.402 1 92.75 13 SER B CA 1
ATOM 3071 C C . SER B 1 13 ? 2.896 11.234 -6.305 1 92.75 13 SER B C 1
ATOM 3073 O O . SER B 1 13 ? 2.412 11.469 -5.195 1 92.75 13 SER B O 1
ATOM 3075 N N . SER B 1 14 ? 3.486 10.094 -6.594 1 91.75 14 SER B N 1
ATOM 3076 C CA . SER B 1 14 ? 3.514 8.953 -5.684 1 91.75 14 SER B CA 1
ATOM 3077 C C . SER B 1 14 ? 4.359 9.258 -4.449 1 91.75 14 SER B C 1
ATOM 3079 O O . SER B 1 14 ? 4.121 8.695 -3.377 1 91.75 14 SER B O 1
ATOM 3081 N N . HIS B 1 15 ? 5.344 10.172 -4.562 1 93.44 15 HIS B N 1
ATOM 3082 C CA . HIS B 1 15 ? 6.301 10.414 -3.49 1 93.44 15 HIS B CA 1
ATOM 3083 C C . HIS B 1 15 ? 6.004 11.727 -2.773 1 93.44 15 HIS B C 1
ATOM 3085 O O . HIS B 1 15 ? 6.82 12.203 -1.984 1 93.44 15 HIS B O 1
ATOM 3091 N N . SER B 1 16 ? 4.883 12.328 -3.088 1 95.06 16 SER B N 1
ATOM 3092 C CA . SER B 1 16 ? 4.492 13.594 -2.473 1 95.06 16 SER B CA 1
ATOM 3093 C C . SER B 1 16 ? 3.773 13.359 -1.147 1 95.06 16 SER B C 1
ATOM 3095 O O . SER B 1 16 ? 2.791 12.617 -1.088 1 95.06 16 SER B O 1
ATOM 3097 N N . LEU B 1 17 ? 4.258 14.055 -0.137 1 97.25 17 LEU B N 1
ATOM 3098 C CA . LEU B 1 17 ? 3.684 13.992 1.203 1 97.25 17 LEU B CA 1
ATOM 3099 C C . LEU B 1 17 ? 2.215 14.398 1.188 1 97.25 17 LEU B C 1
ATOM 3101 O O . LEU B 1 17 ? 1.354 13.656 1.665 1 97.25 17 LEU B O 1
ATOM 3105 N N . TYR B 1 18 ? 1.857 15.484 0.586 1 98.06 18 TYR B N 1
ATOM 3106 C CA . TYR B 1 18 ? 0.509 16.047 0.627 1 98.06 18 TYR B CA 1
ATOM 3107 C C . TYR B 1 18 ? -0.405 15.32 -0.359 1 98.06 18 TYR B C 1
ATOM 3109 O O . TYR B 1 18 ? -1.603 15.172 -0.106 1 98.06 18 TYR B O 1
ATOM 3117 N N . THR B 1 19 ? 0.135 14.883 -1.532 1 97.06 19 THR B N 1
ATOM 3118 C CA . THR B 1 19 ? -0.667 14.016 -2.395 1 97.06 19 THR B CA 1
ATOM 3119 C C . THR B 1 19 ? -1.054 12.734 -1.668 1 97.06 19 THR B C 1
ATOM 3121 O O . THR B 1 19 ? -2.182 12.258 -1.799 1 97.06 19 THR B O 1
ATOM 3124 N N . GLY B 1 20 ? -0.041 12.195 -0.922 1 97.62 20 GLY B N 1
ATOM 3125 C CA . GLY B 1 20 ? -0.316 11.008 -0.135 1 97.62 20 GLY B CA 1
ATOM 3126 C C . GLY B 1 20 ? -1.472 11.188 0.832 1 97.62 20 GLY B C 1
ATOM 3127 O O . GLY B 1 20 ? -2.322 10.305 0.959 1 97.62 20 GLY B O 1
ATOM 3128 N N . LYS B 1 21 ? -1.504 12.289 1.516 1 98.5 21 LYS B N 1
ATOM 3129 C CA . LYS B 1 21 ? -2.59 12.602 2.441 1 98.5 21 LYS B CA 1
ATOM 3130 C C . LYS B 1 21 ? -3.938 12.602 1.729 1 98.5 21 LYS B C 1
ATOM 3132 O O . LYS B 1 21 ? -4.879 11.938 2.168 1 98.5 21 LYS B O 1
ATOM 3137 N N . ALA B 1 22 ? -4.055 13.328 0.633 1 98.56 22 ALA B N 1
ATOM 3138 C CA . ALA B 1 22 ? -5.297 13.398 -0.129 1 98.56 22 ALA B CA 1
ATOM 3139 C C . ALA B 1 22 ? -5.684 12.031 -0.682 1 98.56 22 ALA B C 1
ATOM 3141 O O . ALA B 1 22 ? -6.852 11.641 -0.639 1 98.56 22 ALA B O 1
ATOM 3142 N N . ARG B 1 23 ? -4.711 11.305 -1.188 1 97.56 23 ARG B N 1
ATOM 3143 C CA . ARG B 1 23 ? -4.922 9.977 -1.755 1 97.56 23 ARG B CA 1
ATOM 3144 C C . ARG B 1 23 ? -5.5 9.023 -0.713 1 97.56 23 ARG B C 1
ATOM 3146 O O . ARG B 1 23 ? -6.453 8.289 -0.991 1 97.56 23 ARG B O 1
ATOM 3153 N N . CYS B 1 24 ? -4.895 9 0.455 1 98.12 24 CYS B N 1
ATOM 3154 C CA . CYS B 1 24 ? -5.387 8.148 1.536 1 98.12 24 CYS B CA 1
ATOM 3155 C C . CYS B 1 24 ? -6.844 8.469 1.859 1 98.12 24 CYS B C 1
ATOM 3157 O O . CYS B 1 24 ? -7.656 7.562 2.049 1 98.12 24 CYS B O 1
ATOM 3159 N N . TYR B 1 25 ? -7.184 9.781 1.915 1 98.56 25 TYR B N 1
ATOM 3160 C CA . TYR B 1 25 ? -8.555 10.195 2.199 1 98.56 25 TYR B CA 1
ATOM 3161 C C . TYR B 1 25 ? -9.508 9.688 1.127 1 98.56 25 TYR B C 1
ATOM 3163 O O . TYR B 1 25 ? -10.547 9.102 1.441 1 98.56 25 TYR B O 1
ATOM 3171 N N . LEU B 1 26 ? -9.164 9.891 -0.141 1 97.62 26 LEU B N 1
ATOM 3172 C CA . LEU B 1 26 ? -10.023 9.469 -1.244 1 97.62 26 LEU B CA 1
ATOM 3173 C C . LEU B 1 26 ? -10.227 7.961 -1.231 1 97.62 26 LEU B C 1
ATOM 3175 O O . LEU B 1 26 ? -11.344 7.48 -1.411 1 97.62 26 LEU B O 1
ATOM 3179 N N . ARG B 1 27 ? -9.172 7.223 -0.962 1 96.62 27 ARG B N 1
ATOM 3180 C CA . ARG B 1 27 ? -9.234 5.766 -0.937 1 96.62 27 ARG B CA 1
ATOM 3181 C C . ARG B 1 27 ? -10.109 5.273 0.214 1 96.62 27 ARG B C 1
ATOM 3183 O O . ARG B 1 27 ? -10.977 4.418 0.02 1 96.62 27 ARG B O 1
ATOM 3190 N N . ASN B 1 28 ? -9.867 5.844 1.389 1 96.06 28 ASN B N 1
ATOM 3191 C CA . ASN B 1 28 ? -10.617 5.418 2.566 1 96.06 28 ASN B CA 1
ATOM 3192 C C . ASN B 1 28 ? -12.109 5.691 2.412 1 96.06 28 ASN B C 1
ATOM 3194 O O . ASN B 1 28 ? -12.938 4.914 2.879 1 96.06 28 ASN B O 1
ATOM 3198 N N . GLN B 1 29 ? -12.438 6.789 1.716 1 96.38 29 GLN B N 1
ATOM 3199 C CA . GLN B 1 29 ? -13.828 7.207 1.544 1 96.38 29 GLN B CA 1
ATOM 3200 C C . GLN B 1 29 ? -14.477 6.492 0.362 1 96.38 29 GLN B C 1
ATOM 3202 O O . GLN B 1 29 ? -15.688 6.594 0.158 1 96.38 29 GLN B O 1
ATOM 3207 N N . GLY B 1 30 ? -13.68 5.766 -0.452 1 93.62 30 GLY B N 1
ATOM 3208 C CA . GLY B 1 30 ? -14.219 5.098 -1.629 1 93.62 30 GLY B CA 1
ATOM 3209 C C . GLY B 1 30 ? -14.586 6.059 -2.742 1 93.62 30 GLY B C 1
ATOM 3210 O O . GLY B 1 30 ? -15.539 5.816 -3.486 1 93.62 30 GLY B O 1
ATOM 3211 N N . ILE B 1 31 ? -13.906 7.188 -2.785 1 95 31 ILE B N 1
ATOM 3212 C CA . ILE B 1 31 ? -14.156 8.18 -3.824 1 95 31 ILE B CA 1
ATOM 3213 C C . ILE B 1 31 ? -13.344 7.84 -5.074 1 95 31 ILE B C 1
ATOM 3215 O O . ILE B 1 31 ? -12.117 7.711 -5.008 1 95 31 ILE B O 1
ATOM 3219 N N . ALA B 1 32 ? -14.008 7.66 -6.172 1 92.56 32 ALA B N 1
ATOM 3220 C CA . ALA B 1 32 ? -13.344 7.328 -7.43 1 92.56 32 ALA B CA 1
ATOM 3221 C C . ALA B 1 32 ? -12.617 8.539 -8.008 1 92.56 32 ALA B C 1
ATOM 3223 O O . ALA B 1 32 ? -13.156 9.648 -8.031 1 92.56 32 ALA B O 1
ATOM 3224 N N . TYR B 1 33 ? -11.391 8.328 -8.438 1 94.5 33 TYR B N 1
ATOM 3225 C CA . TYR B 1 33 ? -10.562 9.383 -9.008 1 94.5 33 TYR B CA 1
ATOM 3226 C C . TYR B 1 33 ? -9.523 8.797 -9.961 1 94.5 33 TYR B C 1
ATOM 3228 O O . TYR B 1 33 ? -9.289 7.59 -9.969 1 94.5 33 TYR B O 1
ATOM 3236 N N . VAL B 1 34 ? -9.039 9.641 -10.828 1 92.81 34 VAL B N 1
ATOM 3237 C CA . VAL B 1 34 ? -7.84 9.336 -11.594 1 92.81 34 VAL B CA 1
ATOM 3238 C C . VAL B 1 34 ? -6.699 10.258 -11.172 1 92.81 34 VAL B C 1
ATOM 3240 O O . VAL B 1 34 ? -6.887 11.469 -11.047 1 92.81 34 VAL B O 1
ATOM 3243 N N . GLU B 1 35 ? -5.605 9.711 -10.82 1 93.5 35 GLU B N 1
ATOM 3244 C CA . GLU B 1 35 ? -4.434 10.508 -10.477 1 93.5 35 GLU B CA 1
ATOM 3245 C C . GLU B 1 35 ? -3.535 10.727 -11.688 1 93.5 35 GLU B C 1
ATOM 3247 O O . GLU B 1 35 ? -3.309 9.797 -12.477 1 93.5 35 GLU B O 1
ATOM 3252 N N . VAL B 1 36 ? -3.139 11.945 -11.922 1 92 36 VAL B N 1
ATOM 3253 C CA . VAL B 1 36 ? -2.25 12.281 -13.023 1 92 36 VAL B CA 1
ATOM 3254 C C . VAL B 1 36 ? -1.045 13.062 -12.5 1 92 36 VAL B C 1
ATOM 3256 O O . VAL B 1 36 ? -1.152 13.789 -11.516 1 92 36 VAL B O 1
ATOM 3259 N N . PRO B 1 37 ? 0.115 12.867 -13.172 1 90.25 37 PRO B N 1
ATOM 3260 C CA . PRO B 1 37 ? 1.323 13.555 -12.711 1 90.25 37 PRO B CA 1
ATOM 3261 C C . PRO B 1 37 ? 1.336 15.031 -13.086 1 90.25 37 PRO B C 1
ATOM 3263 O O . PRO B 1 37 ? 0.543 15.469 -13.922 1 90.25 37 PRO B O 1
ATOM 3266 N N . THR B 1 38 ? 2.225 15.766 -12.453 1 87.62 38 THR B N 1
ATOM 3267 C CA . THR B 1 38 ? 2.35 17.188 -12.75 1 87.62 38 THR B CA 1
ATOM 3268 C C . THR B 1 38 ? 2.943 17.406 -14.133 1 87.62 38 THR B C 1
ATOM 3270 O O . THR B 1 38 ? 2.871 18.5 -14.688 1 87.62 38 THR B O 1
ATOM 3273 N N . SER B 1 39 ? 3.531 16.344 -14.695 1 86 39 SER B N 1
ATOM 3274 C CA . SER B 1 39 ? 4.07 16.453 -16.047 1 86 39 SER B CA 1
ATOM 3275 C C . SER B 1 39 ? 2.963 16.391 -17.094 1 86 39 SER B C 1
ATOM 3277 O O . SER B 1 39 ? 3.193 16.672 -18.266 1 86 39 SER B O 1
ATOM 3279 N N . HIS B 1 40 ? 1.79 15.906 -16.672 1 88.06 40 HIS B N 1
ATOM 3280 C CA . HIS B 1 40 ? 0.658 15.953 -17.594 1 88.06 40 HIS B CA 1
ATOM 3281 C C . HIS B 1 40 ? 0.441 17.359 -18.125 1 88.06 40 HIS B C 1
ATOM 3283 O O . HIS B 1 40 ? 0.488 18.328 -17.375 1 88.06 40 HIS B O 1
ATOM 3289 N N . PRO B 1 41 ? 0.211 17.484 -19.391 1 89.75 41 PRO B N 1
ATOM 3290 C CA . PRO B 1 41 ? 0.128 18.797 -20.031 1 89.75 41 PRO B CA 1
ATOM 3291 C C . PRO B 1 41 ? -0.962 19.672 -19.422 1 89.75 41 PRO B C 1
ATOM 3293 O O . PRO B 1 41 ? -0.818 20.906 -19.375 1 89.75 41 PRO B O 1
ATOM 3296 N N . ASP B 1 42 ? -1.993 19.094 -18.922 1 91.31 42 ASP B N 1
ATOM 3297 C CA . ASP B 1 42 ? -3.102 19.859 -18.344 1 91.31 42 ASP B CA 1
ATOM 3298 C C . ASP B 1 42 ? -2.66 20.625 -17.109 1 91.31 42 ASP B C 1
ATOM 3300 O O . ASP B 1 42 ? -3.215 21.672 -16.797 1 91.31 42 ASP B O 1
ATOM 3304 N N . PHE B 1 43 ? -1.64 20.109 -16.438 1 91.44 43 PHE B N 1
ATOM 3305 C CA . PHE B 1 43 ? -1.2 20.797 -15.227 1 91.44 43 PHE B CA 1
ATOM 3306 C C . PHE B 1 43 ? -0.633 22.172 -15.562 1 91.44 43 PHE B C 1
ATOM 3308 O O . PHE B 1 43 ? -1.057 23.172 -15 1 91.44 43 PHE B O 1
ATOM 3315 N N . ALA B 1 44 ? 0.254 22.25 -16.516 1 91 44 ALA B N 1
ATOM 3316 C CA . ALA B 1 44 ? 0.909 23.5 -16.891 1 91 44 ALA B CA 1
ATOM 3317 C C . ALA B 1 44 ? -0.064 24.438 -17.594 1 91 44 ALA B C 1
ATOM 3319 O O . ALA B 1 44 ? -0.022 25.656 -17.406 1 91 44 ALA B O 1
ATOM 3320 N N . THR B 1 45 ? -0.981 23.875 -18.375 1 94.69 45 THR B N 1
ATOM 3321 C CA . THR B 1 45 ? -1.774 24.703 -19.281 1 94.69 45 THR B CA 1
ATOM 3322 C C . THR B 1 45 ? -3.066 25.141 -18.594 1 94.69 45 THR B C 1
ATOM 3324 O O . THR B 1 45 ? -3.574 26.234 -18.875 1 94.69 45 THR B O 1
ATOM 3327 N N . ARG B 1 46 ? -3.584 24.297 -17.656 1 94.94 46 ARG B N 1
ATOM 3328 C CA . ARG B 1 46 ? -4.91 24.609 -17.125 1 94.94 46 ARG B CA 1
ATOM 3329 C C . ARG B 1 46 ? -4.855 24.828 -15.609 1 94.94 46 ARG B C 1
ATOM 3331 O O . ARG B 1 46 ? -5.488 25.75 -15.094 1 94.94 46 ARG B O 1
ATOM 3338 N N . ILE B 1 47 ? -4.105 24.047 -14.906 1 95.38 47 ILE B N 1
ATOM 3339 C CA . ILE B 1 47 ? -4.152 24.016 -13.453 1 95.38 47 ILE B CA 1
ATOM 3340 C C . ILE B 1 47 ? -3.264 25.125 -12.883 1 95.38 47 ILE B C 1
ATOM 3342 O O . ILE B 1 47 ? -3.725 25.953 -12.094 1 95.38 47 ILE B O 1
ATOM 3346 N N . LEU B 1 48 ? -2.033 25.188 -13.328 1 93.75 48 LEU B N 1
ATOM 3347 C CA . LEU B 1 48 ? -1.031 26.094 -12.797 1 93.75 48 LEU B CA 1
ATOM 3348 C C . LEU B 1 48 ? -1.496 27.547 -12.922 1 93.75 48 LEU B C 1
ATOM 3350 O O . LEU B 1 48 ? -1.403 28.312 -11.969 1 93.75 48 LEU B O 1
ATOM 3354 N N . PRO B 1 49 ? -2.107 27.906 -14.07 1 93 49 PRO B N 1
ATOM 3355 C CA . PRO B 1 49 ? -2.561 29.281 -14.188 1 93 49 PRO B CA 1
ATOM 3356 C C . PRO B 1 49 ? -3.701 29.625 -13.234 1 93 49 PRO B C 1
ATOM 3358 O O . PRO B 1 49 ? -3.842 30.766 -12.812 1 93 49 PRO B O 1
ATOM 3361 N N . GLN B 1 50 ? -4.422 28.672 -12.844 1 92.5 50 GLN B N 1
ATOM 3362 C CA . GLN B 1 50 ? -5.574 28.891 -11.969 1 92.5 50 GLN B CA 1
ATOM 3363 C C . GLN B 1 50 ? -5.141 29.016 -10.516 1 92.5 50 GLN B C 1
ATOM 3365 O O . GLN B 1 50 ? -5.699 29.828 -9.766 1 92.5 50 GLN B O 1
ATOM 3370 N N . ILE B 1 51 ? -4.164 28.312 -10.102 1 92.75 51 ILE B N 1
ATOM 3371 C CA . ILE B 1 51 ? -3.824 28.297 -8.688 1 92.75 51 ILE B CA 1
ATOM 3372 C C . ILE B 1 51 ? -2.633 29.219 -8.438 1 92.75 51 ILE B C 1
ATOM 3374 O O . ILE B 1 51 ? -2.35 29.578 -7.293 1 92.75 51 ILE B O 1
ATOM 3378 N N . GLY B 1 52 ? -1.852 29.547 -9.5 1 89.12 52 GLY B N 1
ATOM 3379 C CA . GLY B 1 52 ? -0.792 30.531 -9.445 1 89.12 52 GLY B CA 1
ATOM 3380 C C . GLY B 1 52 ? 0.49 30 -8.828 1 89.12 52 GLY B C 1
ATOM 3381 O O . GLY B 1 52 ? 1.407 30.781 -8.531 1 89.12 52 GLY B O 1
ATOM 3382 N N . ARG B 1 53 ? 0.549 28.781 -8.477 1 89.12 53 ARG B N 1
ATOM 3383 C CA . ARG B 1 53 ? 1.755 28.188 -7.91 1 89.12 53 ARG B CA 1
ATOM 3384 C C . ARG B 1 53 ? 1.856 26.703 -8.273 1 89.12 53 ARG B C 1
ATOM 3386 O O . ARG B 1 53 ? 0.839 26.031 -8.469 1 89.12 53 ARG B O 1
ATOM 3393 N N . GLY B 1 54 ? 3.061 26.266 -8.438 1 88.5 54 GLY B N 1
ATOM 3394 C CA . GLY B 1 54 ? 3.348 24.891 -8.789 1 88.5 54 GLY B CA 1
ATOM 3395 C C . GLY B 1 54 ? 3.35 23.953 -7.59 1 88.5 54 GLY B C 1
ATOM 3396 O O . GLY B 1 54 ? 4.383 23.375 -7.246 1 88.5 54 GLY B O 1
ATOM 3397 N N . ILE B 1 55 ? 2.154 23.781 -6.969 1 92 55 ILE B N 1
ATOM 3398 C CA . ILE B 1 55 ? 2.078 22.938 -5.781 1 92 55 ILE B CA 1
ATOM 3399 C C . ILE B 1 55 ? 1.058 21.812 -6.004 1 92 55 ILE B C 1
ATOM 3401 O O . ILE B 1 55 ? 0.12 21.969 -6.789 1 92 55 ILE B O 1
ATOM 3405 N N . ILE B 1 56 ? 1.243 20.672 -5.461 1 93.94 56 ILE B N 1
ATOM 3406 C CA . ILE B 1 56 ? 0.331 19.531 -5.469 1 93.94 56 ILE B CA 1
ATOM 3407 C C . ILE B 1 56 ? 0.043 19.094 -4.035 1 93.94 56 ILE B C 1
ATOM 3409 O O . ILE B 1 56 ? 0.838 19.359 -3.127 1 93.94 56 ILE B O 1
ATOM 3413 N N . PRO B 1 57 ? -1.122 18.531 -3.754 1 97 57 PRO B N 1
ATOM 3414 C CA . PRO B 1 57 ? -2.109 18.031 -4.715 1 97 57 PRO B CA 1
ATOM 3415 C C . PRO B 1 57 ? -3.088 19.109 -5.164 1 97 57 PRO B C 1
ATOM 3417 O O . PRO B 1 57 ? -3.271 20.109 -4.461 1 97 57 PRO B O 1
ATOM 3420 N N . VAL B 1 58 ? -3.656 18.906 -6.293 1 97.94 58 VAL B N 1
ATOM 3421 C CA . VAL B 1 58 ? -4.785 19.672 -6.801 1 97.94 58 VAL B CA 1
ATOM 3422 C C . VAL B 1 58 ? -5.867 18.734 -7.32 1 97.94 58 VAL B C 1
ATOM 3424 O O . VAL B 1 58 ? -5.578 17.797 -8.078 1 97.94 58 VAL B O 1
ATOM 3427 N N . LEU B 1 59 ? -7.082 18.891 -6.887 1 98.12 59 LEU B N 1
ATOM 3428 C CA . LEU B 1 59 ? -8.219 18.109 -7.348 1 98.12 59 LEU B CA 1
ATOM 3429 C C . LEU B 1 59 ? -9.055 18.891 -8.352 1 98.12 59 LEU B C 1
ATOM 3431 O O . LEU B 1 59 ? -9.375 20.062 -8.117 1 98.12 59 LEU B O 1
ATOM 3435 N N . GLU B 1 60 ? -9.344 18.375 -9.43 1 97.31 60 GLU B N 1
ATOM 3436 C CA . GLU B 1 60 ? -10.281 18.922 -10.391 1 97.31 60 GLU B CA 1
ATOM 3437 C C . GLU B 1 60 ? -11.578 18.109 -10.43 1 97.31 60 GLU B C 1
ATOM 3439 O O . GLU B 1 60 ? -11.547 16.906 -10.641 1 97.31 60 GLU B O 1
ATOM 3444 N N . THR B 1 61 ? -12.68 18.766 -10.195 1 96.88 61 THR B N 1
ATOM 3445 C CA . THR B 1 61 ? -13.969 18.094 -10.242 1 96.88 61 THR B CA 1
ATOM 3446 C C . THR B 1 61 ? -14.383 17.812 -11.688 1 96.88 61 THR B C 1
ATOM 3448 O O . THR B 1 61 ? -13.812 18.375 -12.625 1 96.88 61 THR B O 1
ATOM 3451 N N . PRO B 1 62 ? -15.359 16.922 -11.891 1 94.88 62 PRO B N 1
ATOM 3452 C CA . PRO B 1 62 ? -15.859 16.656 -13.242 1 94.88 62 PRO B CA 1
ATOM 3453 C C . PRO B 1 62 ? -16.359 17.922 -13.945 1 94.88 62 PRO B C 1
ATOM 3455 O O . PRO B 1 62 ? -16.281 18.031 -15.172 1 94.88 62 PRO B O 1
ATOM 3458 N N . GLU B 1 63 ? -16.828 18.906 -13.188 1 94.06 63 GLU B N 1
ATOM 3459 C CA . GLU B 1 63 ? -17.359 20.141 -13.742 1 94.06 63 GLU B CA 1
ATOM 3460 C C . GLU B 1 63 ? -16.234 21.156 -13.984 1 94.06 63 GLU B C 1
ATOM 3462 O O . GLU B 1 63 ? -16.484 22.25 -14.492 1 94.06 63 GLU B O 1
ATOM 3467 N N . GLY B 1 64 ? -15.031 20.812 -13.602 1 93.12 64 GLY B N 1
ATOM 3468 C CA . GLY B 1 64 ? -13.906 21.672 -13.93 1 93.12 64 GLY B CA 1
ATOM 3469 C C . GLY B 1 64 ? -13.469 22.547 -12.773 1 93.12 64 GLY B C 1
ATOM 3470 O O . GLY B 1 64 ? -12.523 23.328 -12.906 1 93.12 64 GLY B O 1
ATOM 3471 N N . ARG B 1 65 ? -14.086 22.406 -11.641 1 95.06 65 ARG B N 1
ATOM 3472 C CA . ARG B 1 65 ? -13.656 23.172 -10.477 1 95.06 65 ARG B CA 1
ATOM 3473 C C . ARG B 1 65 ? -12.297 22.672 -9.977 1 95.06 65 ARG B C 1
ATOM 3475 O O . ARG B 1 65 ? -12.062 21.469 -9.875 1 95.06 65 ARG B O 1
ATOM 3482 N N . VAL B 1 66 ? -11.422 23.641 -9.672 1 96.88 66 VAL B N 1
ATOM 3483 C CA . VAL B 1 66 ? -10.078 23.328 -9.203 1 96.88 66 VAL B CA 1
ATOM 3484 C C . VAL B 1 66 ? -9.969 23.625 -7.711 1 96.88 66 VAL B C 1
ATOM 3486 O O . VAL B 1 66 ? -10.281 24.719 -7.262 1 96.88 66 VAL B O 1
ATOM 3489 N N . ILE B 1 67 ? -9.594 22.641 -6.957 1 97.12 67 ILE B N 1
ATOM 3490 C CA . ILE B 1 67 ? -9.445 22.734 -5.512 1 97.12 67 ILE B CA 1
ATOM 3491 C C . ILE B 1 67 ? -8.008 22.391 -5.113 1 97.12 67 ILE B C 1
ATOM 3493 O O . ILE B 1 67 ? -7.582 21.234 -5.258 1 97.12 67 ILE B O 1
ATOM 3497 N N . GLN B 1 68 ? -7.395 23.391 -4.641 1 95.12 68 GLN B N 1
ATOM 3498 C CA . GLN B 1 68 ? -6.012 23.172 -4.23 1 95.12 68 GLN B CA 1
ATOM 3499 C C . GLN B 1 68 ? -5.898 23.078 -2.711 1 95.12 68 GLN B C 1
ATOM 3501 O O . GLN B 1 68 ? -6.574 23.812 -1.987 1 95.12 68 GLN B O 1
ATOM 3506 N N . ASP B 1 69 ? -5.043 22.172 -2.219 1 93.81 69 ASP B N 1
ATOM 3507 C CA . ASP B 1 69 ? -4.652 21.953 -0.83 1 93.81 69 ASP B CA 1
ATOM 3508 C C . ASP B 1 69 ? -5.434 20.797 -0.216 1 93.81 69 ASP B C 1
ATOM 3510 O O . ASP B 1 69 ? -6.637 20.656 -0.456 1 93.81 69 ASP B O 1
ATOM 3514 N N . THR B 1 70 ? -4.746 20 0.625 1 97.5 70 THR B N 1
ATOM 3515 C CA . THR B 1 70 ? -5.332 18.797 1.188 1 97.5 70 THR B CA 1
ATOM 3516 C C . THR B 1 70 ? -6.508 19.141 2.096 1 97.5 70 THR B C 1
ATOM 3518 O O . THR B 1 70 ? -7.516 18.422 2.105 1 97.5 70 THR B O 1
ATOM 3521 N N . VAL B 1 71 ? -6.469 20.266 2.857 1 96.81 71 VAL B N 1
ATOM 3522 C CA . VAL B 1 71 ? -7.547 20.641 3.766 1 96.81 71 VAL B CA 1
ATOM 3523 C C . VAL B 1 71 ? -8.805 20.984 2.967 1 96.81 71 VAL B C 1
ATOM 3525 O O . VAL B 1 71 ? -9.898 20.516 3.287 1 96.81 71 VAL B O 1
ATOM 3528 N N . ASP B 1 72 ? -8.641 21.734 1.895 1 97.62 72 ASP B N 1
ATOM 3529 C CA . ASP B 1 72 ? -9.773 22.172 1.071 1 97.62 72 ASP B CA 1
ATOM 3530 C C . ASP B 1 72 ? -10.367 20.984 0.309 1 97.62 72 ASP B C 1
ATOM 3532 O O . ASP B 1 72 ? -11.586 20.906 0.13 1 97.62 72 ASP B O 1
ATOM 3536 N N . ILE B 1 73 ? -9.508 20.109 -0.173 1 98.31 73 ILE B N 1
ATOM 3537 C CA . ILE B 1 73 ? -9.984 18.922 -0.862 1 98.31 73 ILE B CA 1
ATOM 3538 C C . ILE B 1 73 ? -10.844 18.078 0.088 1 98.31 73 ILE B C 1
ATOM 3540 O O . ILE B 1 73 ? -11.945 17.672 -0.266 1 98.31 73 ILE B O 1
ATOM 3544 N N . ILE B 1 74 ? -10.367 17.844 1.306 1 98.62 74 ILE B N 1
ATOM 3545 C CA . ILE B 1 74 ? -11.094 17.062 2.299 1 98.62 74 ILE B CA 1
ATOM 3546 C C . ILE B 1 74 ? -12.406 17.766 2.654 1 98.62 74 ILE B C 1
ATOM 3548 O O . ILE B 1 74 ? -13.469 17.141 2.645 1 98.62 74 ILE B O 1
ATOM 3552 N N . ASP B 1 75 ? -12.336 19.062 2.893 1 98.12 75 ASP B N 1
ATOM 3553 C CA . ASP B 1 75 ? -13.516 19.828 3.277 1 98.12 75 ASP B CA 1
ATOM 3554 C C . ASP B 1 75 ? -14.57 19.812 2.172 1 98.12 75 ASP B C 1
ATOM 3556 O O . ASP B 1 75 ? -15.766 19.812 2.449 1 98.12 75 ASP B O 1
ATOM 3560 N N . PHE B 1 76 ? -14.094 19.891 0.962 1 98.06 76 PHE B N 1
ATOM 3561 C CA . PHE B 1 76 ? -14.992 19.828 -0.183 1 98.06 76 PHE B CA 1
ATOM 3562 C C . PHE B 1 76 ? -15.883 18.594 -0.112 1 98.06 76 PHE B C 1
ATOM 3564 O O . PHE B 1 76 ? -17.094 18.688 -0.264 1 98.06 76 PHE B O 1
ATOM 3571 N N . PHE B 1 77 ? -15.297 17.438 0.134 1 98.31 77 PHE B N 1
ATOM 3572 C CA . PHE B 1 77 ? -16.062 16.203 0.179 1 98.31 77 PHE B CA 1
ATOM 3573 C C . PHE B 1 77 ? -16.859 16.094 1.474 1 98.31 77 PHE B C 1
ATOM 3575 O O . PHE B 1 77 ? -17.984 15.609 1.477 1 98.31 77 PHE B O 1
ATOM 3582 N N . GLU B 1 78 ? -16.266 16.578 2.609 1 98.44 78 GLU B N 1
ATOM 3583 C CA . GLU B 1 78 ? -16.969 16.562 3.883 1 98.44 78 GLU B CA 1
ATOM 3584 C C . GLU B 1 78 ? -18.281 17.344 3.789 1 98.44 78 GLU B C 1
ATOM 3586 O O . GLU B 1 78 ? -19.297 16.938 4.352 1 98.44 78 GLU B O 1
ATOM 3591 N N . ALA B 1 79 ? -18.25 18.406 3.07 1 97.62 79 ALA B N 1
ATOM 3592 C CA . ALA B 1 79 ? -19.422 19.266 2.926 1 97.62 79 ALA B CA 1
ATOM 3593 C C . ALA B 1 79 ? -20.547 18.547 2.164 1 97.62 79 ALA B C 1
ATOM 3595 O O . ALA B 1 79 ? -21.719 18.891 2.303 1 97.62 79 ALA B O 1
ATOM 3596 N N . GLN B 1 80 ? -20.203 17.562 1.403 1 96.19 80 GLN B N 1
ATOM 3597 C CA . GLN B 1 80 ? -21.172 16.844 0.582 1 96.19 80 GLN B CA 1
ATOM 3598 C C . GLN B 1 80 ? -21.688 15.594 1.301 1 96.19 80 GLN B C 1
ATOM 3600 O O . GLN B 1 80 ? -22.609 14.93 0.829 1 96.19 80 GLN B O 1
ATOM 3605 N N . GLY B 1 81 ? -21.141 15.328 2.475 1 96.31 81 GLY B N 1
ATOM 3606 C CA . GLY B 1 81 ? -21.469 14.094 3.172 1 96.31 81 GLY B CA 1
ATOM 3607 C C . GLY B 1 81 ? -20.625 12.914 2.723 1 96.31 81 GLY B C 1
ATOM 3608 O O . GLY B 1 81 ? -20.531 12.641 1.526 1 96.31 81 GLY B O 1
ATOM 3609 N N . VAL B 1 82 ? -19.938 12.289 3.584 1 96.38 82 VAL B N 1
ATOM 3610 C CA . VAL B 1 82 ? -19.047 11.156 3.307 1 96.38 82 VAL B CA 1
ATOM 3611 C C . VAL B 1 82 ? -19.359 10.016 4.273 1 96.38 82 VAL B C 1
ATOM 3613 O O . VAL B 1 82 ? -20.047 10.211 5.277 1 96.38 82 VAL B O 1
ATOM 3616 N N . ARG B 1 83 ? -18.891 8.812 3.996 1 93.69 83 ARG B N 1
ATOM 3617 C CA . ARG B 1 83 ? -19.141 7.594 4.762 1 93.69 83 ARG B CA 1
ATOM 3618 C C . ARG B 1 83 ? -18.516 7.68 6.148 1 93.69 83 ARG B C 1
ATOM 3620 O O . ARG B 1 83 ? -19.141 7.281 7.137 1 93.69 83 ARG B O 1
ATOM 3627 N N . TYR B 1 84 ? -17.312 8.203 6.234 1 96.75 84 TYR B N 1
ATOM 3628 C CA . TYR B 1 84 ? -16.562 8.32 7.484 1 96.75 84 TYR B CA 1
ATOM 3629 C C . TYR B 1 84 ? -16.125 9.758 7.73 1 96.75 84 TYR B C 1
ATOM 3631 O O . TYR B 1 84 ? -14.977 10.117 7.457 1 96.75 84 TYR B O 1
ATOM 3639 N N . PRO B 1 85 ? -17.016 10.578 8.25 1 98.06 85 PRO B N 1
ATOM 3640 C CA . PRO B 1 85 ? -16.625 11.953 8.531 1 98.06 85 PRO B CA 1
ATOM 3641 C C . PRO B 1 85 ? -15.359 12.047 9.391 1 98.06 85 PRO B C 1
ATOM 3643 O O . PRO B 1 85 ? -15.234 11.344 10.391 1 98.06 85 PRO B O 1
ATOM 3646 N N . VAL B 1 86 ? -14.469 12.945 9.062 1 98.38 86 VAL B N 1
ATOM 3647 C CA . VAL B 1 86 ? -13.117 12.875 9.625 1 98.38 86 VAL B CA 1
ATOM 3648 C C . VAL B 1 86 ? -13.008 13.812 10.828 1 98.38 86 VAL B C 1
ATOM 3650 O O . VAL B 1 86 ? -12.039 13.742 11.586 1 98.38 86 VAL B O 1
ATOM 3653 N N . TYR B 1 87 ? -13.961 14.719 10.977 1 98.5 87 TYR B N 1
ATOM 3654 C CA . TYR B 1 87 ? -13.945 15.641 12.109 1 98.5 87 TYR B CA 1
ATOM 3655 C C . TYR B 1 87 ? -14.844 15.133 13.234 1 98.5 87 TYR B C 1
ATOM 3657 O O . TYR B 1 87 ? -16.062 14.992 13.055 1 98.5 87 TYR B O 1
ATOM 3665 N N . PRO B 1 88 ? -14.258 14.875 14.398 1 98.38 88 PRO B N 1
ATOM 3666 C CA . PRO B 1 88 ? -15.109 14.5 15.531 1 98.38 88 PRO B CA 1
ATOM 3667 C C . PRO B 1 88 ? -16.156 15.57 15.852 1 98.38 88 PRO B C 1
ATOM 3669 O O . PRO B 1 88 ? -15.883 16.766 15.734 1 98.38 88 PRO B O 1
ATOM 3672 N N . SER B 1 89 ? -17.297 15.156 16.312 1 97.06 89 SER B N 1
ATOM 3673 C CA . SER B 1 89 ? -18.375 16.078 16.656 1 97.06 89 SER B CA 1
ATOM 3674 C C . SER B 1 89 ? -18.188 16.641 18.062 1 97.06 89 SER B C 1
ATOM 3676 O O . SER B 1 89 ? -18.828 17.641 18.422 1 97.06 89 SER B O 1
ATOM 3678 N N . THR B 1 90 ? -17.422 15.984 18.828 1 98.19 90 THR B N 1
ATOM 3679 C CA . THR B 1 90 ? -17.219 16.391 20.203 1 98.19 90 THR B CA 1
ATOM 3680 C C . THR B 1 90 ? -16.031 17.344 20.328 1 98.19 90 THR B C 1
ATOM 3682 O O . THR B 1 90 ? -15.055 17.234 19.578 1 98.19 90 THR B O 1
ATOM 3685 N N . PRO B 1 91 ? -16.078 18.297 21.234 1 98.62 91 PRO B N 1
ATOM 3686 C CA . PRO B 1 91 ? -15.141 19.422 21.234 1 98.62 91 PRO B CA 1
ATOM 3687 C C . PRO B 1 91 ? -13.703 19 21.531 1 98.62 91 PRO B C 1
ATOM 3689 O O . PRO B 1 91 ? -12.781 19.391 20.797 1 98.62 91 PRO B O 1
ATOM 3692 N N . LEU B 1 92 ? -13.461 18.188 22.594 1 98.88 92 LEU B N 1
ATOM 3693 C CA . LEU B 1 92 ? -12.086 17.828 22.938 1 98.88 92 LEU B CA 1
ATOM 3694 C C . LEU B 1 92 ? -11.43 17.031 21.812 1 98.88 92 LEU B C 1
ATOM 3696 O O . LEU B 1 92 ? -10.312 17.359 21.391 1 98.88 92 LEU B O 1
ATOM 3700 N N . GLN B 1 93 ? -12.125 15.992 21.344 1 98.88 93 GLN B N 1
ATOM 3701 C CA . GLN B 1 93 ? -11.586 15.148 20.281 1 98.88 93 GLN B CA 1
ATOM 3702 C C . GLN B 1 93 ? -11.328 15.953 19 1 98.88 93 GLN B C 1
ATOM 3704 O O . GLN B 1 93 ? -10.328 15.734 18.312 1 98.88 93 GLN B O 1
ATOM 3709 N N . ARG B 1 94 ? -12.188 16.906 18.734 1 98.81 94 ARG B N 1
ATOM 3710 C CA . ARG B 1 94 ? -12.023 17.734 17.547 1 98.81 94 ARG B CA 1
ATOM 3711 C C . ARG B 1 94 ? -10.781 18.609 17.656 1 98.81 94 ARG B C 1
ATOM 3713 O O . ARG B 1 94 ? -9.984 18.688 16.734 1 98.81 94 ARG B O 1
ATOM 3720 N N . VAL B 1 95 ? -10.648 19.266 18.781 1 98.88 95 VAL B N 1
ATOM 3721 C CA . VAL B 1 95 ? -9.516 20.156 18.984 1 98.88 95 VAL B CA 1
ATOM 3722 C C . VAL B 1 95 ? -8.211 19.344 18.938 1 98.88 95 VAL B C 1
ATOM 3724 O O . VAL B 1 95 ? -7.258 19.75 18.266 1 98.88 95 VAL B O 1
ATOM 3727 N N . VAL B 1 96 ? -8.211 18.203 19.594 1 98.94 96 VAL B N 1
ATOM 3728 C CA . VAL B 1 96 ? -7.027 17.359 19.641 1 98.94 96 VAL B CA 1
ATOM 3729 C C . VAL B 1 96 ? -6.703 16.859 18.234 1 98.94 96 VAL B C 1
ATOM 3731 O O . VAL B 1 96 ? -5.535 16.828 17.828 1 98.94 96 VAL B O 1
ATOM 3734 N N . ALA B 1 97 ? -7.703 16.484 17.484 1 98.94 97 ALA B N 1
ATOM 3735 C CA . ALA B 1 97 ? -7.504 16.016 16.109 1 98.94 97 ALA B CA 1
ATOM 3736 C C . ALA B 1 97 ? -6.863 17.109 15.258 1 98.94 97 ALA B C 1
ATOM 3738 O O . ALA B 1 97 ? -5.953 16.828 14.469 1 98.94 97 ALA B O 1
ATOM 3739 N N . VAL B 1 98 ? -7.277 18.328 15.414 1 98.88 98 VAL B N 1
ATOM 3740 C CA . VAL B 1 98 ? -6.746 19.453 14.656 1 98.88 98 VAL B CA 1
ATOM 3741 C C . VAL B 1 98 ? -5.281 19.688 15.023 1 98.88 98 VAL B C 1
ATOM 3743 O O . VAL B 1 98 ? -4.449 19.938 14.148 1 98.88 98 VAL B O 1
ATOM 3746 N N . ILE B 1 99 ? -5.004 19.578 16.281 1 98.88 99 ILE B N 1
ATOM 3747 C CA . ILE B 1 99 ? -3.635 19.781 16.734 1 98.88 99 ILE B CA 1
ATOM 3748 C C . ILE B 1 99 ? -2.729 18.703 16.156 1 98.88 99 ILE B C 1
ATOM 3750 O O . ILE B 1 99 ? -1.619 18.984 15.703 1 98.88 99 ILE B O 1
ATOM 3754 N N . ILE B 1 100 ? -3.199 17.453 16.109 1 98.94 100 ILE B N 1
ATOM 3755 C CA . ILE B 1 100 ? -2.412 16.359 15.539 1 98.94 100 ILE B CA 1
ATOM 3756 C C . ILE B 1 100 ? -2.256 16.578 14.039 1 98.94 100 ILE B C 1
ATOM 3758 O O . ILE B 1 100 ? -1.204 16.266 13.469 1 98.94 100 ILE B O 1
ATOM 3762 N N . GLU B 1 101 ? -3.328 17.078 13.414 1 98.81 101 GLU B N 1
ATOM 3763 C CA . GLU B 1 101 ? -3.209 17.406 12 1 98.81 101 GLU B CA 1
ATOM 3764 C C . GLU B 1 101 ? -2.08 18.406 11.75 1 98.81 101 GLU B C 1
ATOM 3766 O O . GLU B 1 101 ? -1.285 18.234 10.828 1 98.81 101 GLU B O 1
ATOM 3771 N N . TYR B 1 102 ? -2.006 19.453 12.562 1 98.75 102 TYR B N 1
ATOM 3772 C CA . TYR B 1 102 ? -0.935 20.438 12.469 1 98.75 102 TYR B CA 1
ATOM 3773 C C . TYR B 1 102 ? 0.427 19.781 12.664 1 98.75 102 TYR B C 1
ATOM 3775 O O . TYR B 1 102 ? 1.354 20.016 11.891 1 98.75 102 TYR B O 1
ATOM 3783 N N . TYR B 1 103 ? 0.512 18.953 13.688 1 98.81 103 TYR B N 1
ATOM 3784 C CA . TYR B 1 103 ? 1.761 18.266 13.977 1 98.81 103 TYR B CA 1
ATOM 3785 C C . TYR B 1 103 ? 2.232 17.469 12.766 1 98.81 103 TYR B C 1
ATOM 3787 O O . TYR B 1 103 ? 3.375 17.609 12.328 1 98.81 103 TYR B O 1
ATOM 3795 N N . GLY B 1 104 ? 1.344 16.625 12.203 1 98.56 104 GLY B N 1
ATOM 3796 C CA . GLY B 1 104 ? 1.688 15.781 11.07 1 98.56 104 GLY B CA 1
ATOM 3797 C C . GLY B 1 104 ? 1.957 16.562 9.797 1 98.56 104 GLY B C 1
ATOM 3798 O O . GLY B 1 104 ? 2.975 16.359 9.141 1 98.56 104 GLY B O 1
ATOM 3799 N N . SER B 1 105 ? 1.143 17.547 9.492 1 97.12 105 SER B N 1
ATOM 3800 C CA . SER B 1 105 ? 1.149 18.219 8.195 1 97.12 105 SER B CA 1
ATOM 3801 C C . SER B 1 105 ? 2.211 19.312 8.141 1 97.12 105 SER B C 1
ATOM 3803 O O . SER B 1 105 ? 2.654 19.703 7.062 1 97.12 105 SER B O 1
ATOM 3805 N N . GLN B 1 106 ? 2.592 19.828 9.352 1 96.81 106 GLN B N 1
ATOM 3806 C CA . GLN B 1 106 ? 3.492 20.969 9.305 1 96.81 106 GLN B CA 1
ATOM 3807 C C . GLN B 1 106 ? 4.715 20.734 10.188 1 96.81 106 GLN B C 1
ATOM 3809 O O . GLN B 1 106 ? 5.852 20.797 9.711 1 96.81 106 GLN B O 1
ATOM 3814 N N . ALA B 1 107 ? 4.473 20.391 11.43 1 98 107 ALA B N 1
ATOM 3815 C CA . ALA B 1 107 ? 5.586 20.297 12.367 1 98 107 ALA B CA 1
ATOM 3816 C C . ALA B 1 107 ? 6.531 19.156 11.992 1 98 107 ALA B C 1
ATOM 3818 O O . ALA B 1 107 ? 7.746 19.266 12.188 1 98 107 ALA B O 1
ATOM 3819 N N . MET B 1 108 ? 6.027 18.094 11.43 1 98.44 108 MET B N 1
ATOM 3820 C CA . MET B 1 108 ? 6.824 16.906 11.133 1 98.44 108 MET B CA 1
ATOM 3821 C C . MET B 1 108 ? 7.527 17.047 9.789 1 98.44 108 MET B C 1
ATOM 3823 O O . MET B 1 108 ? 8.219 16.125 9.344 1 98.44 108 MET B O 1
ATOM 3827 N N . LEU B 1 109 ? 7.391 18.188 9.133 1 97.69 109 LEU B N 1
ATOM 3828 C CA . LEU B 1 109 ? 8.117 18.391 7.883 1 97.69 109 LEU B CA 1
ATOM 3829 C C . LEU B 1 109 ? 9.625 18.281 8.102 1 97.69 109 LEU B C 1
ATOM 3831 O O . LEU B 1 109 ? 10.352 17.812 7.223 1 97.69 109 LEU B O 1
ATOM 3835 N N . LYS B 1 110 ? 10.141 18.781 9.227 1 98 110 LYS B N 1
ATOM 3836 C CA . LYS B 1 110 ? 11.57 18.656 9.484 1 98 110 LYS B CA 1
ATOM 3837 C C . LYS B 1 110 ? 11.984 17.188 9.594 1 98 110 LYS B C 1
ATOM 3839 O O . LYS B 1 110 ? 13.062 16.812 9.125 1 98 110 LYS B O 1
ATOM 3844 N N . HIS B 1 111 ? 11.125 16.266 10.219 1 98.69 111 HIS B N 1
ATOM 3845 C CA . HIS B 1 111 ? 11.398 14.844 10.273 1 98.69 111 HIS B CA 1
ATOM 3846 C C . HIS B 1 111 ? 11.43 14.234 8.875 1 98.69 111 HIS B C 1
ATOM 3848 O O . HIS B 1 111 ? 12.383 13.547 8.516 1 98.69 111 HIS B O 1
ATOM 3854 N N . ALA B 1 112 ? 10.352 14.531 8.117 1 98.5 112 ALA B N 1
ATOM 3855 C CA . ALA B 1 112 ? 10.18 13.977 6.777 1 98.5 112 ALA B CA 1
ATOM 3856 C C . ALA B 1 112 ? 11.32 14.398 5.855 1 98.5 112 ALA B C 1
ATOM 3858 O O . ALA B 1 112 ? 11.945 13.555 5.207 1 98.5 112 ALA B O 1
ATOM 3859 N N . MET B 1 113 ? 11.641 15.688 5.855 1 98.19 113 MET B N 1
ATOM 3860 C CA . MET B 1 113 ? 12.641 16.234 4.953 1 98.19 113 MET B CA 1
ATOM 3861 C C . MET B 1 113 ? 14.047 15.859 5.402 1 98.19 113 MET B C 1
ATOM 3863 O O . MET B 1 113 ? 14.93 15.633 4.57 1 98.19 113 MET B O 1
ATOM 3867 N N . HIS B 1 114 ? 14.281 15.797 6.703 1 98.56 114 HIS B N 1
ATOM 3868 C CA . HIS B 1 114 ? 15.57 15.352 7.223 1 98.56 114 HIS B CA 1
ATOM 3869 C C . HIS B 1 114 ? 15.914 13.953 6.715 1 98.56 114 HIS B C 1
ATOM 3871 O O . HIS B 1 114 ? 16.969 13.758 6.094 1 98.56 114 HIS B O 1
ATOM 3877 N N . TYR B 1 115 ? 15.016 13.016 6.883 1 98.5 115 TYR B N 1
ATOM 3878 C CA . TYR B 1 115 ? 15.344 11.633 6.543 1 98.5 115 TYR B CA 1
ATOM 3879 C C . TYR B 1 115 ? 15.461 11.461 5.031 1 98.5 115 TYR B C 1
ATOM 3881 O O . TYR B 1 115 ? 16.281 10.664 4.555 1 98.5 115 TYR B O 1
ATOM 3889 N N . ARG B 1 116 ? 14.672 12.234 4.23 1 98.19 116 ARG B N 1
ATOM 3890 C CA . ARG B 1 116 ? 14.75 12.094 2.779 1 98.19 116 ARG B CA 1
ATOM 3891 C C . ARG B 1 116 ? 16.078 12.617 2.25 1 98.19 116 ARG B C 1
ATOM 3893 O O . ARG B 1 116 ? 16.703 11.984 1.4 1 98.19 116 ARG B O 1
ATOM 3900 N N . TRP B 1 117 ? 16.547 13.703 2.84 1 97.5 117 TRP B N 1
ATOM 3901 C CA . TRP B 1 117 ? 17.625 14.406 2.148 1 97.5 117 TRP B CA 1
ATOM 3902 C C . TRP B 1 117 ? 18.953 14.25 2.9 1 97.5 117 TRP B C 1
ATOM 3904 O O . TRP B 1 117 ? 20.016 14.289 2.297 1 97.5 117 TRP B O 1
ATOM 3914 N N . SER B 1 118 ? 18.891 14.062 4.262 1 96.94 118 SER B N 1
ATOM 3915 C CA . SER B 1 118 ? 20.125 13.875 5.02 1 96.94 118 SER B CA 1
ATOM 3916 C C . SER B 1 118 ? 20.719 12.492 4.777 1 96.94 118 SER B C 1
ATOM 3918 O O . SER B 1 118 ? 21.906 12.273 5.004 1 96.94 118 SER B O 1
ATOM 3920 N N . TYR B 1 119 ? 19.906 11.562 4.301 1 96.44 119 TYR B N 1
ATOM 3921 C CA . TYR B 1 119 ? 20.359 10.203 3.986 1 96.44 119 TYR B CA 1
ATOM 3922 C C . TYR B 1 119 ? 20.328 9.953 2.484 1 96.44 119 TYR B C 1
ATOM 3924 O O . TYR B 1 119 ? 20.156 8.82 2.041 1 96.44 119 TYR B O 1
ATOM 3932 N N . ARG B 1 120 ? 20.438 10.984 1.749 1 94.06 120 ARG B N 1
ATOM 3933 C CA . ARG B 1 120 ? 20.266 10.961 0.3 1 94.06 120 ARG B CA 1
ATOM 3934 C C . ARG B 1 120 ? 21.188 9.93 -0.343 1 94.06 120 ARG B C 1
ATOM 3936 O O . ARG B 1 120 ? 20.781 9.18 -1.23 1 94.06 120 ARG B O 1
ATOM 3943 N N . VAL B 1 121 ? 22.438 9.852 0.096 1 94.88 121 VAL B N 1
ATOM 3944 C CA . VAL B 1 121 ? 23.422 8.969 -0.512 1 94.88 121 VAL B CA 1
ATOM 3945 C C . VAL B 1 121 ? 22.938 7.523 -0.432 1 94.88 121 VAL B C 1
ATOM 3947 O O . VAL B 1 121 ? 23.031 6.77 -1.405 1 94.88 121 VAL B O 1
ATOM 3950 N N . GLN B 1 122 ? 22.328 7.145 0.693 1 95.81 122 GLN B N 1
ATOM 3951 C CA . GLN B 1 122 ? 21.906 5.773 0.946 1 95.81 122 GLN B CA 1
ATOM 3952 C C . GLN B 1 122 ? 20.641 5.434 0.164 1 95.81 122 GLN B C 1
ATOM 3954 O O . GLN B 1 122 ? 20.281 4.262 0.021 1 95.81 122 GLN B O 1
ATOM 3959 N N . GLN B 1 123 ? 19.922 6.48 -0.335 1 96.81 123 GLN B N 1
ATOM 3960 C CA . GLN B 1 123 ? 18.641 6.211 -0.971 1 96.81 123 GLN B CA 1
ATOM 3961 C C . GLN B 1 123 ? 18.516 6.973 -2.289 1 96.81 123 GLN B C 1
ATOM 3963 O O . GLN B 1 123 ? 17.406 7.191 -2.777 1 96.81 123 GLN B O 1
ATOM 3968 N N . GLU B 1 124 ? 19.609 7.379 -2.9 1 95.12 124 GLU B N 1
ATOM 3969 C CA . GLU B 1 124 ? 19.688 8.219 -4.094 1 95.12 124 GLU B CA 1
ATOM 3970 C C . GLU B 1 124 ? 18.938 7.578 -5.266 1 95.12 124 GLU B C 1
ATOM 3972 O O . GLU B 1 124 ? 18.156 8.242 -5.945 1 95.12 124 GLU B O 1
ATOM 3977 N N . GLY B 1 125 ? 19.25 6.309 -5.523 1 94.06 125 GLY B N 1
ATOM 3978 C CA . GLY B 1 125 ? 18.641 5.633 -6.652 1 94.06 125 GLY B CA 1
ATOM 3979 C C . GLY B 1 125 ? 17.125 5.605 -6.578 1 94.06 125 GLY B C 1
ATOM 3980 O O . GLY B 1 125 ? 16.438 5.855 -7.578 1 94.06 125 GLY B O 1
ATOM 3981 N N . PHE B 1 126 ? 16.594 5.34 -5.434 1 96.88 126 PHE B N 1
ATOM 3982 C CA . PHE B 1 126 ? 15.156 5.27 -5.207 1 96.88 126 PHE B CA 1
ATOM 3983 C C . PHE B 1 126 ? 14.508 6.633 -5.41 1 96.88 126 PHE B C 1
ATOM 3985 O O . PHE B 1 126 ? 13.492 6.746 -6.105 1 96.88 126 PHE B O 1
ATOM 3992 N N . LEU B 1 127 ? 15.125 7.699 -4.832 1 95.31 127 LEU B N 1
ATOM 3993 C CA . LEU B 1 127 ? 14.594 9.055 -4.922 1 95.31 127 LEU B CA 1
ATOM 3994 C C . LEU B 1 127 ? 14.648 9.57 -6.355 1 95.31 127 LEU B C 1
ATOM 3996 O O . LEU B 1 127 ? 13.68 10.148 -6.848 1 95.31 127 LEU B O 1
ATOM 4000 N N . ARG B 1 128 ? 15.719 9.297 -6.984 1 93.56 128 ARG B N 1
ATOM 4001 C CA . ARG B 1 128 ? 15.883 9.766 -8.359 1 93.56 128 ARG B CA 1
ATOM 4002 C C . ARG B 1 128 ? 14.836 9.141 -9.273 1 93.56 128 ARG B C 1
ATOM 4004 O O . ARG B 1 128 ? 14.242 9.828 -10.109 1 93.56 128 ARG B O 1
ATOM 4011 N N . HIS B 1 129 ? 14.586 7.887 -9.109 1 92.06 129 HIS B N 1
ATOM 4012 C CA . HIS B 1 129 ? 13.57 7.215 -9.914 1 92.06 129 HIS B CA 1
ATOM 4013 C C . HIS B 1 129 ? 12.195 7.836 -9.695 1 92.06 129 HIS B C 1
ATOM 4015 O O . HIS B 1 129 ? 11.438 8.055 -10.648 1 92.06 129 HIS B O 1
ATOM 4021 N N . ALA B 1 130 ? 11.906 8.086 -8.453 1 90.44 130 ALA B N 1
ATOM 4022 C CA . ALA B 1 130 ? 10.602 8.656 -8.109 1 90.44 130 ALA B CA 1
ATOM 4023 C C . ALA B 1 130 ? 10.422 10.031 -8.742 1 90.44 130 ALA B C 1
ATOM 4025 O O . ALA B 1 130 ? 9.391 10.312 -9.344 1 90.44 130 ALA B O 1
ATOM 4026 N N . PHE B 1 131 ? 11.469 10.836 -8.664 1 91 131 PHE B N 1
ATOM 4027 C CA . PHE B 1 131 ? 11.367 12.203 -9.164 1 91 131 PHE B CA 1
ATOM 4028 C C . PHE B 1 131 ? 11.391 12.227 -10.688 1 91 131 PHE B C 1
ATOM 4030 O O . PHE B 1 131 ? 10.711 13.039 -11.312 1 91 131 PHE B O 1
ATOM 4037 N N . ILE B 1 132 ? 12.109 11.32 -11.258 1 87.56 132 ILE B N 1
ATOM 4038 C CA . ILE B 1 132 ? 12.148 11.234 -12.719 1 87.56 132 ILE B CA 1
ATOM 4039 C C . ILE B 1 132 ? 10.789 10.766 -13.242 1 87.56 132 ILE B C 1
ATOM 4041 O O . ILE B 1 132 ? 10.297 11.289 -14.242 1 87.56 132 ILE B O 1
ATOM 4045 N N . SER B 1 133 ? 10.234 9.805 -12.578 1 80.44 133 SER B N 1
ATOM 4046 C CA . SER B 1 133 ? 8.93 9.281 -12.977 1 80.44 133 SER B CA 1
ATOM 4047 C C . SER B 1 133 ? 7.852 10.359 -12.898 1 80.44 133 SER B C 1
ATOM 4049 O O . SER B 1 133 ? 6.891 10.344 -13.672 1 80.44 133 SER B O 1
ATOM 4051 N N . GLY B 1 134 ? 8.023 11.266 -12.039 1 74.88 134 GLY B N 1
ATOM 4052 C CA . GLY B 1 134 ? 7.027 12.305 -11.836 1 74.88 134 GLY B CA 1
ATOM 4053 C C . GLY B 1 134 ? 7.238 13.516 -12.719 1 74.88 134 GLY B C 1
ATOM 4054 O O . GLY B 1 134 ? 6.281 14.07 -13.266 1 74.88 134 GLY B O 1
ATOM 4055 N N . SER B 1 135 ? 8.539 13.883 -12.93 1 77.62 135 SER B N 1
ATOM 4056 C CA . SER B 1 135 ? 8.773 15.203 -13.508 1 77.62 135 SER B CA 1
ATOM 4057 C C . SER B 1 135 ? 9.688 15.125 -14.719 1 77.62 135 SER B C 1
ATOM 4059 O O . SER B 1 135 ? 9.914 16.125 -15.406 1 77.62 135 SER B O 1
ATOM 4061 N N . GLY B 1 136 ? 10.18 13.953 -15.008 1 78.19 136 GLY B N 1
ATOM 4062 C CA . GLY B 1 136 ? 11.195 13.836 -16.047 1 78.19 136 GLY B CA 1
ATOM 4063 C C . GLY B 1 136 ? 12.609 14.016 -15.516 1 78.19 136 GLY B C 1
ATOM 4064 O O . GLY B 1 136 ? 12.805 14.609 -14.453 1 78.19 136 GLY B O 1
ATOM 4065 N N . GLU B 1 137 ? 13.586 13.562 -16.219 1 80.12 137 GLU B N 1
ATOM 4066 C CA . GLU B 1 137 ? 14.969 13.492 -15.75 1 80.12 137 GLU B CA 1
ATOM 4067 C C . GLU B 1 137 ? 15.523 14.883 -15.445 1 80.12 137 GLU B C 1
ATOM 4069 O O . GLU B 1 137 ? 16.094 15.109 -14.375 1 80.12 137 GLU B O 1
ATOM 4074 N N . GLU B 1 138 ? 15.438 15.812 -16.422 1 81.69 138 GLU B N 1
ATOM 4075 C CA . GLU B 1 138 ? 16.016 17.141 -16.25 1 81.69 138 GLU B CA 1
ATOM 4076 C C . GLU B 1 138 ? 15.375 17.891 -15.094 1 81.69 138 GLU B C 1
ATOM 4078 O O . GLU B 1 138 ? 16.062 18.469 -14.266 1 81.69 138 GLU B O 1
ATOM 4083 N N . MET B 1 139 ? 14.172 17.781 -14.961 1 84.12 139 MET B N 1
ATOM 4084 C CA . MET B 1 139 ? 13.43 18.5 -13.922 1 84.12 139 MET B CA 1
ATOM 4085 C C . MET B 1 139 ? 13.641 17.844 -12.562 1 84.12 139 MET B C 1
ATOM 4087 O O . MET B 1 139 ? 13.688 18.531 -11.539 1 84.12 139 MET B O 1
AT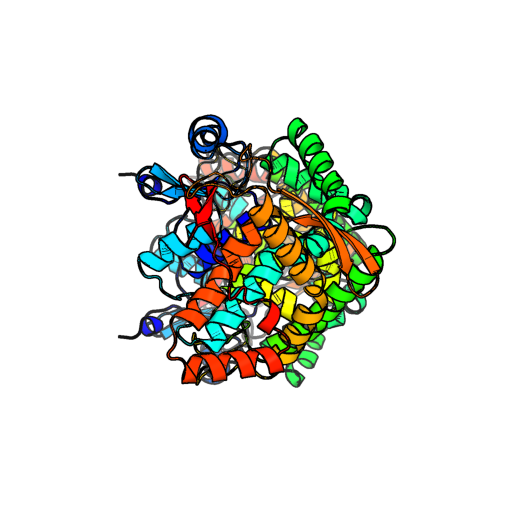OM 4091 N N . ALA B 1 140 ? 13.906 16.547 -12.617 1 87 140 ALA B N 1
ATOM 4092 C CA . ALA B 1 140 ? 14.07 15.797 -11.375 1 87 140 ALA B CA 1
ATOM 4093 C C . ALA B 1 140 ? 15.266 16.312 -10.578 1 87 140 ALA B C 1
ATOM 4095 O O . ALA B 1 140 ? 15.156 16.547 -9.375 1 87 140 ALA B O 1
ATOM 4096 N N . GLU B 1 141 ? 16.328 16.547 -11.227 1 87.75 141 GLU B N 1
ATOM 4097 C CA . GLU B 1 141 ? 17.547 17 -10.547 1 87.75 141 GLU B CA 1
ATOM 4098 C C . GLU B 1 141 ? 17.344 18.391 -9.93 1 87.75 141 GLU B C 1
ATOM 4100 O O . GLU B 1 141 ? 17.781 18.641 -8.805 1 87.75 141 GLU B O 1
ATOM 4105 N N . LYS B 1 142 ? 16.75 19.234 -10.68 1 89.94 142 LYS B N 1
ATOM 4106 C CA . LYS B 1 142 ? 16.484 20.594 -10.203 1 89.94 142 LYS B CA 1
ATOM 4107 C C . LYS B 1 142 ? 15.555 20.578 -9 1 89.94 142 LYS B C 1
ATOM 4109 O O . LYS B 1 142 ? 15.805 21.281 -8.008 1 89.94 142 LYS B O 1
ATOM 4114 N N . ILE B 1 143 ? 14.594 19.797 -9.117 1 90.06 143 ILE B N 1
ATOM 4115 C CA . ILE B 1 143 ? 13.586 19.75 -8.062 1 90.06 143 ILE B CA 1
ATOM 4116 C C . ILE B 1 143 ? 14.188 19.141 -6.797 1 90.06 143 ILE B C 1
ATOM 4118 O O . ILE B 1 143 ? 14 19.656 -5.695 1 90.06 143 ILE B O 1
ATOM 4122 N N . MET B 1 144 ? 14.945 18.062 -6.969 1 93.25 144 MET B N 1
ATOM 4123 C CA . MET B 1 144 ? 15.578 17.406 -5.828 1 93.25 144 MET B CA 1
ATOM 4124 C C . MET B 1 144 ? 16.547 18.359 -5.125 1 93.25 144 MET B C 1
ATOM 4126 O O . MET B 1 144 ? 16.578 18.422 -3.895 1 93.25 144 MET B O 1
ATOM 4130 N N . GLY B 1 145 ? 17.328 19.078 -5.945 1 91.88 145 GLY B N 1
ATOM 4131 C CA . GLY B 1 145 ? 18.234 20.062 -5.375 1 91.88 145 GLY B CA 1
ATOM 4132 C C . GLY B 1 145 ? 17.531 21.141 -4.598 1 91.88 145 GLY B C 1
ATOM 4133 O O . GLY B 1 145 ? 17.953 21.516 -3.502 1 91.88 145 GLY B O 1
ATOM 4134 N N . ARG B 1 146 ? 16.484 21.609 -5.129 1 90.56 146 ARG B N 1
ATOM 4135 C CA . ARG B 1 146 ? 15.68 22.656 -4.492 1 90.56 146 ARG B CA 1
ATOM 4136 C C . ARG B 1 146 ? 15.094 22.172 -3.174 1 90.56 146 ARG B C 1
ATOM 4138 O O . ARG B 1 146 ? 15.156 22.859 -2.162 1 90.56 146 ARG B O 1
ATOM 4145 N N . MET B 1 147 ? 14.539 21.047 -3.174 1 92.31 147 MET B N 1
ATOM 4146 C CA . MET B 1 147 ? 13.922 20.484 -1.974 1 92.31 147 MET B CA 1
ATOM 4147 C C . MET B 1 147 ? 14.961 20.25 -0.882 1 92.31 147 MET B C 1
ATOM 4149 O O . MET B 1 147 ? 14.711 20.547 0.29 1 92.31 147 MET B O 1
ATOM 4153 N N . ASN B 1 148 ? 16.094 19.766 -1.312 1 93.19 148 ASN B N 1
ATOM 4154 C CA . ASN B 1 148 ? 17.188 19.547 -0.371 1 93.19 148 ASN B CA 1
ATOM 4155 C C . ASN B 1 148 ? 17.609 20.859 0.29 1 93.19 148 ASN B C 1
ATOM 4157 O O . ASN B 1 148 ? 17.969 20.875 1.469 1 93.19 148 ASN B O 1
ATOM 4161 N N . SER B 1 149 ? 17.516 21.953 -0.384 1 93 149 SER B N 1
ATOM 4162 C CA . SER B 1 149 ? 17.969 23.25 0.089 1 93 149 SER B CA 1
ATOM 4163 C C . SER B 1 149 ? 17.047 23.812 1.161 1 93 149 SER B C 1
ATOM 4165 O O . SER B 1 149 ? 17.406 24.766 1.859 1 93 149 SER B O 1
ATOM 4167 N N . TYR B 1 150 ? 15.891 23.203 1.393 1 92.69 150 TYR B N 1
ATOM 4168 C CA . TYR B 1 150 ? 14.914 23.703 2.357 1 92.69 150 TYR B CA 1
ATOM 4169 C C . TYR B 1 150 ? 15.297 23.297 3.777 1 92.69 150 TYR B C 1
ATOM 4171 O O . TYR B 1 150 ? 14.742 23.812 4.75 1 92.69 150 TYR B O 1
ATOM 4179 N N . LEU B 1 151 ? 16.234 22.359 3.967 1 95.69 151 LEU B N 1
ATOM 4180 C CA . LEU B 1 151 ? 16.484 21.703 5.246 1 95.69 151 LEU B CA 1
ATOM 4181 C C . LEU B 1 151 ? 16.797 22.734 6.328 1 95.69 151 LEU B C 1
ATOM 4183 O O . LEU B 1 151 ? 16.203 22.703 7.41 1 95.69 151 LEU B O 1
ATOM 4187 N N . PRO B 1 152 ? 17.625 23.781 6.027 1 93.69 152 PRO B N 1
ATOM 4188 C CA . PRO B 1 152 ? 17.938 24.75 7.082 1 93.69 152 PRO B CA 1
ATOM 4189 C C . PRO B 1 152 ? 16.719 25.578 7.492 1 93.69 152 PRO B C 1
ATOM 4191 O O . PRO B 1 152 ? 16.562 25.906 8.672 1 93.69 152 PRO B O 1
ATOM 4194 N N . ARG B 1 153 ? 15.828 25.859 6.594 1 94.12 153 ARG B N 1
ATOM 4195 C CA . ARG B 1 153 ? 14.648 26.672 6.867 1 94.12 153 ARG B CA 1
ATOM 4196 C C . ARG B 1 153 ? 13.609 25.891 7.66 1 94.12 153 ARG B C 1
ATOM 4198 O O . ARG B 1 153 ? 12.68 26.469 8.219 1 94.12 153 ARG B O 1
ATOM 4205 N N . LEU B 1 154 ? 13.828 24.594 7.711 1 96.25 154 LEU B N 1
ATOM 4206 C CA . LEU B 1 154 ? 12.945 23.719 8.484 1 96.25 154 LEU B CA 1
ATOM 4207 C C . LEU B 1 154 ? 13.547 23.422 9.852 1 96.25 154 LEU B C 1
ATOM 4209 O O . LEU B 1 154 ? 12.977 22.641 10.625 1 96.25 154 LEU B O 1
ATOM 4213 N N . GLY B 1 155 ? 14.711 24.031 10.117 1 97.12 155 GLY B N 1
ATOM 4214 C CA . GLY B 1 155 ? 15.367 23.828 11.406 1 97.12 155 GLY B CA 1
ATOM 4215 C C . GLY B 1 155 ? 16.234 22.594 11.445 1 97.12 155 GLY B C 1
ATOM 4216 O O . GLY B 1 155 ? 16.578 22.094 12.523 1 97.12 155 GLY B O 1
ATOM 4217 N N . VAL B 1 156 ? 16.578 21.984 10.281 1 97.62 156 VAL B N 1
ATOM 4218 C CA . VAL B 1 156 ? 17.453 20.812 10.219 1 97.62 156 VAL B CA 1
ATOM 4219 C C . VAL B 1 156 ? 18.906 21.281 10.07 1 97.62 156 VAL B C 1
ATOM 4221 O O . VAL B 1 156 ? 19.266 21.906 9.078 1 97.62 156 VAL B O 1
ATOM 4224 N N . ASN B 1 157 ? 19.641 21.078 10.984 1 95.12 157 ASN B N 1
ATOM 4225 C CA . ASN B 1 157 ? 21.062 21.391 11.008 1 95.12 157 ASN B CA 1
ATOM 4226 C C . ASN B 1 157 ? 21.859 20.359 11.797 1 95.12 157 ASN B C 1
ATOM 4228 O O . ASN B 1 157 ? 21.312 19.344 12.219 1 95.12 157 ASN B O 1
ATOM 4232 N N . GLU B 1 158 ? 23.125 20.578 11.953 1 94.31 158 GLU B N 1
ATOM 4233 C CA . GLU B 1 158 ? 24.016 19.609 12.594 1 94.31 158 GLU B CA 1
ATOM 4234 C C . GLU B 1 158 ? 23.609 19.359 14.039 1 94.31 158 GLU B C 1
ATOM 4236 O O . GLU B 1 158 ? 23.734 18.25 14.547 1 94.31 158 GLU B O 1
ATOM 4241 N N . GLN B 1 159 ? 23.094 20.391 14.672 1 94.44 159 GLN B N 1
ATOM 4242 C CA . GLN B 1 159 ? 22.75 20.312 16.094 1 94.44 159 GLN B CA 1
ATOM 4243 C C . GLN B 1 159 ? 21.391 19.656 16.297 1 94.44 159 GLN B C 1
ATOM 4245 O O . GLN B 1 159 ? 21.156 18.969 17.297 1 94.44 159 GLN B O 1
ATOM 4250 N N . SER B 1 160 ? 20.5 19.844 15.328 1 97.56 160 SER B N 1
ATOM 4251 C CA . SER B 1 160 ? 19.125 19.391 15.523 1 97.56 160 SER B CA 1
ATOM 4252 C C . SER B 1 160 ? 18.906 18 14.938 1 97.56 160 SER B C 1
ATOM 4254 O O . SER B 1 160 ? 17.953 17.312 15.289 1 97.56 160 SER B O 1
ATOM 4256 N N . ALA B 1 161 ? 19.828 17.547 14.062 1 97.69 161 ALA B N 1
ATOM 4257 C CA . ALA B 1 161 ? 19.641 16.312 13.305 1 97.69 161 ALA B CA 1
ATOM 4258 C C . ALA B 1 161 ? 19.438 15.117 14.242 1 97.69 161 ALA B C 1
ATOM 4260 O O . ALA B 1 161 ? 18.484 14.359 14.086 1 97.69 161 ALA B O 1
ATOM 4261 N N . ALA B 1 162 ? 20.297 14.992 15.203 1 98.06 162 ALA B N 1
ATOM 4262 C CA . ALA B 1 162 ? 20.234 13.859 16.125 1 98.06 162 ALA B CA 1
ATOM 4263 C C . ALA B 1 162 ? 18.953 13.914 16.953 1 98.06 162 ALA B C 1
ATOM 4265 O O . ALA B 1 162 ? 18.375 12.875 17.297 1 98.06 162 ALA B O 1
ATOM 4266 N N . LEU B 1 163 ? 18.531 15.125 17.328 1 98.5 163 LEU B N 1
ATOM 4267 C CA . LEU B 1 163 ? 17.312 15.297 18.125 1 98.5 163 LEU B CA 1
ATOM 4268 C C . LEU B 1 163 ? 16.078 14.984 17.297 1 98.5 163 LEU B C 1
ATOM 4270 O O . LEU B 1 163 ? 15.094 14.445 17.828 1 98.5 163 LEU B O 1
ATOM 4274 N N . ILE B 1 164 ? 16.094 15.312 16.016 1 98.69 164 ILE B N 1
ATOM 4275 C CA . ILE B 1 164 ? 15.008 14.984 15.094 1 98.69 164 ILE B CA 1
ATOM 4276 C C . ILE B 1 164 ? 14.867 13.469 14.969 1 98.69 164 ILE B C 1
ATOM 4278 O O . ILE B 1 164 ? 13.758 12.938 15.016 1 98.69 164 ILE B O 1
ATOM 4282 N N . GLU B 1 165 ? 16 12.797 14.867 1 98.69 165 GLU B N 1
ATOM 4283 C CA . GLU B 1 165 ? 16 11.336 14.773 1 98.69 165 GLU B CA 1
ATOM 4284 C C . GLU B 1 165 ? 15.5 10.695 16.062 1 98.69 165 GLU B C 1
ATOM 4286 O O . GLU B 1 165 ? 14.711 9.75 16.031 1 98.69 165 GLU B O 1
ATOM 4291 N N . GLN B 1 166 ? 15.922 11.258 17.188 1 98.62 166 GLN B N 1
ATOM 4292 C CA . GLN B 1 166 ? 15.43 10.781 18.484 1 98.62 166 GLN B CA 1
ATOM 4293 C C . GLN B 1 166 ? 13.922 10.984 18.609 1 98.62 166 GLN B C 1
ATOM 4295 O O . GLN B 1 166 ? 13.211 10.109 19.109 1 98.62 166 GLN B O 1
ATOM 4300 N N . SER B 1 167 ? 13.477 12.141 18.219 1 98.81 167 SER B N 1
ATOM 4301 C CA . SER B 1 167 ? 12.047 12.445 18.234 1 98.81 167 SER B CA 1
ATOM 4302 C C . SER B 1 167 ? 11.258 11.438 17.406 1 98.81 167 SER B C 1
ATOM 4304 O O . SER B 1 167 ? 10.242 10.906 17.859 1 98.81 167 SER B O 1
ATOM 4306 N N . PHE B 1 168 ? 11.758 11.156 16.188 1 98.81 168 PHE B N 1
ATOM 4307 C CA . PHE B 1 168 ? 11.086 10.219 15.297 1 98.81 168 PHE B CA 1
ATOM 4308 C C . PHE B 1 168 ? 11.008 8.836 15.93 1 98.81 168 PHE B C 1
ATOM 4310 O O . PHE B 1 168 ? 9.945 8.211 15.938 1 98.81 168 PHE B O 1
ATOM 4317 N N . GLU B 1 169 ? 12.094 8.367 16.484 1 98.75 169 GLU B N 1
ATOM 4318 C CA . GLU B 1 169 ? 12.148 7.043 17.094 1 98.75 169 GLU B CA 1
ATOM 4319 C C . GLU B 1 169 ? 11.219 6.953 18.297 1 98.75 169 GLU B C 1
ATOM 4321 O O . GLU B 1 169 ? 10.547 5.938 18.5 1 98.75 169 GLU B O 1
ATOM 4326 N N . GLN B 1 170 ? 11.156 8.008 19.094 1 98.81 170 GLN B N 1
ATOM 4327 C CA . GLN B 1 170 ? 10.25 8.047 20.234 1 98.81 170 GLN B CA 1
ATOM 4328 C C . GLN B 1 170 ? 8.789 8.047 19.781 1 98.81 170 GLN B C 1
ATOM 4330 O O . GLN B 1 170 ? 7.945 7.398 20.406 1 98.81 170 GLN B O 1
ATOM 4335 N N . LEU B 1 171 ? 8.508 8.805 18.75 1 98.88 171 LEU B N 1
ATOM 4336 C CA . LEU B 1 171 ? 7.164 8.812 18.203 1 98.88 171 LEU B CA 1
ATOM 4337 C C . LEU B 1 171 ? 6.742 7.41 17.781 1 98.88 171 LEU B C 1
ATOM 4339 O O . LEU B 1 171 ? 5.617 6.984 18.062 1 98.88 171 LEU B O 1
ATOM 4343 N N . LEU B 1 172 ? 7.66 6.695 17.062 1 98.88 172 LEU B N 1
ATOM 4344 C CA . LEU B 1 172 ? 7.391 5.324 16.641 1 98.88 172 LEU B CA 1
ATOM 4345 C C . LEU B 1 172 ? 7.039 4.441 17.828 1 98.88 172 LEU B C 1
ATOM 4347 O O . LEU B 1 172 ? 6.102 3.645 17.766 1 98.88 172 LEU B O 1
ATOM 4351 N N . GLU B 1 173 ? 7.754 4.633 18.906 1 98.69 173 GLU B N 1
ATOM 4352 C CA . GLU B 1 173 ? 7.531 3.814 20.094 1 98.69 173 GLU B CA 1
ATOM 4353 C C . GLU B 1 173 ? 6.141 4.051 20.672 1 98.69 173 GLU B C 1
ATOM 4355 O O . GLU B 1 173 ? 5.406 3.098 20.953 1 98.69 173 GLU B O 1
ATOM 4360 N N . VAL B 1 174 ? 5.762 5.27 20.859 1 98.81 174 VAL B N 1
ATOM 4361 C CA . VAL B 1 174 ? 4.496 5.57 21.531 1 98.81 174 VAL B CA 1
ATOM 4362 C C . VAL B 1 174 ? 3.334 5.273 20.578 1 98.81 174 VAL B C 1
ATOM 4364 O O . VAL B 1 174 ? 2.264 4.844 21.016 1 98.81 174 VAL B O 1
ATOM 4367 N N . LEU B 1 175 ? 3.477 5.496 19.266 1 98.88 175 LEU B N 1
ATOM 4368 C CA . LEU B 1 175 ? 2.439 5.137 18.312 1 98.88 175 LEU B CA 1
ATOM 4369 C C . LEU B 1 175 ? 2.27 3.623 18.234 1 98.88 175 LEU B C 1
ATOM 4371 O O . LEU B 1 175 ? 1.146 3.125 18.125 1 98.88 175 LEU B O 1
ATOM 4375 N N . ASP B 1 176 ? 3.443 2.951 18.234 1 98.31 176 ASP B N 1
ATOM 4376 C CA . ASP B 1 176 ? 3.375 1.496 18.156 1 98.31 176 ASP B CA 1
ATOM 4377 C C . ASP B 1 176 ? 2.59 0.925 19.344 1 98.31 176 ASP B C 1
ATOM 4379 O O . ASP B 1 176 ? 1.811 -0.016 19.172 1 98.31 176 ASP B O 1
ATOM 4383 N N . ALA B 1 177 ? 2.801 1.479 20.531 1 97.88 177 ALA B N 1
ATOM 4384 C CA . ALA B 1 177 ? 2.039 1.093 21.719 1 97.88 177 ALA B CA 1
ATOM 4385 C C . ALA B 1 177 ? 0.556 1.407 21.531 1 97.88 177 ALA B C 1
ATOM 4387 O O . ALA B 1 177 ? -0.304 0.614 21.922 1 97.88 177 ALA B O 1
ATOM 4388 N N . HIS B 1 178 ? 0.217 2.535 20.969 1 98.5 178 HIS B N 1
ATOM 4389 C CA . HIS B 1 178 ? -1.168 2.934 20.734 1 98.5 178 HIS B CA 1
ATOM 4390 C C . HIS B 1 178 ? -1.86 1.991 19.766 1 98.5 178 HIS B C 1
ATOM 4392 O O . HIS B 1 178 ? -2.973 1.527 20.016 1 98.5 178 HIS B O 1
ATOM 4398 N N . PHE B 1 179 ? -1.172 1.636 18.641 1 97.19 179 PHE B N 1
ATOM 4399 C CA . PHE B 1 179 ? -1.761 0.828 17.578 1 97.19 179 PHE B CA 1
ATOM 4400 C C . PHE B 1 179 ? -1.797 -0.643 17.969 1 97.19 179 PHE B C 1
ATOM 4402 O O . PHE B 1 179 ? -2.336 -1.476 17.234 1 97.19 179 PHE B O 1
ATOM 4409 N N . ALA B 1 180 ? -1.231 -0.993 19.125 1 94.12 180 ALA B N 1
ATOM 4410 C CA . ALA B 1 180 ? -1.409 -2.332 19.672 1 94.12 180 ALA B CA 1
ATOM 4411 C C . ALA B 1 180 ? -2.846 -2.547 20.141 1 94.12 180 ALA B C 1
ATOM 4413 O O . ALA B 1 180 ? -3.32 -3.684 20.219 1 94.12 180 ALA B O 1
ATOM 4414 N N . VAL B 1 181 ? -3.572 -1.406 20.344 1 92.88 181 VAL B N 1
ATOM 4415 C CA . VAL B 1 181 ? -4.867 -1.563 21 1 92.88 181 VAL B CA 1
ATOM 4416 C C . VAL B 1 181 ? -5.969 -0.981 20.109 1 92.88 181 VAL B C 1
ATOM 4418 O O . VAL B 1 181 ? -7.137 -1.356 20.234 1 92.88 181 VAL B O 1
ATOM 4421 N N . MET B 1 182 ? -5.594 -0.054 19.188 1 94.12 182 MET B N 1
ATOM 4422 C CA . MET B 1 182 ? -6.594 0.612 18.359 1 94.12 182 MET B CA 1
ATOM 4423 C C . MET B 1 182 ? -6.07 0.817 16.938 1 94.12 182 MET B C 1
ATOM 4425 O O . MET B 1 182 ? -4.891 1.109 16.734 1 94.12 182 MET B O 1
ATOM 4429 N N . PRO B 1 183 ? -6.996 0.736 15.977 1 97.06 183 PRO B N 1
ATOM 4430 C CA . PRO B 1 183 ? -6.527 0.798 14.586 1 97.06 183 PRO B CA 1
ATOM 4431 C C . PRO B 1 183 ? -6.145 2.213 14.156 1 97.06 183 PRO B C 1
ATOM 4433 O O . PRO B 1 183 ? -5.328 2.385 13.25 1 97.06 183 PRO B O 1
ATOM 4436 N N . TYR B 1 184 ? -6.824 3.271 14.805 1 98.62 184 TYR B N 1
ATOM 4437 C CA . TYR B 1 184 ? -6.566 4.66 14.438 1 98.62 184 TYR B CA 1
ATOM 4438 C C . TYR B 1 184 ? -6.383 5.523 15.688 1 98.62 184 TYR B C 1
ATOM 4440 O O . TYR B 1 184 ? -6.504 5.035 16.812 1 98.62 184 TYR B O 1
ATOM 4448 N N . LEU B 1 185 ? -6.07 6.762 15.531 1 98.88 185 LEU B N 1
ATOM 4449 C CA . LEU B 1 185 ? -5.625 7.605 16.641 1 98.88 185 LEU B CA 1
ATOM 4450 C C . LEU B 1 185 ? -6.766 7.859 17.609 1 98.88 185 LEU B C 1
ATOM 4452 O O . LEU B 1 185 ? -6.547 7.895 18.828 1 98.88 185 LEU B O 1
ATOM 4456 N N . LEU B 1 186 ? -8 8.023 17.109 1 98.75 186 LEU B N 1
ATOM 4457 C CA . LEU B 1 186 ? -9.094 8.391 18 1 98.75 186 LEU B CA 1
ATOM 4458 C C . LEU B 1 186 ? -10.148 7.289 18.047 1 98.75 186 LEU B C 1
ATOM 4460 O O . LEU B 1 186 ? -11.258 7.508 18.547 1 98.75 186 LEU B O 1
ATOM 4464 N N . GLY B 1 187 ? -9.82 6.102 17.422 1 97.69 187 GLY B N 1
ATOM 4465 C CA . GLY B 1 187 ? -10.797 5.027 17.5 1 97.69 187 GLY B CA 1
ATOM 4466 C C . GLY B 1 187 ? -10.758 4.094 16.312 1 97.69 187 GLY B C 1
ATOM 4467 O O . GLY B 1 187 ? -9.672 3.725 15.844 1 97.69 187 GLY B O 1
ATOM 4468 N N . GLY B 1 188 ? -11.953 3.682 15.875 1 97.19 188 GLY B N 1
ATOM 4469 C CA . GLY B 1 188 ? -12.062 2.604 14.906 1 97.19 188 GLY B CA 1
ATOM 4470 C C . GLY B 1 188 ? -12.117 3.094 13.469 1 97.19 188 GLY B C 1
ATOM 4471 O O . GLY B 1 188 ? -12.211 2.293 12.539 1 97.19 188 GLY B O 1
ATOM 4472 N N . ARG B 1 189 ? -12.047 4.344 13.25 1 97.44 189 ARG B N 1
ATOM 4473 C CA . ARG B 1 189 ? -11.969 4.949 11.922 1 97.44 189 ARG B CA 1
ATOM 4474 C C . ARG B 1 189 ? -11.07 6.184 11.938 1 97.44 189 ARG B C 1
ATOM 4476 O O . ARG B 1 189 ? -10.844 6.777 12.992 1 97.44 189 ARG B O 1
ATOM 4483 N N . PRO B 1 190 ? -10.5 6.551 10.789 1 98.5 190 PRO B N 1
ATOM 4484 C CA . PRO B 1 190 ? -9.562 7.676 10.766 1 98.5 190 PRO B CA 1
ATOM 4485 C C . PRO B 1 190 ? -10.25 9.023 11 1 98.5 190 PRO B C 1
ATOM 4487 O O . PRO B 1 190 ? -11.367 9.242 10.523 1 98.5 190 PRO B O 1
ATOM 4490 N N . SER B 1 191 ? -9.727 9.859 11.734 1 98.75 191 SER B N 1
ATOM 4491 C CA . SER B 1 191 ? -10.094 11.266 11.859 1 98.75 191 SER B CA 1
ATOM 4492 C C . SER B 1 191 ? -9.117 12.156 11.109 1 98.75 191 SER B C 1
ATOM 4494 O O . SER B 1 191 ? -8.156 11.672 10.5 1 98.75 191 SER B O 1
ATOM 4496 N N . ILE B 1 192 ? -9.297 13.461 11.133 1 98.81 192 ILE B N 1
ATOM 4497 C CA . ILE B 1 192 ? -8.391 14.414 10.5 1 98.81 192 ILE B CA 1
ATOM 4498 C C . ILE B 1 192 ? -7.004 14.305 11.117 1 98.81 192 ILE B C 1
ATOM 4500 O O . ILE B 1 192 ? -6.004 14.664 10.492 1 98.81 192 ILE B O 1
ATOM 4504 N N . ALA B 1 193 ? -6.941 13.797 12.375 1 98.88 193 ALA B N 1
ATOM 4505 C CA . ALA B 1 193 ? -5.656 13.531 13.016 1 98.88 193 ALA B CA 1
ATOM 4506 C C . ALA B 1 193 ? -4.848 12.508 12.219 1 98.88 193 ALA B C 1
ATOM 4508 O O . ALA B 1 193 ? -3.66 12.711 11.953 1 98.88 193 ALA B O 1
ATOM 4509 N N . ASP B 1 194 ? -5.504 11.414 11.836 1 98.94 194 ASP B N 1
ATOM 4510 C CA . ASP B 1 194 ? -4.848 10.359 11.062 1 98.94 194 ASP B CA 1
ATOM 4511 C C . ASP B 1 194 ? -4.402 10.883 9.695 1 98.94 194 ASP B C 1
ATOM 4513 O O . ASP B 1 194 ? -3.303 10.57 9.234 1 98.94 194 ASP B O 1
ATOM 4517 N N . TYR B 1 195 ? -5.238 11.664 9.07 1 98.81 195 TYR B N 1
ATOM 4518 C CA . TYR B 1 195 ? -4.91 12.164 7.746 1 98.81 195 TYR B CA 1
ATOM 4519 C C . TYR B 1 195 ? -3.791 13.195 7.812 1 98.81 195 TYR B C 1
ATOM 4521 O O . TYR B 1 195 ? -2.982 13.305 6.887 1 98.81 195 TYR B O 1
ATOM 4529 N N . GLY B 1 196 ? -3.732 13.961 8.852 1 98.69 196 GLY B N 1
ATOM 4530 C CA . GLY B 1 196 ? -2.584 14.828 9.047 1 98.69 196 GLY B CA 1
ATOM 4531 C C . GLY B 1 196 ? -1.283 14.062 9.227 1 98.69 196 GLY B C 1
ATOM 4532 O O . GLY B 1 196 ? -0.269 14.406 8.609 1 98.69 196 GLY B O 1
ATOM 4533 N N . LEU B 1 197 ? -1.352 13.039 9.992 1 98.88 197 LEU B N 1
ATOM 4534 C CA . LEU B 1 197 ? -0.159 12.297 10.391 1 98.88 197 LEU B CA 1
ATOM 4535 C C . LEU B 1 197 ? 0.34 11.422 9.25 1 98.88 197 LEU B C 1
ATOM 4537 O O . LEU B 1 197 ? 1.547 11.227 9.094 1 98.88 197 LEU B O 1
ATOM 4541 N N . ILE B 1 198 ? -0.539 10.898 8.383 1 98.81 198 ILE B N 1
ATOM 4542 C CA . ILE B 1 198 ? -0.174 9.922 7.371 1 98.81 198 ILE B CA 1
ATOM 4543 C C . ILE B 1 198 ? 0.689 10.578 6.301 1 98.81 198 ILE B C 1
ATOM 4545 O O . ILE B 1 198 ? 1.497 9.914 5.648 1 98.81 198 ILE B O 1
ATOM 4549 N N . GLY B 1 199 ? 0.536 11.906 6.102 1 98.06 199 GLY B N 1
ATOM 4550 C CA . GLY B 1 199 ? 1.344 12.602 5.109 1 98.06 199 GLY B CA 1
ATOM 4551 C C . GLY B 1 199 ? 2.82 12.273 5.211 1 98.06 199 GLY B C 1
ATOM 4552 O O . GLY B 1 199 ? 3.352 11.523 4.387 1 98.06 199 GLY B O 1
ATOM 4553 N N . PRO B 1 200 ? 3.434 12.75 6.328 1 98.5 200 PRO B N 1
ATOM 4554 C CA . PRO B 1 200 ? 4.859 12.461 6.488 1 98.5 200 PRO B CA 1
ATOM 4555 C C . PRO B 1 200 ? 5.133 10.984 6.77 1 98.5 200 PRO B C 1
ATOM 4557 O O . PRO B 1 200 ? 6.176 10.461 6.375 1 98.5 200 PRO B O 1
ATOM 4560 N N . MET B 1 201 ? 4.188 10.273 7.363 1 98.62 201 MET B N 1
ATOM 4561 C CA . MET B 1 201 ? 4.402 8.906 7.824 1 98.62 201 MET B CA 1
ATOM 4562 C C . MET B 1 201 ? 4.336 7.926 6.656 1 98.62 201 MET B C 1
ATOM 4564 O O . MET B 1 201 ? 4.781 6.781 6.777 1 98.62 201 MET B O 1
ATOM 4568 N N . PHE B 1 202 ? 3.771 8.367 5.57 1 97 202 PHE B N 1
ATOM 4569 C CA . PHE B 1 202 ? 3.756 7.516 4.387 1 97 202 PHE B CA 1
ATOM 4570 C C . PHE B 1 202 ? 4.801 7.977 3.377 1 97 202 PHE B C 1
ATOM 4572 O O . PHE B 1 202 ? 5.859 7.355 3.246 1 97 202 PHE B O 1
ATOM 4579 N N . ALA B 1 203 ? 4.73 9.07 2.727 1 93.88 203 ALA B N 1
ATOM 4580 C CA . ALA B 1 203 ? 5.441 9.422 1.5 1 93.88 203 ALA B CA 1
ATOM 4581 C C . ALA B 1 203 ? 6.938 9.57 1.756 1 93.88 203 ALA B C 1
ATOM 4583 O O . ALA B 1 203 ? 7.754 9.344 0.856 1 93.88 203 ALA B O 1
ATOM 4584 N N . HIS B 1 204 ? 7.324 9.93 3.025 1 97.5 204 HIS B N 1
ATOM 4585 C CA . HIS B 1 204 ? 8.734 10.047 3.383 1 97.5 204 HIS B CA 1
ATOM 4586 C C . HIS B 1 204 ? 9.148 8.938 4.344 1 97.5 204 HIS B C 1
ATOM 4588 O O . HIS B 1 204 ? 9.859 8.008 3.955 1 97.5 204 HIS B O 1
ATOM 4594 N N . LEU B 1 205 ? 8.539 8.883 5.5 1 98.69 205 LEU B N 1
ATOM 4595 C CA . LEU B 1 205 ? 9.047 8.102 6.621 1 98.69 205 LEU B CA 1
ATOM 4596 C C . LEU B 1 205 ? 8.633 6.637 6.492 1 98.69 205 LEU B C 1
ATOM 4598 O O . LEU B 1 205 ? 9.281 5.754 7.059 1 98.69 205 LEU B O 1
ATOM 4602 N N . GLY B 1 206 ? 7.559 6.371 5.773 1 98.19 206 GLY B N 1
ATOM 4603 C CA . GLY B 1 206 ? 7.074 5.012 5.57 1 98.19 206 GLY B CA 1
ATOM 4604 C C . GLY B 1 206 ? 7.305 4.504 4.16 1 98.19 206 GLY B C 1
ATOM 4605 O O . GLY B 1 206 ? 6.828 3.426 3.799 1 98.19 206 GLY B O 1
ATOM 4606 N N . ARG B 1 207 ? 8.023 5.23 3.318 1 97.69 207 ARG B N 1
ATOM 4607 C CA . ARG B 1 207 ? 8.188 4.863 1.916 1 97.69 207 ARG B CA 1
ATOM 4608 C C . ARG B 1 207 ? 9.656 4.91 1.506 1 97.69 207 ARG B C 1
ATOM 4610 O O . ARG B 1 207 ? 10.133 4.023 0.792 1 97.69 207 ARG B O 1
ATOM 4617 N N . ASP B 1 208 ? 10.438 6.031 1.885 1 98.19 208 ASP B N 1
ATOM 4618 C CA . ASP B 1 208 ? 11.859 6.109 1.56 1 98.19 208 ASP B CA 1
ATOM 4619 C C . ASP B 1 208 ? 12.641 5 2.254 1 98.19 208 ASP B C 1
ATOM 4621 O O . ASP B 1 208 ? 12.367 4.66 3.408 1 98.19 208 ASP B O 1
ATOM 4625 N N . PRO B 1 209 ? 13.656 4.457 1.648 1 98.06 209 PRO B N 1
ATOM 4626 C CA . PRO B 1 209 ? 14.289 3.211 2.098 1 98.06 209 PRO B CA 1
ATOM 4627 C C . PRO B 1 209 ? 14.812 3.297 3.529 1 98.06 209 PRO B C 1
ATOM 4629 O O . PRO B 1 209 ? 14.547 2.406 4.34 1 98.06 209 PRO B O 1
ATOM 4632 N N . VAL B 1 210 ? 15.484 4.391 3.908 1 98.25 210 VAL B N 1
ATOM 4633 C CA . VAL B 1 210 ? 16.172 4.465 5.195 1 98.25 210 VAL B CA 1
ATOM 4634 C C . VAL B 1 210 ? 15.141 4.57 6.32 1 98.25 210 VAL B C 1
ATOM 4636 O O . VAL B 1 210 ? 15.109 3.729 7.223 1 98.25 210 VAL B O 1
ATOM 4639 N N . PRO B 1 211 ? 14.227 5.594 6.289 1 98.62 211 PRO B N 1
ATOM 4640 C CA . PRO B 1 211 ? 13.289 5.68 7.41 1 98.62 211 PRO B CA 1
ATOM 4641 C C . PRO B 1 211 ? 12.281 4.531 7.422 1 98.62 211 PRO B C 1
ATOM 4643 O O . PRO B 1 211 ? 11.82 4.125 8.492 1 98.62 211 PRO B O 1
ATOM 4646 N N . LEU B 1 212 ? 11.93 3.98 6.289 1 98.5 212 LEU B N 1
ATOM 4647 C CA . LEU B 1 212 ? 11.062 2.811 6.262 1 98.5 212 LEU B CA 1
ATOM 4648 C C . LEU B 1 212 ? 11.695 1.647 7.02 1 98.5 212 LEU B C 1
ATOM 4650 O O . LEU B 1 212 ? 11.008 0.956 7.781 1 98.5 212 LEU B O 1
ATOM 4654 N N . GLY B 1 213 ? 12.977 1.392 6.727 1 97.94 213 GLY B N 1
ATOM 4655 C CA . GLY B 1 213 ? 13.672 0.353 7.465 1 97.94 213 GLY B CA 1
ATOM 4656 C C . GLY B 1 213 ? 13.609 0.542 8.969 1 97.94 213 GLY B C 1
ATOM 4657 O O . GLY B 1 213 ? 13.398 -0.419 9.711 1 97.94 213 GLY B O 1
ATOM 4658 N N . ILE B 1 214 ? 13.758 1.795 9.398 1 98.25 214 ILE B N 1
ATOM 4659 C CA . ILE B 1 214 ? 13.695 2.119 10.82 1 98.25 214 ILE B CA 1
ATOM 4660 C C . ILE B 1 214 ? 12.289 1.842 11.344 1 98.25 214 ILE B C 1
ATOM 4662 O O . ILE B 1 214 ? 12.125 1.202 12.391 1 98.25 214 ILE B O 1
ATOM 4666 N N . MET B 1 215 ? 11.25 2.285 10.641 1 98.56 215 MET B N 1
ATOM 4667 C CA . MET B 1 215 ? 9.859 2.111 11.047 1 98.56 215 MET B CA 1
ATOM 4668 C C . MET B 1 215 ? 9.508 0.633 11.172 1 98.56 215 MET B C 1
ATOM 4670 O O . MET B 1 215 ? 8.922 0.213 12.172 1 98.56 215 MET B O 1
ATOM 4674 N N . GLN B 1 216 ? 9.906 -0.195 10.156 1 98 216 GLN B N 1
ATOM 4675 C CA . GLN B 1 216 ? 9.57 -1.615 10.164 1 98 216 GLN B CA 1
ATOM 4676 C C . GLN B 1 216 ? 10.25 -2.334 11.328 1 98 216 GLN B C 1
ATOM 4678 O O . GLN B 1 216 ? 9.664 -3.238 11.93 1 98 216 GLN B O 1
ATOM 4683 N N . SER B 1 217 ? 11.469 -1.921 11.594 1 96.75 217 SER B N 1
ATOM 4684 C CA . SER B 1 217 ? 12.266 -2.594 12.617 1 96.75 217 SER B CA 1
ATOM 4685 C C . SER B 1 217 ? 11.812 -2.197 14.023 1 96.75 217 SER B C 1
ATOM 4687 O O . SER B 1 217 ? 11.711 -3.045 14.906 1 96.75 217 SER B O 1
ATOM 4689 N N . ARG B 1 218 ? 11.445 -0.961 14.211 1 97 218 ARG B N 1
ATOM 4690 C CA . ARG B 1 218 ? 11.203 -0.451 15.555 1 97 218 ARG B CA 1
ATOM 4691 C C . ARG B 1 218 ? 9.711 -0.456 15.891 1 97 218 ARG B C 1
ATOM 4693 O O . ARG B 1 218 ? 9.336 -0.562 17.062 1 97 218 ARG B O 1
ATOM 4700 N N . ALA B 1 219 ? 8.906 -0.284 14.875 1 97.94 219 ALA B N 1
ATOM 4701 C CA . ALA B 1 219 ? 7.484 -0.069 15.125 1 97.94 219 ALA B CA 1
ATOM 4702 C C . ALA B 1 219 ? 6.625 -0.714 14.039 1 97.94 219 ALA B C 1
ATOM 4704 O O . ALA B 1 219 ? 5.926 -0.019 13.297 1 97.94 219 ALA B O 1
ATOM 4705 N N . PRO B 1 220 ? 6.57 -2.047 13.977 1 97.31 220 PRO B N 1
ATOM 4706 C CA . PRO B 1 220 ? 5.836 -2.74 12.914 1 97.31 220 PRO B CA 1
ATOM 4707 C C . PRO B 1 220 ? 4.348 -2.398 12.906 1 97.31 220 PRO B C 1
ATOM 4709 O O . PRO B 1 220 ? 3.713 -2.41 11.844 1 97.31 220 PRO B O 1
ATOM 4712 N N . ARG B 1 221 ? 3.756 -2.055 14.055 1 96.81 221 ARG B N 1
ATOM 4713 C CA . ARG B 1 221 ? 2.34 -1.71 14.086 1 96.81 221 ARG B CA 1
ATOM 4714 C C . ARG B 1 221 ? 2.094 -0.34 13.469 1 96.81 221 ARG B C 1
ATOM 4716 O O . ARG B 1 221 ? 1.026 -0.089 12.906 1 96.81 221 ARG B O 1
ATOM 4723 N N . VAL B 1 222 ? 3.113 0.581 13.562 1 98.5 222 VAL B N 1
ATOM 4724 C CA . VAL B 1 222 ? 3.012 1.858 12.867 1 98.5 222 VAL B CA 1
ATOM 4725 C C . VAL B 1 222 ? 3.055 1.627 11.359 1 98.5 222 VAL B C 1
ATOM 4727 O O . VAL B 1 222 ? 2.285 2.234 10.609 1 98.5 222 VAL B O 1
ATOM 4730 N N . HIS B 1 223 ? 3.965 0.742 10.953 1 98.12 223 HIS B N 1
ATOM 4731 C CA . HIS B 1 223 ? 4.016 0.398 9.539 1 98.12 223 HIS B CA 1
ATOM 4732 C C . HIS B 1 223 ? 2.686 -0.174 9.062 1 98.12 223 HIS B C 1
ATOM 4734 O O . HIS B 1 223 ? 2.221 0.151 7.969 1 98.12 223 HIS B O 1
ATOM 4740 N N . ARG B 1 224 ? 2.076 -1.053 9.859 1 97.12 224 ARG B N 1
ATOM 4741 C CA . ARG B 1 224 ? 0.775 -1.616 9.516 1 97.12 224 ARG B CA 1
ATOM 4742 C C . ARG B 1 224 ? -0.288 -0.527 9.43 1 97.12 224 ARG B C 1
ATOM 4744 O O . ARG B 1 224 ? -1.197 -0.601 8.602 1 97.12 224 ARG B O 1
ATOM 4751 N N . TRP B 1 225 ? -0.242 0.46 10.336 1 98.19 225 TRP B N 1
ATOM 4752 C CA . TRP B 1 225 ? -1.145 1.604 10.266 1 98.19 225 TRP B CA 1
ATOM 4753 C C . TRP B 1 225 ? -0.963 2.361 8.953 1 98.19 225 TRP B C 1
ATOM 4755 O O . TRP B 1 225 ? -1.941 2.789 8.336 1 98.19 225 TRP B O 1
ATOM 4765 N N . VAL B 1 226 ? 0.283 2.512 8.508 1 98.44 226 VAL B N 1
ATOM 4766 C CA . VAL B 1 226 ? 0.559 3.158 7.234 1 98.44 226 VAL B CA 1
ATOM 4767 C C . VAL B 1 226 ? -0.091 2.365 6.102 1 98.44 226 VAL B C 1
ATOM 4769 O O . VAL B 1 226 ? -0.745 2.939 5.227 1 98.44 226 VAL B O 1
ATOM 4772 N N . GLU B 1 227 ? 0.07 1 6.117 1 96.69 227 GLU B N 1
ATOM 4773 C CA . GLU B 1 227 ? -0.587 0.15 5.129 1 96.69 227 GLU B CA 1
ATOM 4774 C C . GLU B 1 227 ? -2.102 0.339 5.16 1 96.69 227 GLU B C 1
ATOM 4776 O O . GLU B 1 227 ? -2.74 0.447 4.109 1 96.69 227 GLU B O 1
ATOM 4781 N N . ARG B 1 228 ? -2.627 0.411 6.344 1 96.75 228 ARG B N 1
ATOM 4782 C CA . ARG B 1 228 ? -4.062 0.557 6.547 1 96.75 228 ARG B CA 1
ATOM 4783 C C . ARG B 1 228 ? -4.566 1.877 5.977 1 96.75 228 ARG B C 1
ATOM 4785 O O . ARG B 1 228 ? -5.59 1.911 5.289 1 96.75 228 ARG B O 1
ATOM 4792 N N . MET B 1 229 ? -3.859 2.924 6.23 1 98.19 229 MET B N 1
ATOM 4793 C CA . MET B 1 229 ? -4.254 4.254 5.777 1 98.19 229 MET B CA 1
ATOM 4794 C C . MET B 1 229 ? -4.23 4.34 4.254 1 98.19 229 MET B C 1
ATOM 4796 O O . MET B 1 229 ? -4.98 5.117 3.66 1 98.19 229 MET B O 1
ATOM 4800 N N . THR B 1 230 ? -3.389 3.564 3.592 1 96.38 230 THR B N 1
ATOM 4801 C CA . THR B 1 230 ? -3.23 3.646 2.145 1 96.38 230 THR B CA 1
ATOM 4802 C C . THR B 1 230 ? -4.18 2.682 1.441 1 96.38 230 THR B C 1
ATOM 4804 O O . THR B 1 230 ? -4.324 2.727 0.218 1 96.38 230 THR B O 1
ATOM 4807 N N . ALA B 1 231 ? -4.855 1.81 2.145 1 95.44 231 ALA B N 1
ATOM 4808 C CA . ALA B 1 231 ? -5.781 0.82 1.6 1 95.44 231 ALA B CA 1
ATOM 4809 C C . ALA B 1 231 ? -7.137 1.447 1.297 1 95.44 231 ALA B C 1
ATOM 4811 O O . ALA B 1 231 ? -7.469 2.512 1.823 1 95.44 231 ALA B O 1
ATOM 4812 N N . PRO B 1 232 ? -7.906 0.821 0.359 1 94.56 232 PRO B N 1
ATOM 4813 C CA . PRO B 1 232 ? -9.305 1.248 0.227 1 94.56 232 PRO B CA 1
ATOM 4814 C C . PRO B 1 232 ? -10.172 0.789 1.394 1 94.56 232 PRO B C 1
ATOM 4816 O O . PRO B 1 232 ? -10.062 -0.357 1.837 1 94.56 232 PRO B O 1
ATOM 4819 N N . GLY B 1 233 ? -10.961 1.739 1.884 1 91.25 233 GLY B N 1
ATOM 4820 C CA . GLY B 1 233 ? -11.805 1.391 3.014 1 91.25 233 GLY B CA 1
ATOM 4821 C C . GLY B 1 233 ? -11.031 1.187 4.301 1 91.25 233 GLY B C 1
ATOM 4822 O O . GLY B 1 233 ? -9.867 1.586 4.398 1 91.25 233 GLY B O 1
ATOM 4823 N N . LEU B 1 234 ? -11.734 0.602 5.312 1 91.94 234 LEU B N 1
ATOM 4824 C CA . LEU B 1 234 ? -11.109 0.396 6.613 1 91.94 234 LEU B CA 1
ATOM 4825 C C . LEU B 1 234 ? -10.43 -0.969 6.68 1 91.94 234 LEU B C 1
ATOM 4827 O O . LEU B 1 234 ? -11.094 -2.002 6.598 1 91.94 234 LEU B O 1
ATOM 4831 N N . ASP B 1 235 ? -9.102 -1.086 6.613 1 92.31 235 ASP B N 1
ATOM 4832 C CA . ASP B 1 235 ? -8.32 -2.316 6.723 1 92.31 235 ASP B CA 1
ATOM 4833 C C . ASP B 1 235 ? -7.988 -2.627 8.18 1 92.31 235 ASP B C 1
ATOM 4835 O O . ASP B 1 235 ? -6.832 -2.518 8.594 1 92.31 235 ASP B O 1
ATOM 4839 N N . VAL B 1 236 ? -9 -3.068 8.938 1 93.75 236 VAL B N 1
ATOM 4840 C CA . VAL B 1 236 ? -8.844 -3.256 10.383 1 93.75 236 VAL B CA 1
ATOM 4841 C C . VAL B 1 236 ? -8.82 -4.746 10.703 1 93.75 236 VAL B C 1
ATOM 4843 O O . VAL B 1 236 ? -9.375 -5.176 11.719 1 93.75 236 VAL B O 1
ATOM 4846 N N . VAL B 1 237 ? -8.18 -5.578 9.914 1 90.12 237 VAL B N 1
ATOM 4847 C CA . VAL B 1 237 ? -8.219 -7.039 9.961 1 90.12 237 VAL B CA 1
ATOM 4848 C C . VAL B 1 237 ? -7.707 -7.523 11.312 1 90.12 237 VAL B C 1
ATOM 4850 O O . VAL B 1 237 ? -8.188 -8.531 11.844 1 90.12 237 VAL B O 1
ATOM 4853 N N . GLU B 1 238 ? -6.816 -6.809 11.938 1 89.25 238 GLU B N 1
ATOM 4854 C CA . GLU B 1 238 ? -6.203 -7.215 13.195 1 89.25 238 GLU B CA 1
ATOM 4855 C C . GLU B 1 238 ? -7.09 -6.848 14.383 1 89.25 238 GLU B C 1
ATOM 4857 O O . GLU B 1 238 ? -6.824 -7.258 15.516 1 89.25 238 GLU B O 1
ATOM 4862 N N . TYR B 1 239 ? -8.148 -6.031 14.023 1 90.31 239 TYR B N 1
ATOM 4863 C CA . TYR B 1 239 ? -9 -5.496 15.078 1 90.31 239 TYR B CA 1
ATOM 4864 C C . TYR B 1 239 ? -10.438 -5.969 14.914 1 90.31 239 TYR B C 1
ATOM 4866 O O . TYR B 1 239 ? -11.336 -5.16 14.672 1 90.31 239 TYR B O 1
ATOM 4874 N N . SER B 1 240 ? -10.727 -7.223 15.102 1 79.75 240 SER B N 1
ATOM 4875 C CA . SER B 1 240 ? -11.977 -7.891 14.758 1 79.75 240 SER B CA 1
ATOM 4876 C C . SER B 1 240 ? -13.156 -7.285 15.508 1 79.75 240 SER B C 1
ATOM 4878 O O . SER B 1 240 ? -14.289 -7.312 15.016 1 79.75 240 SER B O 1
ATOM 4880 N N . ASP B 1 241 ? -12.961 -6.668 16.594 1 82.94 241 ASP B N 1
ATOM 4881 C CA . ASP B 1 241 ? -14.062 -6.152 17.406 1 82.94 241 ASP B CA 1
ATOM 4882 C C . ASP B 1 241 ? -14.203 -4.641 17.234 1 82.94 241 ASP B C 1
ATOM 4884 O O . ASP B 1 241 ? -15.031 -4.012 17.906 1 82.94 241 ASP B O 1
ATOM 4888 N N . SER B 1 242 ? -13.461 -4.168 16.328 1 89.06 242 SER B N 1
ATOM 4889 C CA . SER B 1 242 ? -13.477 -2.717 16.188 1 89.06 242 SER B CA 1
ATOM 4890 C C . SER B 1 242 ? -14.711 -2.248 15.43 1 89.06 242 SER B C 1
ATOM 4892 O O . SER B 1 242 ? -15.125 -2.887 14.461 1 89.06 242 SER B O 1
ATOM 4894 N N . ARG B 1 243 ? -15.406 -1.143 15.945 1 93.31 243 ARG B N 1
ATOM 4895 C CA . ARG B 1 243 ? -16.469 -0.433 15.25 1 93.31 243 ARG B CA 1
ATOM 4896 C C . ARG B 1 243 ? -15.977 0.89 14.68 1 93.31 243 ARG B C 1
ATOM 4898 O O . ARG B 1 243 ? -15.109 1.537 15.266 1 93.31 243 ARG B O 1
ATOM 4905 N N . PRO B 1 244 ? -16.391 1.262 13.492 1 95.69 244 PRO B N 1
ATOM 4906 C CA . PRO B 1 244 ? -15.93 2.508 12.875 1 95.69 244 PRO B CA 1
ATOM 4907 C C . PRO B 1 244 ? -16.469 3.75 13.586 1 95.69 244 PRO B C 1
ATOM 4909 O O . PRO B 1 244 ? -17.188 4.547 12.977 1 95.69 244 PRO B O 1
ATOM 4912 N N . GLU B 1 245 ? -16.078 3.898 14.82 1 97.06 245 GLU B N 1
ATOM 4913 C CA . GLU B 1 245 ? -16.5 5 15.688 1 97.06 245 GLU B CA 1
ATOM 4914 C C . GLU B 1 245 ? -15.305 5.598 16.422 1 97.06 245 GLU B C 1
ATOM 4916 O O . GLU B 1 245 ? -14.289 4.926 16.625 1 97.06 245 GLU B O 1
ATOM 4921 N N . PHE B 1 246 ? -15.508 6.867 16.781 1 98.19 246 PHE B N 1
ATOM 4922 C CA . PHE B 1 246 ? -14.516 7.484 17.641 1 98.19 246 PHE B CA 1
ATOM 4923 C C . PHE B 1 246 ? -14.688 7.023 19.094 1 98.19 246 PHE B C 1
ATOM 4925 O O . PHE B 1 246 ? -15.742 6.5 19.453 1 98.19 246 PHE B O 1
ATOM 4932 N N . TRP B 1 247 ? -13.648 7.172 19.875 1 97.62 247 TRP B N 1
ATOM 4933 C CA . TRP B 1 247 ? -13.68 6.855 21.297 1 97.62 247 TRP B CA 1
ATOM 4934 C C . TRP B 1 247 ? -14.852 7.547 21.984 1 97.62 247 TRP B C 1
ATOM 4936 O O . TRP B 1 247 ? -15.164 8.703 21.672 1 97.62 247 TRP B O 1
ATOM 4946 N N . PRO B 1 248 ? -15.562 6.898 22.875 1 97.19 248 PRO B N 1
ATOM 4947 C CA . PRO B 1 248 ? -16.828 7.414 23.422 1 97.19 248 PRO B CA 1
ATOM 4948 C C . PRO B 1 248 ? -16.625 8.594 24.359 1 97.19 248 PRO B C 1
ATOM 4950 O O . PRO B 1 248 ? -15.531 8.781 24.891 1 97.19 248 PRO B O 1
ATOM 4953 N N . ASN B 1 249 ? -17.672 9.414 24.562 1 97.31 249 ASN B N 1
ATOM 4954 C CA . ASN B 1 249 ? -17.875 10.398 25.609 1 97.31 249 ASN B CA 1
ATOM 4955 C C . ASN B 1 249 ? -16.875 11.547 25.5 1 97.31 249 ASN B C 1
ATOM 4957 O O . ASN B 1 249 ? -16.422 12.094 26.5 1 97.31 249 ASN B O 1
ATOM 4961 N N . ASP B 1 250 ? -16.422 11.82 24.297 1 98 250 ASP B N 1
ATOM 4962 C CA . ASP B 1 250 ? -15.477 12.891 24.016 1 98 250 ASP B CA 1
ATOM 4963 C C . ASP B 1 250 ? -14.156 12.672 24.75 1 98 250 ASP B C 1
ATOM 4965 O O . ASP B 1 250 ? -13.375 13.602 24.938 1 98 250 ASP B O 1
ATOM 4969 N N . ALA B 1 251 ? -13.945 11.406 25.266 1 98.12 251 ALA B N 1
ATOM 4970 C CA . ALA B 1 251 ? -12.695 11.055 25.938 1 98.12 251 ALA B CA 1
ATOM 4971 C C . ALA B 1 251 ? -11.617 10.688 24.922 1 98.12 251 ALA B C 1
ATOM 4973 O O . ALA B 1 251 ? -11.898 10.547 23.734 1 98.12 251 ALA B O 1
ATOM 4974 N N . LEU B 1 252 ? -10.445 10.656 25.359 1 98.62 252 LEU B N 1
ATOM 4975 C CA . LEU B 1 252 ? -9.312 10.219 24.547 1 98.62 252 LEU B CA 1
ATOM 4976 C C . LEU B 1 252 ? -8.859 8.82 24.953 1 98.62 252 LEU B C 1
ATOM 4978 O O . LEU B 1 252 ? -8.844 8.492 26.141 1 98.62 252 LEU B O 1
ATOM 4982 N N . PRO B 1 253 ? -8.539 7.965 23.938 1 97.94 253 PRO B N 1
ATOM 4983 C CA . PRO B 1 253 ? -7.941 6.691 24.344 1 97.94 253 PRO B CA 1
ATOM 4984 C C . PRO B 1 253 ? -6.723 6.871 25.25 1 97.94 253 PRO B C 1
ATOM 4986 O O . PRO B 1 253 ? -5.828 7.66 24.938 1 97.94 253 PRO B O 1
ATOM 4989 N N . PRO B 1 254 ? -6.617 6.125 26.312 1 98.19 254 PRO B N 1
ATOM 4990 C CA . PRO B 1 254 ? -5.508 6.309 27.25 1 98.19 254 PRO B CA 1
ATOM 4991 C C . PRO B 1 254 ? -4.141 6.172 26.578 1 98.19 254 PRO B C 1
ATOM 4993 O O . PRO B 1 254 ? -3.205 6.898 26.922 1 98.19 254 PRO B O 1
ATOM 4996 N N . THR B 1 255 ? -4.008 5.281 25.609 1 98.25 255 THR B N 1
ATOM 4997 C CA . THR B 1 255 ? -2.727 5.023 24.953 1 98.25 255 THR B CA 1
ATOM 4998 C C . THR B 1 255 ? -2.355 6.172 24.016 1 98.25 255 THR B C 1
ATOM 5000 O O . THR B 1 255 ? -1.23 6.234 23.516 1 98.25 255 THR B O 1
ATOM 5003 N N . LEU B 1 256 ? -3.301 7.129 23.766 1 98.75 256 LEU B N 1
ATOM 5004 C CA . LEU B 1 256 ? -3.01 8.289 22.938 1 98.75 256 LEU B CA 1
ATOM 5005 C C . LEU B 1 256 ? -2.279 9.367 23.734 1 98.75 256 LEU B C 1
ATOM 5007 O O . LEU B 1 256 ? -1.639 10.25 23.156 1 98.75 256 LEU B O 1
ATOM 5011 N N . LEU B 1 257 ? -2.404 9.352 25.062 1 98.69 257 LEU B N 1
ATOM 5012 C CA . LEU B 1 257 ? -1.898 10.422 25.922 1 98.69 257 LEU B CA 1
ATOM 5013 C C . LEU B 1 257 ? -0.388 10.562 25.781 1 98.69 257 LEU B C 1
ATOM 5015 O O . LEU B 1 257 ? 0.12 11.68 25.609 1 98.69 257 LEU B O 1
ATOM 5019 N N . PRO B 1 258 ? 0.404 9.406 25.75 1 98.81 258 PRO B N 1
ATOM 5020 C CA . PRO B 1 258 ? 1.842 9.57 25.516 1 98.81 258 PRO B CA 1
ATOM 5021 C C . PRO B 1 258 ? 2.16 10.18 24.156 1 98.81 258 PRO B C 1
ATOM 5023 O O . PRO B 1 258 ? 3.152 10.898 24.016 1 98.81 258 PRO B O 1
ATOM 5026 N N . VAL B 1 259 ? 1.366 9.898 23.172 1 98.88 259 VAL B N 1
ATOM 5027 C CA . VAL B 1 259 ? 1.546 10.484 21.844 1 98.88 259 VAL B CA 1
ATOM 5028 C C . VAL B 1 259 ? 1.354 11.992 21.922 1 98.88 259 VAL B C 1
ATOM 5030 O O . VAL B 1 259 ? 2.145 12.758 21.359 1 98.88 259 VAL B O 1
ATOM 5033 N N . LEU B 1 260 ? 0.328 12.438 22.641 1 98.88 260 LEU B N 1
ATOM 5034 C CA . LEU B 1 260 ? 0.044 13.867 22.781 1 98.88 260 LEU B CA 1
ATOM 5035 C C . LEU B 1 260 ? 1.153 14.57 23.547 1 98.88 260 LEU B C 1
ATOM 5037 O O . LEU B 1 260 ? 1.504 15.711 23.234 1 98.88 260 LEU B O 1
ATOM 5041 N N . GLN B 1 261 ? 1.683 13.898 24.547 1 98.69 261 GLN B N 1
ATOM 5042 C CA . GLN B 1 261 ? 2.812 14.461 25.281 1 98.69 261 GLN B CA 1
ATOM 5043 C C . GLN B 1 261 ? 4.023 14.641 24.359 1 98.69 261 GLN B C 1
ATOM 5045 O O . GLN B 1 261 ? 4.707 15.664 24.438 1 98.69 261 GLN B O 1
ATOM 5050 N N . HIS B 1 262 ? 4.258 13.625 23.562 1 98.81 262 HIS B N 1
ATOM 5051 C CA . HIS B 1 262 ? 5.34 13.711 22.578 1 98.81 262 HIS B CA 1
ATOM 5052 C C . HIS B 1 262 ? 5.129 14.883 21.625 1 98.81 262 HIS B C 1
ATOM 5054 O O . HIS B 1 262 ? 6.066 15.641 21.344 1 98.81 262 HIS B O 1
ATOM 5060 N N . ILE B 1 263 ? 3.928 15.008 21.141 1 98.88 263 ILE B N 1
ATOM 5061 C CA . ILE B 1 263 ? 3.588 16.078 20.203 1 98.88 263 ILE B CA 1
ATOM 5062 C C . ILE B 1 263 ? 3.826 17.438 20.875 1 98.88 263 ILE B C 1
ATOM 5064 O O . ILE B 1 263 ? 4.41 18.328 20.266 1 98.88 263 ILE B O 1
ATOM 5068 N N . ALA B 1 264 ? 3.414 17.578 22.078 1 98.75 264 ALA B N 1
ATOM 5069 C CA . ALA B 1 264 ? 3.607 18.828 22.812 1 98.75 264 ALA B CA 1
ATOM 5070 C C . ALA B 1 264 ? 5.086 19.188 22.891 1 98.75 264 ALA B C 1
ATOM 5072 O O . ALA B 1 264 ? 5.457 20.344 22.672 1 98.75 264 ALA B O 1
ATOM 5073 N N . VAL B 1 265 ? 5.926 18.234 23.156 1 98.38 265 VAL B N 1
ATOM 5074 C CA . VAL B 1 265 ? 7.363 18.453 23.266 1 98.38 265 VAL B CA 1
ATOM 5075 C C . VAL B 1 265 ? 7.91 18.922 21.906 1 98.38 265 VAL B C 1
ATOM 5077 O O . VAL B 1 265 ? 8.773 19.797 21.859 1 98.38 265 VAL B O 1
ATOM 5080 N N . ASP B 1 266 ? 7.398 18.359 20.859 1 98.56 266 ASP B N 1
ATOM 5081 C CA . ASP B 1 266 ? 7.93 18.625 19.516 1 98.56 266 ASP B CA 1
ATOM 5082 C C . ASP B 1 266 ? 7.469 19.984 19 1 98.56 266 ASP B C 1
ATOM 5084 O O . ASP B 1 266 ? 8.195 20.641 18.266 1 98.56 266 ASP B O 1
ATOM 5088 N N . ILE B 1 267 ? 6.238 20.406 19.359 1 98.56 267 ILE B N 1
ATOM 5089 C CA . ILE B 1 267 ? 5.707 21.578 18.672 1 98.56 267 ILE B CA 1
ATOM 5090 C C . ILE B 1 267 ? 6.035 22.844 19.484 1 98.56 267 ILE B C 1
ATOM 5092 O O . ILE B 1 267 ? 6.047 23.953 18.938 1 98.56 267 ILE B O 1
ATOM 5096 N N . PHE B 1 268 ? 6.285 22.656 20.797 1 98.19 268 PHE B N 1
ATOM 5097 C CA . PHE B 1 268 ? 6.637 23.812 21.609 1 98.19 268 PHE B CA 1
ATOM 5098 C C . PHE B 1 268 ? 8.117 23.797 21.953 1 98.19 268 PHE B C 1
ATOM 5100 O O . PHE B 1 268 ? 8.68 22.75 22.266 1 98.19 268 PHE B O 1
ATOM 5107 N N . PRO B 1 269 ? 8.781 24.953 21.859 1 97.5 269 PRO B N 1
ATOM 5108 C CA . PRO B 1 269 ? 8.273 26.328 21.844 1 97.5 269 PRO B CA 1
ATOM 5109 C C . PRO B 1 269 ? 8.125 26.875 20.422 1 97.5 269 PRO B C 1
ATOM 5111 O O . PRO B 1 269 ? 7.691 28.016 20.25 1 97.5 269 PRO B O 1
ATOM 5114 N N . GLU B 1 270 ? 8.492 26.078 19.422 1 98.25 270 GLU B N 1
ATOM 5115 C CA . GLU B 1 270 ? 8.508 26.562 18.031 1 98.25 270 GLU B CA 1
ATOM 5116 C C . GLU B 1 270 ? 7.164 27.172 17.656 1 98.25 270 GLU B C 1
ATOM 5118 O O . GLU B 1 270 ? 7.117 28.281 17.094 1 98.25 270 GLU B O 1
ATOM 5123 N N . LEU B 1 271 ? 6.109 26.531 17.922 1 98.62 271 LEU B N 1
ATOM 5124 C CA . LEU B 1 271 ? 4.785 27.031 17.578 1 98.62 271 LEU B CA 1
ATOM 5125 C C . LEU B 1 271 ? 4.5 28.344 18.281 1 98.62 271 LEU B C 1
ATOM 5127 O O . LEU B 1 271 ? 3.984 29.281 17.672 1 98.62 271 LEU B O 1
ATOM 5131 N N . THR B 1 272 ? 4.785 28.406 19.547 1 98.12 272 THR B N 1
ATOM 5132 C CA . THR B 1 272 ? 4.578 29.625 20.328 1 98.12 272 THR B CA 1
ATOM 5133 C C . THR B 1 272 ? 5.344 30.797 19.703 1 98.12 272 THR B C 1
ATOM 5135 O O . THR B 1 272 ? 4.809 31.891 19.578 1 98.12 272 THR B O 1
ATOM 5138 N N . ASP B 1 273 ? 6.57 30.516 19.359 1 98.56 273 ASP B N 1
ATOM 5139 C CA . ASP B 1 273 ? 7.422 31.547 18.797 1 98.56 273 ASP B CA 1
ATOM 5140 C C . ASP B 1 273 ? 6.914 31.984 17.422 1 98.56 273 ASP B C 1
ATOM 5142 O O . ASP B 1 273 ? 6.961 33.156 17.078 1 98.56 273 ASP B O 1
ATOM 5146 N N . LYS B 1 274 ? 6.414 31.062 16.625 1 98.38 274 LYS B N 1
ATOM 5147 C CA . LYS B 1 274 ? 5.84 31.391 15.312 1 98.38 274 LYS B CA 1
ATOM 5148 C C . LYS B 1 274 ? 4.594 32.25 15.469 1 98.38 274 LYS B C 1
ATOM 5150 O O . LYS B 1 274 ? 4.414 33.219 14.727 1 98.38 274 LYS B O 1
ATOM 5155 N N . LEU B 1 275 ? 3.736 31.891 16.406 1 98.06 275 LEU B N 1
ATOM 5156 C CA . LEU B 1 275 ? 2.516 32.656 16.641 1 98.06 275 LEU B CA 1
ATOM 5157 C C . LEU B 1 275 ? 2.838 34.062 17.125 1 98.06 275 LEU B C 1
ATOM 5159 O O . LEU B 1 275 ? 2.213 35.031 16.703 1 98.06 275 LEU B O 1
ATOM 5163 N N . ALA B 1 276 ? 3.818 34.156 18.016 1 98.12 276 ALA B N 1
ATOM 5164 C CA . ALA B 1 276 ? 4.238 35.469 18.516 1 98.12 276 ALA B CA 1
ATOM 5165 C C . ALA B 1 276 ? 4.797 36.344 17.375 1 98.12 276 ALA B C 1
ATOM 5167 O O . ALA B 1 276 ? 4.535 37.531 17.328 1 98.12 276 ALA B O 1
ATOM 5168 N N . PHE B 1 277 ? 5.613 35.719 16.578 1 98.38 277 PHE B N 1
ATOM 5169 C CA . PHE B 1 277 ? 6.141 36.406 15.414 1 98.38 277 PHE B CA 1
ATOM 5170 C C . PHE B 1 277 ? 5.008 36.938 14.539 1 98.38 277 PHE B C 1
ATOM 5172 O O . PHE B 1 277 ? 5.031 38.094 14.117 1 98.38 277 PHE B O 1
ATOM 5179 N N . MET B 1 278 ? 4.008 36.125 14.25 1 97.62 278 MET B N 1
ATOM 5180 C CA . MET B 1 278 ? 2.885 36.531 13.398 1 97.62 278 MET B CA 1
ATOM 5181 C C . MET B 1 278 ? 2.09 37.656 14.031 1 97.62 278 MET B C 1
ATOM 5183 O O . MET B 1 278 ? 1.638 38.562 13.328 1 97.62 278 MET B O 1
ATOM 5187 N N . ASP B 1 279 ? 1.93 37.594 15.359 1 97.69 279 ASP B N 1
ATOM 5188 C CA . ASP B 1 279 ? 1.249 38.688 16.078 1 97.69 279 ASP B CA 1
ATOM 5189 C C . ASP B 1 279 ? 1.962 40 15.859 1 97.69 279 ASP B C 1
ATOM 5191 O O . ASP B 1 279 ? 1.323 41.031 15.555 1 97.69 279 ASP B O 1
ATOM 5195 N N . ARG B 1 280 ? 3.238 40 15.984 1 97.94 280 ARG B N 1
ATOM 5196 C CA . ARG B 1 280 ? 4.027 41.188 15.797 1 97.94 280 ARG B CA 1
ATOM 5197 C C . ARG B 1 280 ? 3.986 41.656 14.344 1 97.94 280 ARG B C 1
ATOM 5199 O O . ARG B 1 280 ? 3.867 42.844 14.07 1 97.94 280 ARG B O 1
ATOM 5206 N N . TRP B 1 281 ? 4.152 40.688 13.477 1 97.38 281 TRP B N 1
ATOM 5207 C CA . TRP B 1 281 ? 4.145 41 12.055 1 97.38 281 TRP B CA 1
ATOM 5208 C C . TRP B 1 281 ? 2.836 41.656 11.648 1 97.38 281 TRP B C 1
ATOM 5210 O O . TRP B 1 281 ? 2.844 42.688 10.953 1 97.38 281 TRP B O 1
ATOM 5220 N N . VAL B 1 282 ? 1.728 41.156 12.055 1 97.12 282 VAL B N 1
ATOM 5221 C CA . VAL B 1 282 ? 0.412 41.688 11.695 1 97.12 282 VAL B CA 1
ATOM 5222 C C . VAL B 1 282 ? 0.205 43.062 12.336 1 97.12 282 VAL B C 1
ATOM 5224 O O . VAL B 1 282 ? -0.385 43.938 11.719 1 97.12 282 VAL B O 1
ATOM 5227 N N . ALA B 1 283 ? 0.606 43.156 13.586 1 96.75 283 ALA B N 1
ATOM 5228 C CA . ALA B 1 283 ? 0.484 44.438 14.273 1 96.75 283 ALA B CA 1
ATOM 5229 C C . ALA B 1 283 ? 1.222 45.562 13.516 1 96.75 283 ALA B C 1
ATOM 5231 O O . ALA B 1 283 ? 0.778 46.688 13.492 1 96.75 283 ALA B O 1
ATOM 5232 N N . GLN B 1 284 ? 2.285 45.219 12.906 1 97.12 284 GLN B N 1
ATOM 5233 C CA . GLN B 1 284 ? 3.102 46.188 12.18 1 97.12 284 GLN B CA 1
ATOM 5234 C C . GLN B 1 284 ? 2.574 46.406 10.766 1 97.12 284 GLN B C 1
ATOM 5236 O O . GLN B 1 284 ? 2.389 47.531 10.328 1 97.12 284 GLN B O 1
ATOM 5241 N N . ALA B 1 285 ? 2.32 45.281 10.07 1 95.88 285 ALA B N 1
ATOM 5242 C CA . ALA B 1 285 ? 1.953 45.344 8.656 1 95.88 285 ALA B CA 1
ATOM 5243 C C . ALA B 1 285 ? 0.497 45.75 8.484 1 95.88 285 ALA B C 1
ATOM 5245 O O . ALA B 1 285 ? 0.136 46.375 7.473 1 95.88 285 ALA B O 1
ATOM 5246 N N . GLN B 1 286 ? -0.381 45.406 9.391 1 95.81 286 GLN B N 1
ATOM 5247 C CA . GLN B 1 286 ? -1.81 45.688 9.359 1 95.81 286 GLN B CA 1
ATOM 5248 C C . GLN B 1 286 ? -2.418 45.344 8.008 1 95.81 286 GLN B C 1
ATOM 5250 O O . GLN B 1 286 ? -3.053 46.188 7.371 1 95.81 286 GLN B O 1
ATOM 5255 N N . PRO B 1 287 ? -2.215 44.125 7.645 1 96.12 287 PRO B N 1
ATOM 5256 C CA . PRO B 1 287 ? -2.756 43.719 6.336 1 96.12 287 PRO B CA 1
ATOM 5257 C C . PRO B 1 287 ? -4.27 43.906 6.25 1 96.12 287 PRO B C 1
ATOM 5259 O O . PRO B 1 287 ? -4.977 43.719 7.242 1 96.12 287 PRO B O 1
ATOM 5262 N N . ALA B 1 288 ? -4.816 44.219 5.082 1 95.62 288 ALA B N 1
ATOM 5263 C CA . ALA B 1 288 ? -6.25 44.344 4.855 1 95.62 288 ALA B CA 1
ATOM 5264 C C . ALA B 1 288 ? -6.938 43 4.773 1 95.62 288 ALA B C 1
ATOM 5266 O O . ALA B 1 288 ? -6.289 41.969 4.488 1 95.62 288 ALA B O 1
ATOM 5267 N N . ASP B 1 289 ? -8.219 43 5.109 1 95.44 289 ASP B N 1
ATOM 5268 C CA . ASP B 1 289 ? -9.031 41.812 4.918 1 95.44 289 ASP B CA 1
ATOM 5269 C C . ASP B 1 289 ? -8.977 41.312 3.467 1 95.44 289 ASP B C 1
ATOM 5271 O O . ASP B 1 289 ? -9.188 42.125 2.543 1 95.44 289 ASP B O 1
ATOM 5275 N N . GLY B 1 290 ? -8.594 40.031 3.369 1 95.44 290 GLY B N 1
ATOM 5276 C CA . GLY B 1 290 ? -8.555 39.469 2.029 1 95.44 290 GLY B CA 1
ATOM 5277 C C . GLY B 1 290 ? -7.199 39.594 1.363 1 95.44 290 GLY B C 1
ATOM 5278 O O . GLY B 1 290 ? -6.965 39 0.304 1 95.44 290 GLY B O 1
ATOM 5279 N N . GLU B 1 291 ? -6.32 40.375 1.967 1 96.25 291 GLU B N 1
ATOM 5280 C CA . GLU B 1 291 ? -4.98 40.531 1.407 1 96.25 291 GLU B CA 1
ATOM 5281 C C . GLU B 1 291 ? -4.219 39.188 1.438 1 96.25 291 GLU B C 1
ATOM 5283 O O . GLU B 1 291 ? -4.266 38.469 2.432 1 96.25 291 GLU B O 1
ATOM 5288 N N . PRO B 1 292 ? -3.629 38.844 0.26 1 95.88 292 PRO B N 1
ATOM 5289 C CA . PRO B 1 292 ? -2.805 37.625 0.291 1 95.88 292 PRO B CA 1
ATOM 5290 C C . PRO B 1 292 ? -1.762 37.656 1.406 1 95.88 292 PRO B C 1
ATOM 5292 O O . PRO B 1 292 ? -1.188 38.719 1.697 1 95.88 292 PRO B O 1
ATOM 5295 N N . VAL B 1 293 ? -1.494 36.562 2.053 1 96.19 293 VAL B N 1
ATOM 5296 C CA . VAL B 1 293 ? -0.623 36.5 3.223 1 96.19 293 VAL B CA 1
ATOM 5297 C C . VAL B 1 293 ? 0.818 36.781 2.809 1 96.19 293 VAL B C 1
ATOM 5299 O O . VAL B 1 293 ? 1.636 37.188 3.633 1 96.19 293 VAL B O 1
ATOM 5302 N N . THR B 1 294 ? 1.109 36.531 1.508 1 94.31 294 THR B N 1
ATOM 5303 C CA . THR B 1 294 ? 2.42 36.844 0.942 1 94.31 294 THR B CA 1
ATOM 5304 C C . THR B 1 294 ? 2.281 37.531 -0.405 1 94.31 294 THR B C 1
ATOM 5306 O O . THR B 1 294 ? 1.208 37.531 -1.012 1 94.31 294 THR B O 1
ATOM 5309 N N . GLU B 1 295 ? 3.363 38.094 -0.91 1 90.25 295 GLU B N 1
ATOM 5310 C CA . GLU B 1 295 ? 3.35 38.844 -2.158 1 90.25 295 GLU B CA 1
ATOM 5311 C C . GLU B 1 295 ? 3.113 37.938 -3.357 1 90.25 295 GLU B C 1
ATOM 5313 O O . GLU B 1 295 ? 2.447 38.312 -4.32 1 90.25 295 GLU B O 1
ATOM 5318 N N . LYS B 1 296 ? 3.693 36.812 -3.295 1 88.25 296 LYS B N 1
ATOM 5319 C CA . LYS B 1 296 ? 3.533 35.812 -4.344 1 88.25 296 LYS B CA 1
ATOM 5320 C C . LYS B 1 296 ? 3.066 34.469 -3.764 1 88.25 296 LYS B C 1
ATOM 5322 O O . LYS B 1 296 ? 3.58 34.031 -2.736 1 88.25 296 LYS B O 1
ATOM 5327 N N . PRO B 1 297 ? 2.232 33.875 -4.477 1 84.12 297 PRO B N 1
ATOM 5328 C CA . PRO B 1 297 ? 1.676 32.625 -3.967 1 84.12 297 PRO B CA 1
ATOM 5329 C C . PRO B 1 297 ? 2.746 31.562 -3.711 1 84.12 297 PRO B C 1
ATOM 5331 O O . PRO B 1 297 ? 2.574 30.703 -2.844 1 84.12 297 PRO B O 1
ATOM 5334 N N . ALA B 1 298 ? 3.787 31.609 -4.426 1 83.94 298 ALA B N 1
ATOM 5335 C CA . ALA B 1 298 ? 4.848 30.609 -4.309 1 83.94 298 ALA B CA 1
ATOM 5336 C C . ALA B 1 298 ? 5.633 30.797 -3.014 1 83.94 298 ALA B C 1
ATOM 5338 O O . ALA B 1 298 ? 6.293 29.875 -2.543 1 83.94 298 ALA B O 1
ATOM 5339 N N . LEU B 1 299 ? 5.574 32 -2.467 1 87.06 299 LEU B N 1
ATOM 5340 C CA . LEU B 1 299 ? 6.211 32.281 -1.184 1 87.06 299 LEU B CA 1
ATOM 5341 C C . LEU B 1 299 ? 5.324 31.828 -0.027 1 87.06 299 LEU B C 1
ATOM 5343 O O . LEU B 1 299 ? 4.184 32.281 0.095 1 87.06 299 LEU B O 1
ATOM 5347 N N . ARG B 1 300 ? 5.855 30.984 0.799 1 88.69 300 ARG B N 1
ATOM 5348 C CA . ARG B 1 300 ? 5 30.391 1.82 1 88.69 300 ARG B CA 1
ATOM 5349 C C . ARG B 1 300 ? 5.301 30.984 3.195 1 88.69 300 ARG B C 1
ATOM 5351 O O . ARG B 1 300 ? 4.551 30.75 4.148 1 88.69 300 ARG B O 1
ATOM 5358 N N . GLN B 1 301 ? 6.352 31.781 3.281 1 95 301 GLN B N 1
ATOM 5359 C CA . GLN B 1 301 ? 6.793 32.281 4.578 1 95 301 GLN B CA 1
ATOM 5360 C C . GLN B 1 301 ? 6.754 33.812 4.617 1 95 301 GLN B C 1
ATOM 5362 O O . GLN B 1 301 ? 7.02 34.469 3.609 1 95 301 GLN B O 1
ATOM 5367 N N . ILE B 1 302 ? 6.488 34.344 5.762 1 96.62 302 ILE B N 1
ATOM 5368 C CA . ILE B 1 302 ? 6.453 35.812 5.91 1 96.62 302 ILE B CA 1
ATOM 5369 C C . ILE B 1 302 ? 7.672 36.281 6.703 1 96.62 302 ILE B C 1
ATOM 5371 O O . ILE B 1 302 ? 7.863 37.469 6.91 1 96.62 302 ILE B O 1
ATOM 5375 N N . GLY B 1 303 ? 8.461 35.312 7.129 1 96.12 303 GLY B N 1
ATOM 5376 C CA . GLY B 1 303 ? 9.672 35.625 7.879 1 96.12 303 GLY B CA 1
ATOM 5377 C C . GLY B 1 303 ? 10.281 34.406 8.547 1 96.12 303 GLY B C 1
ATOM 5378 O O . GLY B 1 303 ? 9.836 33.281 8.328 1 96.12 303 GLY B O 1
ATOM 5379 N N . MET B 1 304 ? 11.375 34.625 9.25 1 97.06 304 MET B N 1
ATOM 5380 C CA . MET B 1 304 ? 12.078 33.625 10.008 1 97.06 304 MET B CA 1
ATOM 5381 C C . MET B 1 304 ? 12.031 33.906 11.5 1 97.06 304 MET B C 1
ATOM 5383 O O . MET B 1 304 ? 12 35.062 11.906 1 97.06 304 MET B O 1
ATOM 5387 N N . VAL B 1 305 ? 12.039 32.938 12.258 1 97.75 305 VAL B N 1
ATOM 5388 C CA . VAL B 1 305 ? 12.086 33.125 13.711 1 97.75 305 VAL B CA 1
ATOM 5389 C C . VAL B 1 305 ? 13.172 32.219 14.305 1 97.75 305 VAL B C 1
ATOM 5391 O O . VAL B 1 305 ? 13.383 31.109 13.844 1 97.75 305 VAL B O 1
ATOM 5394 N N . SER B 1 306 ? 13.891 32.781 15.273 1 97.44 306 SER B N 1
ATOM 5395 C CA . SER B 1 306 ? 14.789 31.984 16.094 1 97.44 306 SER B CA 1
ATOM 5396 C C . SER B 1 306 ? 14.031 31.297 17.234 1 97.44 306 SER B C 1
ATOM 5398 O O . SER B 1 306 ? 13.258 31.922 17.953 1 97.44 306 SER B O 1
ATOM 5400 N N . THR B 1 307 ? 14.172 30.047 17.281 1 97.81 307 THR B N 1
ATOM 5401 C CA . THR B 1 307 ? 13.469 29.25 18.266 1 97.81 307 THR B CA 1
ATOM 5402 C C . THR B 1 307 ? 14.289 28.031 18.656 1 97.81 307 THR B C 1
ATOM 5404 O O . THR B 1 307 ? 15.523 28.062 18.609 1 97.81 307 THR B O 1
ATOM 5407 N N . CYS B 1 308 ? 13.57 27.031 19.281 1 97.06 308 CYS B N 1
ATOM 5408 C CA . CYS B 1 308 ? 14.273 25.828 19.734 1 97.06 308 CYS B CA 1
ATOM 5409 C C . CYS B 1 308 ? 13.477 24.578 19.406 1 97.06 308 CYS B C 1
ATOM 5411 O O . CYS B 1 308 ? 12.242 24.609 19.375 1 97.06 308 CYS B O 1
ATOM 5413 N N . PHE B 1 309 ? 14.234 23.562 19.094 1 98 309 PHE B N 1
ATOM 5414 C CA . PHE B 1 309 ? 13.695 22.219 19.016 1 98 309 PHE B CA 1
ATOM 5415 C C . PHE B 1 309 ? 14.375 21.297 20.016 1 98 309 PHE B C 1
ATOM 5417 O O . PHE B 1 309 ? 15.578 21.031 19.922 1 98 309 PHE B O 1
ATOM 5424 N N . ARG B 1 310 ? 13.578 20.906 21.031 1 97.31 310 ARG B N 1
ATOM 5425 C CA . ARG B 1 310 ? 14.062 20.031 22.094 1 97.31 310 ARG B CA 1
ATOM 5426 C C . ARG B 1 310 ? 15.359 20.578 22.688 1 97.31 310 ARG B C 1
ATOM 5428 O O . ARG B 1 310 ? 16.328 19.828 22.844 1 97.31 310 ARG B O 1
ATOM 5435 N N . GLY B 1 311 ? 15.367 21.812 22.891 1 96.38 311 GLY B N 1
ATOM 5436 C CA . GLY B 1 311 ? 16.438 22.453 23.656 1 96.38 311 GLY B CA 1
ATOM 5437 C C . GLY B 1 311 ? 17.547 23 22.766 1 96.38 311 GLY B C 1
ATOM 5438 O O . GLY B 1 311 ? 18.422 23.734 23.25 1 96.38 311 GLY B O 1
ATOM 5439 N N . THR B 1 312 ? 17.516 22.734 21.484 1 97.44 312 THR B N 1
ATOM 5440 C CA . THR B 1 312 ? 18.562 23.219 20.594 1 97.44 312 THR B CA 1
ATOM 5441 C C . THR B 1 312 ? 18.047 24.375 19.734 1 97.44 312 THR B C 1
ATOM 5443 O O . THR B 1 312 ? 16.891 24.344 19.281 1 97.44 312 THR B O 1
ATOM 5446 N N . ALA B 1 313 ? 18.938 25.312 19.5 1 97.19 313 ALA B N 1
ATOM 5447 C CA . ALA B 1 313 ? 18.562 26.5 18.734 1 97.19 313 ALA B CA 1
ATOM 5448 C C . ALA B 1 313 ? 18.391 26.156 17.25 1 97.19 313 ALA B C 1
ATOM 5450 O O . ALA B 1 313 ? 19.219 25.469 16.656 1 97.19 313 ALA B O 1
ATOM 5451 N N . ILE B 1 314 ? 17.297 26.609 16.688 1 97.81 314 ILE B N 1
ATOM 5452 C CA . ILE B 1 314 ? 17.062 26.469 15.25 1 97.81 314 ILE B CA 1
ATOM 5453 C C . ILE B 1 314 ? 16.438 27.75 14.703 1 97.81 314 ILE B C 1
ATOM 5455 O O . ILE B 1 314 ? 15.984 28.609 15.477 1 97.81 314 ILE B O 1
ATOM 5459 N N . GLU B 1 315 ? 16.531 27.953 13.453 1 97 315 GLU B N 1
ATOM 5460 C CA . GLU B 1 315 ? 15.836 29 12.711 1 97 315 GLU B CA 1
ATOM 5461 C C . GLU B 1 315 ? 14.844 28.406 11.719 1 97 315 GLU B C 1
ATOM 5463 O O . GLU B 1 315 ? 15.188 27.5 10.953 1 97 315 GLU B O 1
ATOM 5468 N N . VAL B 1 316 ? 13.641 28.859 11.836 1 97.75 316 VAL B N 1
ATOM 5469 C CA . VAL B 1 316 ? 12.609 28.266 10.984 1 97.75 316 VAL B CA 1
ATOM 5470 C C . VAL B 1 316 ? 11.766 29.359 10.359 1 97.75 316 VAL B C 1
ATOM 5472 O O . VAL B 1 316 ? 11.664 30.469 10.898 1 97.75 316 VAL B O 1
ATOM 5475 N N . GLY B 1 317 ? 11.203 29.062 9.211 1 97.06 317 GLY B N 1
ATOM 5476 C CA . GLY B 1 317 ? 10.273 29.969 8.555 1 97.06 317 GLY B CA 1
ATOM 5477 C C . GLY B 1 317 ? 8.898 29.984 9.195 1 97.06 317 GLY B C 1
ATOM 5478 O O . GLY B 1 317 ? 8.508 29.016 9.852 1 97.06 317 GLY B O 1
ATOM 5479 N N . VAL B 1 318 ? 8.227 31.109 9.07 1 97.69 318 VAL B N 1
ATOM 5480 C CA . VAL B 1 318 ? 6.875 31.25 9.594 1 97.69 318 VAL B CA 1
ATOM 5481 C C . VAL B 1 318 ? 5.871 31.234 8.438 1 97.69 318 VAL B C 1
ATOM 5483 O O . VAL B 1 318 ? 5.855 32.125 7.602 1 97.69 318 VAL B O 1
ATOM 5486 N N . GLU B 1 319 ? 5.109 30.203 8.375 1 96.44 319 GLU B N 1
ATOM 5487 C CA . GLU B 1 319 ? 4.062 30.047 7.367 1 96.44 319 GLU B CA 1
ATOM 5488 C C . GLU B 1 319 ? 2.686 30.359 7.945 1 96.44 319 GLU B C 1
ATOM 5490 O O . GLU B 1 319 ? 2.193 29.625 8.812 1 96.44 319 GLU B O 1
ATOM 5495 N N . PRO B 1 320 ? 2.006 31.375 7.445 1 97.25 320 PRO B N 1
ATOM 5496 C CA . PRO B 1 320 ? 0.677 31.703 7.961 1 97.25 320 PRO B CA 1
ATOM 5497 C C . PRO B 1 320 ? -0.309 30.547 7.852 1 97.25 320 PRO B C 1
ATOM 5499 O O . PRO B 1 320 ? -1.34 30.531 8.531 1 97.25 320 PRO B O 1
ATOM 5502 N N . TYR B 1 321 ? 0.043 29.562 7.035 1 96.25 321 TYR B N 1
ATOM 5503 C CA . TYR B 1 321 ? -0.786 28.391 6.84 1 96.25 321 TYR B CA 1
ATOM 5504 C C . TYR B 1 321 ? -1.069 27.688 8.172 1 96.25 321 TYR B C 1
ATOM 5506 O O . TYR B 1 321 ? -2.146 27.125 8.367 1 96.25 321 TYR B O 1
ATOM 5514 N N . LEU B 1 322 ? -0.115 27.766 9.141 1 97.38 322 LEU B N 1
ATOM 5515 C CA . LEU B 1 322 ? -0.322 27.109 10.422 1 97.38 322 LEU B CA 1
ATOM 5516 C C . LEU B 1 322 ? -1.571 27.641 11.117 1 97.38 322 LEU B C 1
ATOM 5518 O O . LEU B 1 322 ? -2.283 26.875 11.781 1 97.38 322 LEU B O 1
ATOM 5522 N N . LEU B 1 323 ? -1.839 28.938 10.922 1 96.88 323 LEU B N 1
ATOM 5523 C CA . LEU B 1 323 ? -3.029 29.516 11.523 1 96.88 323 LEU B CA 1
ATOM 5524 C C . LEU B 1 323 ? -4.293 29.047 10.805 1 96.88 323 LEU B C 1
ATOM 5526 O O . LEU B 1 323 ? -5.34 28.891 11.438 1 96.88 323 LEU B O 1
ATOM 5530 N N . PHE B 1 324 ? -4.16 28.859 9.461 1 96.75 324 PHE B N 1
ATOM 5531 C CA . PHE B 1 324 ? -5.273 28.312 8.695 1 96.75 324 PHE B CA 1
ATOM 5532 C C . PHE B 1 324 ? -5.703 26.969 9.258 1 96.75 324 PHE B C 1
ATOM 5534 O O . PHE B 1 324 ? -6.898 26.672 9.312 1 96.75 324 PHE B O 1
ATOM 5541 N N . LEU B 1 325 ? -4.777 26.172 9.75 1 97.5 325 LEU B N 1
ATOM 5542 C CA . LEU B 1 325 ? -5.062 24.859 10.32 1 97.5 325 LEU B CA 1
ATOM 5543 C C . LEU B 1 325 ? -5.562 25 11.758 1 97.5 325 LEU B C 1
ATOM 5545 O O . LEU B 1 325 ? -6.668 24.547 12.078 1 97.5 325 LEU B O 1
ATOM 5549 N N . LEU B 1 326 ? -4.859 25.734 12.602 1 98.38 326 LEU B N 1
ATOM 5550 C CA . LEU B 1 326 ? -5.07 25.703 14.039 1 98.38 326 LEU B CA 1
ATOM 5551 C C . LEU B 1 326 ? -6.258 26.562 14.445 1 98.38 326 LEU B C 1
ATOM 5553 O O . LEU B 1 326 ? -6.805 26.406 15.539 1 98.38 326 LEU B O 1
ATOM 5557 N N . GLN B 1 327 ? -6.613 27.547 13.594 1 96.81 327 GLN B N 1
ATOM 5558 C CA . GLN B 1 327 ? -7.762 28.391 13.922 1 96.81 327 GLN B CA 1
ATOM 5559 C C . GLN B 1 327 ? -9.031 27.547 14.062 1 96.81 327 GLN B C 1
ATOM 5561 O O . GLN B 1 327 ? -9.961 27.938 14.773 1 96.81 327 GLN B O 1
ATOM 5566 N N . ARG B 1 328 ? -9.016 26.422 13.438 1 97.38 328 ARG B N 1
ATOM 5567 C CA . ARG B 1 328 ? -10.164 25.531 13.523 1 97.38 328 ARG B CA 1
ATOM 5568 C C . ARG B 1 328 ? -10.359 25.016 14.945 1 97.38 328 ARG B C 1
ATOM 5570 O O . ARG B 1 328 ? -11.484 24.766 15.375 1 97.38 328 ARG B O 1
ATOM 5577 N N . ALA B 1 329 ? -9.281 24.844 15.656 1 98.44 329 ALA B N 1
ATOM 5578 C CA . ALA B 1 329 ? -9.367 24.5 17.078 1 98.44 329 ALA B CA 1
ATOM 5579 C C . ALA B 1 329 ? -9.93 25.656 17.891 1 98.44 329 ALA B C 1
ATOM 5581 O O . ALA B 1 329 ? -10.773 25.469 18.766 1 98.44 329 ALA B O 1
ATOM 5582 N N . ALA B 1 330 ? -9.492 26.844 17.594 1 98.06 330 ALA B N 1
ATOM 5583 C CA . ALA B 1 330 ? -10 28.031 18.266 1 98.06 330 ALA B CA 1
ATOM 5584 C C . ALA B 1 330 ? -11.492 28.234 18 1 98.06 330 ALA B C 1
ATOM 5586 O O . ALA B 1 330 ? -12.242 28.641 18.891 1 98.06 330 ALA B O 1
ATOM 5587 N N . ASP B 1 331 ? -11.883 27.938 16.766 1 97.44 331 ASP B N 1
ATOM 5588 C CA . ASP B 1 331 ? -13.297 28.062 16.391 1 97.44 331 ASP B CA 1
ATOM 5589 C C . ASP B 1 331 ? -14.172 27.156 17.25 1 97.44 331 ASP B C 1
ATOM 5591 O O . ASP B 1 331 ? -15.289 27.516 17.609 1 97.44 331 ASP B O 1
ATOM 5595 N N . VAL B 1 332 ? -13.68 25.984 17.562 1 98.31 332 VAL B N 1
ATOM 5596 C CA . VAL B 1 332 ? -14.422 25.047 18.391 1 98.31 332 VAL B CA 1
ATOM 5597 C C . VAL B 1 332 ? -14.625 25.641 19.781 1 98.31 332 VAL B C 1
ATOM 5599 O O . VAL B 1 332 ? -15.734 25.641 20.312 1 98.31 332 VAL B O 1
ATOM 5602 N N . VAL B 1 333 ? -13.578 26.156 20.375 1 98.25 333 VAL B N 1
ATOM 5603 C CA . VAL B 1 333 ? -13.625 26.734 21.719 1 98.25 333 VAL B CA 1
ATOM 5604 C C . VAL B 1 333 ? -14.57 27.922 21.734 1 98.25 333 VAL B C 1
ATOM 5606 O O . VAL B 1 333 ? -15.414 28.047 22.625 1 98.25 333 VAL B O 1
ATOM 5609 N N . ASN B 1 334 ? -14.445 28.734 20.75 1 97.25 334 ASN B N 1
ATOM 5610 C CA . ASN B 1 334 ? -15.211 29.969 20.688 1 97.25 334 ASN B CA 1
ATOM 5611 C C . ASN B 1 334 ? -16.703 29.703 20.484 1 97.25 334 ASN B C 1
ATOM 5613 O O . ASN B 1 334 ? -17.547 30.547 20.828 1 97.25 334 ASN B O 1
ATOM 5617 N N . ALA B 1 335 ? -17.062 28.578 19.938 1 97.62 335 ALA B N 1
ATOM 5618 C CA . ALA B 1 335 ? -18.453 28.25 19.641 1 97.62 335 ALA B CA 1
ATOM 5619 C C . ALA B 1 335 ? -19.141 27.672 20.859 1 97.62 335 ALA B C 1
ATOM 5621 O O . ALA B 1 335 ? -20.375 27.578 20.906 1 97.62 335 ALA B O 1
ATOM 5622 N N . LEU B 1 336 ? -18.422 27.359 21.906 1 98.19 336 LEU B N 1
ATOM 5623 C CA . LEU B 1 336 ? -18.984 26.719 23.094 1 98.19 336 LEU B CA 1
ATOM 5624 C C . LEU B 1 336 ? -19.484 27.75 24.078 1 98.19 336 LEU B C 1
ATOM 5626 O O . LEU B 1 336 ? -18.938 28.859 24.172 1 98.19 336 LEU B O 1
ATOM 5630 N N . PRO B 1 337 ? -20.531 27.312 24.828 1 98 337 PRO B N 1
ATOM 5631 C CA . PRO B 1 337 ? -20.859 28.125 26 1 98 337 PRO B CA 1
ATOM 5632 C C . PRO B 1 337 ? -19.672 28.297 26.953 1 98 337 PRO B C 1
ATOM 5634 O O . PRO B 1 337 ? -18.844 27.391 27.078 1 98 337 PRO B O 1
ATOM 5637 N N . ALA B 1 338 ? -19.656 29.375 27.656 1 97.5 338 ALA B N 1
ATOM 5638 C CA . ALA B 1 338 ? -18.516 29.797 28.453 1 97.5 338 ALA B CA 1
ATOM 5639 C C . ALA B 1 338 ? -18.078 28.688 29.422 1 97.5 338 ALA B C 1
ATOM 5641 O O . ALA B 1 338 ? -16.891 28.438 29.594 1 97.5 338 ALA B O 1
ATOM 5642 N N . ASP B 1 339 ? -19.031 28.062 30.062 1 97.75 339 ASP B N 1
ATOM 5643 C CA . ASP B 1 339 ? -18.703 27.031 31.047 1 97.75 339 ASP B CA 1
ATOM 5644 C C . ASP B 1 339 ? -18.047 25.828 30.375 1 97.75 339 ASP B C 1
ATOM 5646 O O . ASP B 1 339 ? -17.094 25.25 30.922 1 97.75 339 ASP B O 1
ATOM 5650 N N . GLU B 1 340 ? -18.562 25.438 29.234 1 97.88 340 GLU B N 1
ATOM 5651 C CA . GLU B 1 340 ? -18 24.312 28.5 1 97.88 340 GLU B CA 1
ATOM 5652 C C . GLU B 1 340 ? -16.625 24.641 27.938 1 97.88 340 GLU B C 1
ATOM 5654 O O . GLU B 1 340 ? -15.742 23.797 27.875 1 97.88 340 GLU B O 1
ATOM 5659 N N . ALA B 1 341 ? -16.5 25.859 27.469 1 98.31 341 ALA B N 1
ATOM 5660 C CA . ALA B 1 341 ? -15.203 26.328 26.969 1 98.31 341 ALA B CA 1
ATOM 5661 C C . ALA B 1 341 ? -14.133 26.266 28.047 1 98.31 341 ALA B C 1
ATOM 5663 O O . ALA B 1 341 ? -13 25.859 27.797 1 98.31 341 ALA B O 1
ATOM 5664 N N . ARG B 1 342 ? -14.5 26.688 29.234 1 98.06 342 ARG B N 1
ATOM 5665 C CA . ARG B 1 342 ? -13.57 26.672 30.359 1 98.06 342 ARG B CA 1
ATOM 5666 C C . ARG B 1 342 ? -13.125 25.234 30.672 1 98.06 342 ARG B C 1
ATOM 5668 O O . ARG B 1 342 ? -11.953 25 30.953 1 98.06 342 ARG B O 1
ATOM 5675 N N . VAL B 1 343 ? -14.062 24.328 30.625 1 98.25 343 VAL B N 1
ATOM 5676 C CA . VAL B 1 343 ? -13.758 22.922 30.891 1 98.25 343 VAL B CA 1
ATOM 5677 C C . VAL B 1 343 ? -12.805 22.391 29.828 1 98.25 343 VAL B C 1
ATOM 5679 O O . VAL B 1 343 ? -11.828 21.703 30.141 1 98.25 343 VAL B O 1
ATOM 5682 N N . LEU B 1 344 ? -13.117 22.703 28.578 1 98.56 344 LEU B N 1
ATOM 5683 C CA . LEU B 1 344 ? -12.281 22.25 27.469 1 98.56 344 LEU B CA 1
ATOM 5684 C C . LEU B 1 344 ? -10.867 22.812 27.594 1 98.56 344 LEU B C 1
ATOM 5686 O O . LEU B 1 344 ? -9.883 22.094 27.422 1 98.56 344 LEU B O 1
ATOM 5690 N N . ILE B 1 345 ? -10.734 24.078 27.906 1 98.5 345 ILE B N 1
ATOM 5691 C CA . ILE B 1 345 ? -9.445 24.734 28.047 1 98.5 345 ILE B CA 1
ATOM 5692 C C . ILE B 1 345 ? -8.648 24.078 29.188 1 98.5 345 ILE B C 1
ATOM 5694 O O . ILE B 1 345 ? -7.445 23.859 29.062 1 98.5 345 ILE B O 1
ATOM 5698 N N . ALA B 1 346 ? -9.312 23.766 30.266 1 98.56 346 ALA B N 1
ATOM 5699 C CA . ALA B 1 346 ? -8.664 23.109 31.391 1 98.56 346 ALA B CA 1
ATOM 5700 C C . ALA B 1 346 ? -8.133 21.734 30.984 1 98.56 346 ALA B C 1
ATOM 5702 O O . ALA B 1 346 ? -7.043 21.328 31.406 1 98.56 346 ALA B O 1
ATOM 5703 N N . GLN B 1 347 ? -8.875 21 30.203 1 98.31 347 GLN B N 1
ATOM 5704 C CA . GLN B 1 347 ? -8.445 19.688 29.719 1 98.31 347 GLN B CA 1
ATOM 5705 C C . GLN B 1 347 ? -7.223 19.828 28.812 1 98.31 347 GLN B C 1
ATOM 5707 O O . GLN B 1 347 ? -6.277 19.031 28.922 1 98.31 347 GLN B O 1
ATOM 5712 N N . LEU B 1 348 ? -7.23 20.781 27.969 1 98.69 348 LEU B N 1
ATOM 5713 C CA . LEU B 1 348 ? -6.117 21.016 27.062 1 98.69 348 LEU B CA 1
ATOM 5714 C C . LEU B 1 348 ? -4.871 21.453 27.828 1 98.69 348 LEU B C 1
ATOM 5716 O O . LEU B 1 348 ? -3.75 21.125 27.422 1 98.69 348 LEU B O 1
ATOM 5720 N N . GLU B 1 349 ? -5.082 22.25 28.891 1 98.38 349 GLU B N 1
ATOM 5721 C CA . GLU B 1 349 ? -3.971 22.625 29.75 1 98.38 349 GLU B CA 1
ATOM 5722 C C . GLU B 1 349 ? -3.334 21.391 30.406 1 98.38 349 GLU B C 1
ATOM 5724 O O . GLU B 1 349 ? -2.109 21.281 30.469 1 98.38 349 GLU B O 1
ATOM 5729 N N . GLN B 1 350 ? -4.148 20.5 30.859 1 97.94 350 GLN B N 1
ATOM 5730 C CA . GLN B 1 350 ? -3.66 19.266 31.469 1 97.94 350 GLN B CA 1
ATOM 5731 C C . GLN B 1 350 ? -2.867 18.438 30.469 1 97.94 350 GLN B C 1
ATOM 5733 O O . GLN B 1 350 ? -1.912 17.75 30.844 1 97.94 350 GLN B O 1
ATOM 5738 N N . LEU B 1 351 ? -3.242 18.531 29.219 1 98.12 351 LEU B N 1
ATOM 5739 C CA . LEU B 1 351 ? -2.572 17.781 28.156 1 98.12 351 LEU B CA 1
ATOM 5740 C C . LEU B 1 351 ? -1.332 18.531 27.672 1 98.12 351 LEU B C 1
ATOM 5742 O O . LEU B 1 351 ? -0.537 17.984 26.891 1 98.12 351 LEU B O 1
ATOM 5746 N N . GLY B 1 352 ? -1.169 19.781 28.109 1 98.12 352 GLY B N 1
ATOM 5747 C CA . GLY B 1 352 ? -0.067 20.609 27.656 1 98.12 352 GLY B CA 1
ATOM 5748 C C . GLY B 1 352 ? -0.253 21.109 26.234 1 98.12 352 GLY B C 1
ATOM 5749 O O . GLY B 1 352 ? 0.724 21.391 25.531 1 98.12 352 GLY B O 1
ATOM 5750 N N . LEU B 1 353 ? -1.507 21.234 25.75 1 98.62 353 LEU B N 1
ATOM 5751 C CA . LEU B 1 353 ? -1.753 21.516 24.344 1 98.62 353 LEU B CA 1
ATOM 5752 C C . LEU B 1 353 ? -2.475 22.844 24.172 1 98.62 353 LEU B C 1
ATOM 5754 O O . LEU B 1 353 ? -2.742 23.266 23.047 1 98.62 353 LEU B O 1
ATOM 5758 N N . VAL B 1 354 ? -2.758 23.562 25.25 1 98.12 354 VAL B N 1
ATOM 5759 C CA . VAL B 1 354 ? -3.633 24.719 25.203 1 98.12 354 VAL B CA 1
ATOM 5760 C C . VAL B 1 354 ? -3.004 25.812 24.328 1 98.12 354 VAL B C 1
ATOM 5762 O O . VAL B 1 354 ? -3.707 26.531 23.625 1 98.12 354 VAL B O 1
ATOM 5765 N N . ALA B 1 355 ? -1.695 25.953 24.359 1 98 355 ALA B N 1
ATOM 5766 C CA . ALA B 1 355 ? -1.005 27 23.609 1 98 355 ALA B CA 1
ATOM 5767 C C . ALA B 1 355 ? -1.102 26.75 22.094 1 98 355 ALA B C 1
ATOM 5769 O O . ALA B 1 355 ? -0.816 27.641 21.297 1 98 355 ALA B O 1
ATOM 5770 N N . ALA B 1 356 ? -1.529 25.547 21.688 1 98.62 356 ALA B N 1
ATOM 5771 C CA . ALA B 1 356 ? -1.699 25.219 20.281 1 98.62 356 ALA B CA 1
ATOM 5772 C C . ALA B 1 356 ? -3.029 25.75 19.75 1 98.62 356 ALA B C 1
ATOM 5774 O O . ALA B 1 356 ? -3.277 25.734 18.547 1 98.62 356 ALA B O 1
ATOM 5775 N N . VAL B 1 357 ? -3.871 26.203 20.625 1 98.5 357 VAL B N 1
ATOM 5776 C CA . VAL B 1 357 ? -5.141 26.812 20.25 1 98.5 357 VAL B CA 1
ATOM 5777 C C . VAL B 1 357 ? -4.992 28.328 20.203 1 98.5 357 VAL B C 1
ATOM 5779 O O . VAL B 1 357 ? -4.848 28.984 21.25 1 98.5 357 VAL B O 1
ATOM 5782 N N . PRO B 1 358 ? -5.035 28.875 19.016 1 97.19 358 PRO B N 1
ATOM 5783 C CA . PRO B 1 358 ? -4.727 30.297 18.891 1 97.19 358 PRO B CA 1
ATOM 5784 C C . PRO B 1 358 ? -5.914 31.188 19.234 1 97.19 358 PRO B C 1
ATOM 5786 O O . PRO B 1 358 ? -6.445 31.891 18.375 1 97.19 358 PRO B O 1
ATOM 5789 N N . LEU B 1 359 ? -6.176 31.297 20.484 1 96 359 LEU B N 1
ATOM 5790 C CA . LEU B 1 359 ? -7.289 32.094 20.96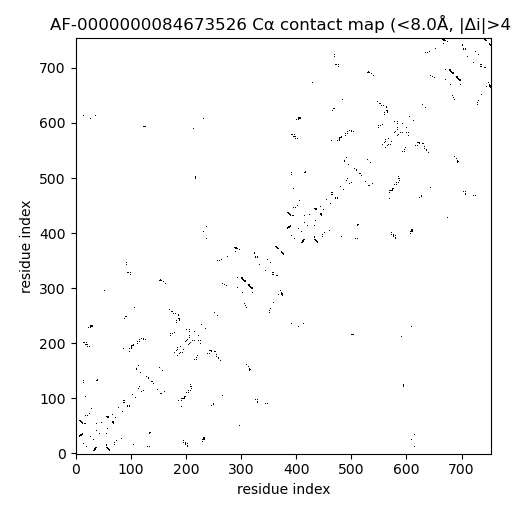9 1 96 359 LEU B CA 1
ATOM 5791 C C . LEU B 1 359 ? -6.891 33.562 21.094 1 96 359 LEU B C 1
ATOM 5793 O O . LEU B 1 359 ? -5.711 33.875 21.25 1 96 359 LEU B O 1
ATOM 5797 N N . GLY B 1 360 ? -7.84 34.438 21.016 1 92.88 360 GLY B N 1
ATOM 5798 C CA . GLY B 1 360 ? -7.676 35.812 21.406 1 92.88 360 GLY B CA 1
ATOM 5799 C C . GLY B 1 360 ? -7.098 36.688 20.297 1 92.88 360 GLY B C 1
ATOM 5800 O O . GLY B 1 360 ? -6.695 37.844 20.547 1 92.88 360 GLY B O 1
ATOM 5801 N N . ARG B 1 361 ? -6.965 36.219 19.109 1 94.19 361 ARG B N 1
ATOM 5802 C CA . ARG B 1 361 ? -6.426 37 18 1 94.19 361 ARG B CA 1
ATOM 5803 C C . ARG B 1 361 ? -7.543 37.625 17.188 1 94.19 361 ARG B C 1
ATOM 5805 O O . ARG B 1 361 ? -8.602 37.031 17 1 94.19 361 ARG B O 1
ATOM 5812 N N . ASP B 1 362 ? -7.273 38.812 16.719 1 93.75 362 ASP B N 1
ATOM 5813 C CA . ASP B 1 362 ? -8.266 39.531 15.93 1 93.75 362 ASP B CA 1
ATOM 5814 C C . ASP B 1 362 ? -8.023 39.344 14.438 1 93.75 362 ASP B C 1
ATOM 5816 O O . ASP B 1 362 ? -8.461 40.156 13.617 1 93.75 362 ASP B O 1
ATOM 5820 N N . TYR B 1 363 ? -7.176 38.438 14.094 1 96.44 363 TYR B N 1
ATOM 5821 C CA . TYR B 1 363 ? -6.91 38.062 12.711 1 96.44 363 TYR B CA 1
ATOM 5822 C C . TYR B 1 363 ? -6.84 36.562 12.547 1 96.44 363 TYR B C 1
ATOM 5824 O O . TYR B 1 363 ? -6.652 35.844 13.531 1 96.44 363 TYR B O 1
ATOM 5832 N N . SER B 1 364 ? -7.055 36.062 11.414 1 96.31 364 SER B N 1
ATOM 5833 C CA . SER B 1 364 ? -6.91 34.656 11.023 1 96.31 364 SER B CA 1
ATOM 5834 C C . SER B 1 364 ? -6.496 34.531 9.562 1 96.31 364 SER B C 1
ATOM 5836 O O . SER B 1 364 ? -6.125 35.531 8.93 1 96.31 364 SER B O 1
ATOM 5838 N N . VAL B 1 365 ? -6.387 33.344 9.117 1 97 365 VAL B N 1
ATOM 5839 C CA . VAL B 1 365 ? -6.027 33.062 7.727 1 97 365 VAL B CA 1
ATOM 5840 C C . VAL B 1 365 ? -7.148 32.281 7.051 1 97 365 VAL B C 1
ATOM 5842 O O . VAL B 1 365 ? -7.699 31.344 7.637 1 97 365 VAL B O 1
ATOM 5845 N N . ALA B 1 366 ? -7.535 32.688 5.934 1 95.62 366 ALA B N 1
ATOM 5846 C CA . ALA B 1 366 ? -8.57 32.031 5.137 1 95.62 366 ALA B CA 1
ATOM 5847 C C . ALA B 1 366 ? -8.062 31.703 3.742 1 95.62 366 ALA B C 1
ATOM 5849 O O . ALA B 1 366 ? -6.863 31.812 3.471 1 95.62 366 ALA B O 1
ATOM 5850 N N . ARG B 1 367 ? -8.914 31.125 2.949 1 93.56 367 ARG B N 1
ATOM 5851 C CA . ARG B 1 367 ? -8.617 30.781 1.56 1 93.56 367 ARG B CA 1
ATOM 5852 C C . ARG B 1 367 ? -9.469 31.609 0.603 1 93.56 367 ARG B C 1
ATOM 5854 O O . ARG B 1 367 ? -10.672 31.766 0.809 1 93.56 367 ARG B O 1
ATOM 5861 N N . ALA B 1 368 ? -8.852 32.25 -0.304 1 92.62 368 ALA B N 1
ATOM 5862 C CA . ALA B 1 368 ? -9.547 32.938 -1.398 1 92.62 368 ALA B CA 1
ATOM 5863 C C . ALA B 1 368 ? -8.867 32.656 -2.734 1 92.62 368 ALA B C 1
ATOM 5865 O O . ALA B 1 368 ? -7.688 32.969 -2.912 1 92.62 368 ALA B O 1
ATOM 5866 N N . GLY B 1 369 ? -9.633 32.062 -3.691 1 90.19 369 GLY B N 1
ATOM 5867 C CA . GLY B 1 369 ? -9.055 31.734 -4.988 1 90.19 369 GLY B CA 1
ATOM 5868 C C . GLY B 1 369 ? -7.824 30.844 -4.887 1 90.19 369 GLY B C 1
ATOM 5869 O O . GLY B 1 369 ? -6.793 31.141 -5.496 1 90.19 369 GLY B O 1
ATOM 5870 N N . ASN B 1 370 ? -7.812 29.922 -4.008 1 91.88 370 ASN B N 1
ATOM 5871 C CA . ASN B 1 370 ? -6.781 28.906 -3.832 1 91.88 370 ASN B CA 1
ATOM 5872 C C . ASN B 1 370 ? -5.539 29.484 -3.154 1 91.88 370 ASN B C 1
ATOM 5874 O O . ASN B 1 370 ? -4.496 28.844 -3.107 1 91.88 370 ASN B O 1
ATOM 5878 N N . ILE B 1 371 ? -5.668 30.703 -2.629 1 92.5 371 ILE B N 1
ATOM 5879 C CA . ILE B 1 371 ? -4.52 31.312 -1.961 1 92.5 371 ILE B CA 1
ATOM 5880 C C . ILE B 1 371 ? -4.902 31.703 -0.534 1 92.5 371 ILE B C 1
ATOM 5882 O O . ILE B 1 371 ? -6.062 32 -0.256 1 92.5 371 ILE B O 1
ATOM 5886 N N . GLU B 1 372 ? -3.92 31.688 0.354 1 95.06 372 GLU B N 1
ATOM 5887 C CA . GLU B 1 372 ? -4.141 32.125 1.732 1 95.06 372 GLU B CA 1
ATOM 5888 C C . GLU B 1 372 ? -4.254 33.625 1.83 1 95.06 372 GLU B C 1
ATOM 5890 O O . GLU B 1 372 ? -3.447 34.344 1.245 1 95.06 372 GLU B O 1
ATOM 5895 N N . VAL B 1 373 ? -5.238 34.094 2.52 1 96.69 373 VAL B N 1
ATOM 5896 C CA . VAL B 1 373 ? -5.453 35.5 2.719 1 96.69 373 VAL B CA 1
ATOM 5897 C C . VAL B 1 373 ? -5.66 35.812 4.203 1 96.69 373 VAL B C 1
ATOM 5899 O O . VAL B 1 373 ? -6.109 34.938 4.953 1 96.69 373 VAL B O 1
ATOM 5902 N N . TRP B 1 374 ? -5.27 36.969 4.57 1 97.12 374 TRP B N 1
ATOM 5903 C CA . TRP B 1 374 ? -5.547 37.438 5.934 1 97.12 374 TRP B CA 1
ATOM 5904 C C . TRP B 1 374 ? -7.035 37.719 6.121 1 97.12 374 TRP B C 1
ATOM 5906 O O . TRP B 1 374 ? -7.695 38.219 5.211 1 97.12 374 TRP B O 1
ATOM 5916 N N . LEU B 1 375 ? -7.555 37.312 7.207 1 95.38 375 LEU B N 1
ATOM 5917 C CA . LEU B 1 375 ? -8.906 37.688 7.621 1 95.38 375 LEU B CA 1
ATOM 5918 C C . LEU B 1 375 ? -8.875 38.5 8.914 1 95.38 375 LEU B C 1
ATOM 5920 O O . LEU B 1 375 ? -8.383 38 9.938 1 95.38 375 LEU B O 1
ATOM 5924 N N . ARG B 1 376 ? -9.484 39.688 8.789 1 88 376 ARG B N 1
ATOM 5925 C CA . ARG B 1 376 ? -9.469 40.562 9.953 1 88 376 ARG B CA 1
ATOM 5926 C C . ARG B 1 376 ? -10.828 40.562 10.656 1 88 376 ARG B C 1
ATOM 5928 O O . ARG B 1 376 ? -11.867 40.5 10.008 1 88 376 ARG B O 1
ATOM 5935 N N . SER B 1 377 ? -10.875 40.25 12.031 1 76.38 377 SER B N 1
ATOM 5936 C CA . SER B 1 377 ? -12.109 40.406 12.805 1 76.38 377 SER B CA 1
ATOM 5937 C C . SER B 1 377 ? -12.164 41.719 13.531 1 76.38 377 SER B C 1
ATOM 5939 O O . SER B 1 377 ? -11.125 42.312 13.844 1 76.38 377 SER B O 1
#

Nearest PDB structures (foldseek):
  4o7h-assembly1_B  TM=6.471E-01  e=1.475E-05  Rhodospirillum rubrum F11
  4o7h-assembly1_A  TM=6.287E-01  e=2.715E-05  Rhodospirillum rubrum F11
  6mhc-assembly1_B  TM=5.300E-01  e=1.087E-05  Homo sapiens
  3qag-assembly1_A  TM=5.862E-01  e=1.694E-04  Homo sapiens
  3q19-assembly1_A  TM=5.214E-01  e=1.876E-04  Homo sapiens

Solvent-accessible surface area (backbone atoms only — not comparable to full-atom values): 38951 Å² total; per-residue (Å²): 129,63,86,68,68,71,36,34,36,36,35,30,46,89,66,31,34,50,22,41,24,45,49,24,52,34,31,41,61,68,53,73,63,46,61,38,28,64,63,40,66,59,35,68,72,55,48,31,71,65,50,58,37,96,69,62,27,32,37,30,42,58,88,63,51,76,37,53,40,54,68,51,46,52,48,57,47,55,74,70,62,59,88,66,69,35,68,56,91,38,66,57,45,30,34,51,25,37,53,38,18,44,40,22,65,53,64,35,45,37,52,26,52,40,57,58,50,78,43,27,86,84,35,40,66,39,51,50,51,55,35,26,54,39,54,35,65,75,48,22,55,55,51,53,52,53,59,52,66,43,38,51,50,50,36,44,44,88,79,35,44,64,55,44,52,50,50,52,54,51,50,37,48,37,44,21,60,28,42,72,78,31,77,30,77,52,23,43,40,60,33,46,24,42,46,16,34,42,11,31,45,31,30,31,36,51,58,38,64,66,43,23,52,50,36,38,64,71,12,44,47,44,46,48,40,45,54,27,48,60,26,63,35,88,62,50,39,73,43,82,83,61,54,79,41,65,44,68,91,52,46,73,53,74,56,42,51,62,42,46,47,50,48,34,49,67,43,44,53,38,51,57,49,44,53,49,49,50,53,52,48,42,71,70,66,58,73,52,68,63,36,58,68,44,98,42,78,74,50,62,52,78,47,71,45,81,40,38,53,82,86,35,81,31,42,29,58,34,43,64,62,58,44,45,54,28,40,56,31,26,51,51,46,68,69,40,58,69,69,58,28,52,52,50,48,53,53,29,49,75,53,57,45,44,82,64,39,62,64,92,60,57,56,49,40,45,77,55,82,67,35,55,14,31,35,66,107,132,63,87,69,67,71,36,32,35,34,34,30,45,88,68,30,34,51,23,40,24,43,48,24,51,34,31,40,58,67,53,72,64,46,59,38,27,62,62,41,66,58,35,68,71,55,46,32,70,64,51,59,36,99,67,63,27,32,36,29,42,59,87,64,51,76,38,52,41,56,66,52,45,53,48,55,48,55,74,70,61,58,87,66,70,35,70,56,90,38,66,58,44,30,34,52,24,38,52,38,18,45,40,23,65,52,65,35,46,38,51,26,50,41,56,58,49,77,44,28,85,86,34,41,66,38,52,50,50,54,36,25,54,38,54,35,66,77,50,21,56,56,49,52,52,53,57,52,66,44,40,52,48,50,33,44,44,88,80,34,44,64,56,44,52,49,49,51,54,51,49,37,48,36,45,22,59,29,43,72,77,33,78,31,78,52,23,43,39,61,32,47,26,44,47,16,34,42,10,31,46,30,31,31,36,51,58,38,64,68,41,24,52,51,37,36,66,71,13,44,46,44,46,49,39,45,54,25,48,60,26,63,35,86,63,49,40,73,44,82,84,61,54,81,41,65,45,68,91,50,46,72,54,75,56,42,51,62,42,46,46,53,47,37,48,69,43,44,54,38,51,55,51,43,52,52,50,50,52,52,49,43,72,70,65,58,72,52,70,63,35,57,67,43,96,42,76,73,50,63,52,78,48,71,44,80,42,38,52,81,86,34,82,32,43,29,56,33,42,65,62,58,46,47,53,28,40,57,29,26,50,53,46,68,71,41,58,68,71,57,28,52,52,49,49,52,53,29,47,75,55,59,45,43,83,65,38,62,65,93,58,58,57,49,41,44,76,54,81,66,36,54,14,32,36,66,106

Sequence (754 aa):
MSLDQNLYTLYGSSHSLYTGKARCYLRNQGIAYVEVPTSHPDFATRILPQIGRGIIPVLETPEGRVIQDTVDIIDFFEAQGVRYPVYPSTPLQRVVAVIIEYYGSQAMLKHAMHYRWSYRVQQEGFLRHAFISGSGEEMAEKIMGRMNSYLPRLGVNEQSAALIEQSFEQLLEVLDAHFAVMPYLLGGRPSIADYGLIGPMFAHLGRDPVPLGIMQSRAPRVHRWVERMTAPGLDVVEYSDSRPEFWPNDALPPTLLPVLQHIAVDIFPELTDKLAFMDRWVAQAQPADGEPVTEKPALRQIGMVSTCFRGTAIEVGVEPYLLFLLQRAADVVNALPADEARVLIAQLEQLGLVAAVPLGRDYSVARAGNIEVWLRSMSLDQNLYTLYGSSHSLYTGKARCYLRNQGIAYVEVPTSHPDFATRILPQIGRGIIPVLETPEGRVIQDTVDIIDFFEAQGVRYPVYPSTPLQRVVAVIIEYYGSQAMLKHAMHYRWSYRVQQEGFLRHAFISGSGEEMAEKIMGRMNSYLPRLGVNEQSAALIEQSFEQLLEVLDAHFAVMPYLLGGRPSIADYGLIGPMFAHLGRDPVPLGIMQSRAPRVHRWVERMTAPGLDVVEYSDSRPEFWPNDALPPTLLPVLQHIAVDIFPELTDKLAFMDRWVAQAQPADGEPVTEKPALRQIGMVSTCFRGTAIEVGVEPYLLFLLQRAADVVNALPADEARVLIAQLEQLGLVAAVPLGRDYSVARAGNIEVWLRS

Secondary structure (DSSP, 8-state):
--TTTT-EEEEE-TT-HHHHHHHHHHHHHT--EEEEETTSHHIIIIIHHHHSS--S-EEE-TT--EEESHHHHHHHHHTT--SS--S-SSHHHHHHHHHHHHIIIIITHHHHHHHHHHTHHHHHHHHHHHHHHHH-HHHHHHHHHHHHTTGGGBT-SHHHHHHHHHHHHHHHHHHHHHHTT-SSSSBSS--HHHHHHHHHHHHTTTTSHHHHHHHHHH-HHHHHHHHHHHSSS---TT-TT--S-BPGGG---GGGHHHHHHHHHHHTTHHHHHHHHHHHHHHHH-PPTT-BSSSSTT---SEEEEEEETTEEEEEEE-THHHHHHHHHHHHHHHS-HHHHHHHHHHHHHHT-GGGS-TT-SEEEEEETTEEEEEE-/--TTTT-EEEEE-TT-HHHHHHHHHHHHHT--EEEEETTSHHIIIIIHHHHSS--S-EEE-TT--EEESHHHHHHHHHTT--SS-SS-SSHHHHHHHHHHHHIIIIITHHHHHHHHHHTHHHHHHHHHHHHHHHH-HHHHHHHHHHHHTTGGGBT-SHHHHHHHHHHHHHHHHHHHHHHTT-SSSSBSS--HHHHHHHHHHHHTTTTSHHHHHHHHHH-HHHHHHHHHHHSSS---TT-TT--S-BPGGG---GGGHHHHHHHHHHHTTHHHHHHHHHHHHHHHH-PPTT-BSSSSTT---SEEEEEEETTEEEEEEE-THHHHHHHHHHHHHHHS-HHHHHHHHHHHHHTT-GGGS-TT-SEEEEEETTEEEEEE-

Foldseek 3Di:
DPPPLFAKEWEDFLLALQSLLLLLLCQQQVGGYHYDFCQPPCNVVPVCVLQVADDDTWIAGSVGDIAHGSVRSLVVVVVVPTPAAQADPFQLSRLLLLLLLLCQQPLCVLLQLLQCQVCCVVQVVVQQVRQCVRHNNVVSVVVSVVSNVCNQQSFHDPVCSVVSVVLVLQLLQLVLQVLVQALEFFFPAHHSSLSSNLSSVPSGQCDGDVNVVVSCVRRVSSNVSNVQSNHRHGPVVVPVPGDSDGDPPSDGDPSNLVNLLSSLLFPPPVVVQLVVVVQVVCVVVVDDAFAFPDPGQHDQFPDWTWDDGNRHIGIHGRGLVLQVSQQSSLVSLVVDDPVVSVVSLVVCVVSSNNSSRDPDDQWTWDDDSNGIGIHGD/DPPPLFAKEWEDFLLALQSLLLLLLCQQQVGGYHYDFCQPPCNVPPVCVLQQADDDTWIAGSVGDIAHGSVRSLVVVVVVPTPAAQADPFQLSRLLLLLLLLCQQPLCVLLQLLQCQVCCVVQVVVQQVRQCVRHNNVVSVVVSVVSNVCNQQSFHDPVCSVVSVVLVLQLLQLVLQVLVQALEFFFPAHHSSLSSNLSSVPSGQCDGDPNVVVSCVRRVSSNVSNVQSNHRHGPCVVPVPGDSDGDPPSDGDPSNLVNLLSSLLSPPPVVVQLVVVVVVVCVVVVDDAFAFPDPGQHDQFPDWTWDDGNRHIGIHGRGLVLQVSQQSSLVSLVVDDPVVSVVSLVVCVVSSNNSSRDPDDQWGWDDDSNTIGIHGD

Organism: Aquipseudomonas alcaligenes (strain ATCC 14909 / DSM 50342 / CCUG 1425 / JCM 20561 / NBRC 14159 / NCIMB 9945 / NCTC 10367 / 1577) (NCBI:txid1215092)

InterPro domains:
  IPR004045 Glutathione S-transferase, N-terminal [PF13417] (10-80)
  IPR004046 Glutathione S-transferase, C-terminal [PF00043] (154-231)
  IPR036249 Thioredoxin-like superfamily [SSF52833] (9-105)
  IPR036282 Glutathione S-transferase, C-terminal domain superfamily [SSF47616] (88-231)

pLDDT: mean 94.93, std 7.66, range [25.48, 98.94]